Protein AF-A0A125QRU1-F1 (afdb_monomer_lite)

Sequence (402 aa):
MQTKTTLNPSSNYTKREWVLIAITILTITLWTRVIINLSPQIGFVMFLLFLFPIVLCFKIENKALLTMGYIIFATVKINYLLTVEPVRNPDSVAYINYYGMFGYDYSLFFENFFYDISHNFIFANLFNTFGFLYITFFEVIGDYTPIAMNVYNTVLTILIIYLIYDIVKNHFPYEMGNKKLFNGLFLSLCLVSPQLIYWSSIVRKETTIMFFLVLSLWLLLNKRYFLLILVSAFAFTIRQYTFVPVILYFLIFKKMYKTAVFGTIISMVIVFFKSGITGSINTFYTLGISFFSPNPFRLENWSELFYRTTESVVGLIGMIACGIVFLTFRKARGFFVISFLCILSYTCVLELVSYDAALHYGIDYVVGAAGDDLSRKKFFIVFMVYMMIAYAIAVMSAKIRK

Radius of gyration: 21.41 Å; chains: 1; bounding box: 62×51×55 Å

Organism: NCBI:txid1478

Secondary structure (DSSP, 8-state):
--------------HHHHHHHHHHHHHHHHHHHHHHTT-HHHHHHHHHHHHHHHHHHS--S-HHHHHHHHHHHHHHHHHHHHHS-TT-SHHHHHHHHHHHHHTT-HHHHHHHHHHHHHHHTTT---HHHHHHHHHHHHHHHT--SHHHHHHHHHHHHHHHHHHHHHHHHHH--S--S-HHHHHHHHHHHHHH-HHHHHHTTSSSSHHHHHHHHHHHHHHHHTT-HHHHHHHHHHHHHH-GGGHHHHHHHHHHHTT-HHHHHHHHHHHHHHHHHHHHHHHHHHHHHHHHHHHH-S-TTSTHHHHHSHHHHHHHHHHHHHHHHHHHHHHH-GGGHHHHHHHHHHHHHHHHHHHHHHHHHHHHHT----TTTTGGGHHHHGGGGHHHHHHHHHHHHHHHHHHHT-

Structure (mmCIF, N/CA/C/O backbone):
data_AF-A0A125QRU1-F1
#
_entry.id   AF-A0A125QRU1-F1
#
loop_
_atom_site.group_PDB
_atom_site.id
_atom_site.type_symbol
_atom_site.label_atom_id
_atom_site.label_alt_id
_atom_site.label_comp_id
_atom_site.label_asym_id
_atom_site.label_entity_id
_atom_site.label_seq_id
_atom_site.pdbx_PDB_ins_code
_atom_site.Cartn_x
_atom_site.Cartn_y
_atom_site.Cartn_z
_atom_site.occupancy
_atom_site.B_iso_or_equiv
_atom_site.auth_seq_id
_atom_site.auth_comp_id
_atom_site.auth_asym_id
_atom_site.auth_atom_id
_atom_site.pdbx_PDB_model_num
ATOM 1 N N . MET A 1 1 ? -39.990 -3.551 16.609 1.00 39.44 1 MET A N 1
ATOM 2 C CA . MET A 1 1 ? -40.029 -3.042 15.220 1.00 39.44 1 MET A CA 1
ATOM 3 C C . MET A 1 1 ? -38.614 -3.053 14.657 1.00 39.44 1 MET A C 1
ATOM 5 O O . MET A 1 1 ? -37.804 -2.218 15.031 1.00 39.44 1 MET A O 1
ATOM 9 N N . GLN A 1 2 ? -38.280 -4.064 13.852 1.00 32.47 2 GLN A N 1
ATOM 10 C CA . GLN A 1 2 ? -36.991 -4.161 13.163 1.00 32.47 2 GLN A CA 1
ATOM 11 C C . GLN A 1 2 ? -37.026 -3.248 11.936 1.00 32.47 2 GLN A C 1
ATOM 13 O O . GLN A 1 2 ? -37.691 -3.553 10.947 1.00 32.47 2 GLN A O 1
ATOM 18 N N . THR A 1 3 ? -36.316 -2.127 11.985 1.00 33.34 3 THR A N 1
ATOM 19 C CA . THR A 1 3 ? -36.024 -1.327 10.797 1.00 33.34 3 THR A CA 1
ATOM 20 C C . THR A 1 3 ? -35.056 -2.114 9.918 1.00 33.34 3 THR A C 1
ATOM 22 O O . THR A 1 3 ? -33.842 -2.087 10.106 1.00 33.34 3 THR A O 1
ATOM 25 N N . LYS A 1 4 ? -35.610 -2.849 8.944 1.00 35.09 4 LYS A N 1
ATOM 26 C CA . LYS A 1 4 ? -34.886 -3.289 7.748 1.00 35.09 4 LYS A CA 1
ATOM 27 C C . LYS A 1 4 ? -34.363 -2.033 7.053 1.00 35.09 4 LYS A C 1
ATOM 29 O O . LYS A 1 4 ? -35.067 -1.410 6.266 1.00 35.09 4 LYS A O 1
ATOM 34 N N . THR A 1 5 ? -33.127 -1.650 7.346 1.00 35.16 5 THR A N 1
ATOM 35 C CA . THR A 1 5 ? -32.352 -0.753 6.494 1.00 35.16 5 THR A CA 1
ATOM 36 C C . THR A 1 5 ? -32.066 -1.506 5.203 1.00 35.16 5 THR A C 1
ATOM 38 O O . THR A 1 5 ? -31.090 -2.243 5.073 1.00 35.16 5 THR A O 1
ATOM 41 N N . THR A 1 6 ? -32.974 -1.359 4.242 1.00 34.78 6 THR A N 1
ATOM 42 C CA . THR A 1 6 ? -32.711 -1.633 2.836 1.00 34.78 6 THR A CA 1
ATOM 43 C C . THR A 1 6 ? -31.463 -0.847 2.454 1.00 34.78 6 THR A C 1
ATOM 45 O O . THR A 1 6 ? -31.503 0.375 2.310 1.00 34.78 6 THR A O 1
ATOM 48 N N . LEU A 1 7 ? -30.334 -1.551 2.360 1.00 33.81 7 LEU A N 1
ATOM 49 C CA . LEU A 1 7 ? -29.125 -1.075 1.705 1.00 33.81 7 LEU A CA 1
ATOM 50 C C . LEU A 1 7 ? -29.509 -0.774 0.260 1.00 33.81 7 LEU A C 1
ATOM 52 O O . LEU A 1 7 ? -29.511 -1.665 -0.584 1.00 33.81 7 LEU A O 1
ATOM 56 N N . ASN A 1 8 ? -29.902 0.469 0.012 1.00 32.69 8 ASN A N 1
ATOM 57 C CA . ASN A 1 8 ? -30.116 0.988 -1.322 1.00 32.69 8 ASN A CA 1
ATOM 58 C C . ASN A 1 8 ? -28.762 0.860 -2.038 1.00 32.69 8 ASN A C 1
ATOM 60 O O . ASN A 1 8 ? -27.790 1.461 -1.564 1.00 32.69 8 ASN A O 1
ATOM 64 N N . PRO A 1 9 ? -28.620 0.046 -3.098 1.00 40.41 9 PRO A N 1
ATOM 65 C CA . PRO A 1 9 ? -27.366 -0.037 -3.819 1.00 40.41 9 PRO A CA 1
ATOM 66 C C . PRO A 1 9 ? -27.231 1.259 -4.617 1.00 40.41 9 PRO A C 1
ATOM 68 O O . PRO A 1 9 ? -27.620 1.343 -5.776 1.00 40.41 9 PRO A O 1
ATOM 71 N N . SER A 1 10 ? -26.679 2.299 -3.998 1.00 39.41 10 SER A N 1
ATOM 72 C CA . SER A 1 10 ? -26.259 3.519 -4.684 1.00 39.41 10 SER A CA 1
ATOM 73 C C . SER A 1 10 ? -24.987 3.250 -5.502 1.00 39.41 10 SER A C 1
ATOM 75 O O . SER A 1 10 ? -23.980 3.931 -5.337 1.00 39.41 10 SER A O 1
ATOM 77 N N . SER A 1 11 ? -25.003 2.221 -6.356 1.00 42.41 11 SER A N 1
ATOM 78 C CA . SER A 1 11 ? -23.883 1.828 -7.217 1.00 42.41 11 SER A CA 1
ATOM 79 C C . SER A 1 11 ? -24.086 2.252 -8.673 1.00 42.41 11 SER A C 1
ATOM 81 O O . SER A 1 11 ? -23.484 1.680 -9.581 1.00 42.41 11 SER A O 1
ATOM 83 N N . ASN A 1 12 ? -24.836 3.337 -8.899 1.00 40.47 12 ASN A N 1
ATOM 84 C CA . ASN A 1 12 ? -24.736 4.136 -10.124 1.00 40.47 12 ASN A CA 1
ATOM 85 C C . ASN A 1 12 ? -23.421 4.941 -10.135 1.00 40.47 12 ASN A C 1
ATOM 87 O O . ASN A 1 12 ? -23.407 6.154 -10.333 1.00 40.47 12 ASN A O 1
ATOM 91 N N . TYR A 1 13 ? -22.293 4.256 -9.946 1.00 47.28 13 TYR A N 1
ATOM 92 C CA . TYR A 1 13 ? -21.045 4.700 -10.548 1.00 47.28 13 TYR A CA 1
ATOM 93 C C . TYR A 1 13 ? -21.282 4.646 -12.045 1.00 47.28 13 TYR A C 1
ATOM 95 O O . TYR A 1 13 ? -21.463 3.567 -12.614 1.00 47.28 13 TYR A O 1
ATOM 103 N N . THR A 1 14 ? -21.420 5.815 -12.667 1.00 58.72 14 THR A N 1
ATOM 104 C CA . THR A 1 14 ? -21.828 5.876 -14.064 1.00 58.72 14 THR A CA 1
ATOM 105 C C . THR A 1 14 ? -20.775 5.141 -14.889 1.00 58.72 14 THR A C 1
ATOM 107 O O . THR A 1 14 ? -19.586 5.425 -14.775 1.00 58.72 14 THR A O 1
ATOM 110 N N . LYS A 1 15 ? -21.187 4.182 -15.731 1.00 58.81 15 LYS A N 1
ATOM 111 C CA . LYS A 1 15 ? -20.303 3.547 -16.733 1.00 58.81 15 LYS A CA 1
ATOM 112 C C . LYS A 1 15 ? -19.441 4.596 -17.459 1.00 58.81 15 LYS A C 1
ATOM 114 O O . LYS A 1 15 ? -18.289 4.343 -17.779 1.00 58.81 15 LYS A O 1
ATOM 119 N N . ARG A 1 16 ? -19.997 5.801 -17.620 1.00 52.16 16 ARG A N 1
ATOM 120 C CA . ARG A 1 16 ? -19.366 7.014 -18.139 1.00 52.16 16 ARG A CA 1
ATOM 121 C C . ARG A 1 16 ? -18.076 7.425 -17.417 1.00 52.16 16 ARG A C 1
ATOM 123 O O . ARG A 1 16 ? -17.141 7.810 -18.099 1.00 52.16 16 ARG A O 1
ATOM 130 N N . GLU A 1 17 ? -17.989 7.334 -16.091 1.00 60.25 17 GLU A N 1
ATOM 131 C CA . GLU A 1 17 ? -16.776 7.690 -15.331 1.00 60.25 17 GLU A CA 1
ATOM 132 C C . GLU A 1 17 ? -15.630 6.712 -15.591 1.00 60.25 17 GLU A C 1
ATOM 134 O O . GLU A 1 17 ? -14.511 7.136 -15.863 1.00 60.25 17 GLU A O 1
ATOM 139 N N . TRP A 1 18 ? -15.920 5.410 -15.590 1.00 64.12 18 TRP A N 1
ATOM 140 C CA . TRP A 1 18 ? -14.930 4.380 -15.911 1.00 64.12 18 TRP A CA 1
ATOM 141 C C . TRP A 1 18 ? -14.465 4.460 -17.362 1.00 64.12 18 TRP A C 1
ATOM 143 O O . TRP A 1 18 ? -13.274 4.345 -17.629 1.00 64.12 18 TRP A O 1
ATOM 153 N N . VAL A 1 19 ? -15.392 4.717 -18.286 1.00 61.94 19 VAL A N 1
ATOM 154 C CA . VAL A 1 19 ? -15.082 4.935 -19.702 1.00 61.94 19 VAL A CA 1
ATOM 155 C C . VAL A 1 19 ? -14.224 6.187 -19.882 1.00 61.94 19 VAL A C 1
ATOM 157 O O . VAL A 1 19 ? -13.252 6.140 -20.621 1.00 61.94 19 VAL A O 1
ATOM 160 N N . LEU A 1 20 ? -14.512 7.283 -19.175 1.00 59.50 20 LEU A N 1
ATOM 161 C CA . LEU A 1 20 ? -13.713 8.506 -19.264 1.00 59.50 20 LEU A CA 1
ATOM 162 C C . LEU A 1 20 ? -12.301 8.299 -18.701 1.00 59.50 20 LEU A C 1
ATOM 164 O O . LEU A 1 20 ? -11.331 8.707 -19.331 1.00 59.50 20 LEU A O 1
ATOM 168 N N . ILE A 1 21 ? -12.170 7.622 -17.556 1.00 65.12 21 ILE A N 1
ATOM 169 C CA . ILE A 1 21 ? -10.867 7.269 -16.977 1.00 65.12 21 ILE A CA 1
ATOM 170 C C . ILE A 1 21 ? -10.086 6.373 -17.947 1.00 65.12 21 ILE A C 1
ATOM 172 O O . ILE A 1 21 ? -8.930 6.665 -18.233 1.00 65.12 21 ILE A O 1
ATOM 176 N N . ALA A 1 22 ? -10.720 5.341 -18.509 1.00 67.69 22 ALA A N 1
ATOM 177 C CA . ALA A 1 22 ? -10.084 4.429 -19.456 1.00 67.69 22 ALA A CA 1
ATOM 178 C C . ALA A 1 22 ? -9.653 5.135 -20.750 1.00 67.69 22 ALA A C 1
ATOM 180 O O . ALA A 1 22 ? -8.505 4.997 -21.159 1.00 67.69 22 ALA A O 1
ATOM 181 N N . ILE A 1 23 ? -10.533 5.939 -21.356 1.00 62.41 23 ILE A N 1
ATOM 182 C CA . ILE A 1 23 ? -10.226 6.715 -22.566 1.00 62.41 23 ILE A CA 1
ATOM 183 C C . ILE A 1 23 ? -9.091 7.694 -22.291 1.00 62.41 23 ILE A C 1
ATOM 185 O O . ILE A 1 23 ? -8.190 7.819 -23.113 1.00 62.41 23 ILE A O 1
ATOM 189 N N . THR A 1 24 ? -9.099 8.375 -21.146 1.00 63.06 24 THR A N 1
ATOM 190 C CA . THR A 1 24 ? -8.072 9.382 -20.862 1.00 63.06 24 THR A CA 1
ATOM 191 C C . THR A 1 24 ? -6.734 8.724 -20.540 1.00 63.06 24 THR A C 1
ATOM 193 O O . THR A 1 24 ? -5.718 9.191 -21.035 1.00 63.06 24 THR A O 1
ATOM 196 N N . ILE A 1 25 ? -6.716 7.598 -19.817 1.00 65.81 25 ILE A N 1
ATOM 197 C CA . ILE A 1 25 ? -5.502 6.784 -19.640 1.00 65.81 25 ILE A CA 1
ATOM 198 C C . ILE A 1 25 ? -4.964 6.355 -21.004 1.00 65.81 25 ILE A C 1
ATOM 200 O O . ILE A 1 25 ? -3.807 6.615 -21.300 1.00 65.81 25 ILE A O 1
ATOM 204 N N . LEU A 1 26 ? -5.811 5.779 -21.858 1.00 67.19 26 LEU A N 1
ATOM 205 C CA . LEU A 1 26 ? -5.413 5.288 -23.175 1.00 67.19 26 LEU A CA 1
ATOM 206 C C . LEU A 1 26 ? -4.892 6.422 -24.070 1.00 67.19 26 LEU A C 1
ATOM 208 O O . LEU A 1 26 ? -3.855 6.284 -24.709 1.00 67.19 26 LEU A O 1
ATOM 212 N N . THR A 1 27 ? -5.554 7.578 -24.045 1.00 63.62 27 THR A N 1
ATOM 213 C CA . THR A 1 27 ? -5.144 8.771 -24.798 1.00 63.62 27 THR A CA 1
ATOM 214 C C . THR A 1 27 ? -3.804 9.297 -24.293 1.00 63.62 27 THR A C 1
ATOM 216 O O . THR A 1 27 ? -2.902 9.539 -25.086 1.00 63.62 27 THR A O 1
ATOM 219 N N . ILE A 1 28 ? -3.628 9.420 -22.978 1.00 65.25 28 ILE A N 1
ATOM 220 C CA . ILE A 1 28 ? -2.369 9.867 -22.379 1.00 65.25 28 ILE A CA 1
ATOM 221 C C . ILE A 1 28 ? -1.241 8.886 -22.693 1.00 65.25 28 ILE A C 1
ATOM 223 O O . ILE A 1 28 ? -0.148 9.317 -23.048 1.00 65.25 28 ILE A O 1
ATOM 227 N N . THR A 1 29 ? -1.494 7.581 -22.616 1.00 64.56 29 THR A N 1
ATOM 228 C CA . THR A 1 29 ? -0.525 6.537 -22.962 1.00 64.56 29 THR A CA 1
ATOM 229 C C . THR A 1 29 ? -0.082 6.645 -24.425 1.00 64.56 29 THR A C 1
ATOM 231 O O . THR A 1 29 ? 1.115 6.598 -24.705 1.00 64.56 29 THR A O 1
ATOM 234 N N . LEU A 1 30 ? -1.016 6.896 -25.348 1.00 65.38 30 LEU A N 1
ATOM 235 C CA . LEU A 1 30 ? -0.714 7.110 -26.768 1.00 65.38 30 LEU A CA 1
ATOM 236 C C . LEU A 1 30 ? 0.064 8.410 -27.021 1.00 65.38 30 LEU A C 1
ATOM 238 O O . LEU A 1 30 ? 1.007 8.417 -27.807 1.00 65.38 30 LEU A O 1
ATOM 242 N N . TRP A 1 31 ? -0.268 9.501 -26.329 1.00 63.88 31 TRP A N 1
ATOM 243 C CA . TRP A 1 31 ? 0.502 10.749 -26.408 1.00 63.88 31 TRP A CA 1
ATOM 244 C C . TRP A 1 31 ? 1.903 10.606 -25.813 1.00 63.88 31 TRP A C 1
ATOM 246 O O . TRP A 1 31 ? 2.862 11.183 -26.320 1.00 63.88 31 TRP A O 1
ATOM 256 N N . THR A 1 32 ? 2.042 9.787 -24.774 1.00 62.56 32 THR A N 1
ATOM 257 C CA . THR A 1 32 ? 3.327 9.514 -24.128 1.00 62.56 32 THR A CA 1
ATOM 258 C C . THR A 1 32 ? 4.271 8.781 -25.077 1.00 62.56 32 THR A C 1
ATOM 260 O O . THR A 1 32 ? 5.435 9.154 -25.148 1.00 62.56 32 THR A O 1
ATOM 263 N N . ARG A 1 33 ? 3.772 7.842 -25.896 1.00 68.00 33 ARG A N 1
ATOM 264 C CA . ARG A 1 33 ? 4.550 7.213 -26.981 1.00 68.00 33 ARG A CA 1
ATOM 265 C C . ARG A 1 33 ? 5.169 8.244 -27.929 1.00 68.00 33 ARG A C 1
ATOM 267 O O . ARG A 1 33 ? 6.348 8.153 -28.255 1.00 68.00 33 ARG A O 1
ATOM 274 N N . VAL A 1 34 ? 4.390 9.241 -28.353 1.00 63.75 34 VAL A N 1
ATOM 275 C CA . VAL A 1 34 ? 4.862 10.280 -29.287 1.00 63.75 34 VAL A CA 1
ATOM 276 C C . VAL A 1 34 ? 5.976 11.127 -28.664 1.00 63.75 34 VAL A C 1
ATOM 278 O O . VAL A 1 34 ? 6.947 11.453 -29.340 1.00 63.75 34 VAL A O 1
ATOM 281 N N . ILE A 1 35 ? 5.864 11.459 -27.375 1.00 63.84 35 ILE A N 1
ATOM 282 C CA . ILE A 1 35 ? 6.800 12.372 -26.702 1.00 63.84 35 ILE A CA 1
ATOM 283 C C . ILE A 1 35 ? 8.039 11.634 -26.163 1.00 63.84 35 ILE A C 1
ATOM 285 O O . ILE A 1 35 ? 9.135 12.192 -26.194 1.00 63.84 35 ILE A O 1
ATOM 289 N N . ILE A 1 36 ? 7.907 10.374 -25.728 1.00 66.25 36 ILE A N 1
ATOM 290 C CA . ILE A 1 36 ? 9.043 9.535 -25.306 1.00 66.25 36 ILE A CA 1
ATOM 291 C C . ILE A 1 36 ? 10.074 9.408 -26.433 1.00 66.25 36 ILE A C 1
ATOM 293 O O . ILE A 1 36 ? 11.270 9.494 -26.160 1.00 66.25 36 ILE A O 1
ATOM 297 N N . ASN A 1 37 ? 9.622 9.298 -27.686 1.00 70.62 37 ASN A N 1
ATOM 298 C CA . ASN A 1 37 ? 10.504 9.232 -28.854 1.00 70.62 37 ASN A CA 1
ATOM 299 C C . ASN A 1 37 ? 11.370 10.492 -29.054 1.00 70.62 37 ASN A C 1
ATOM 301 O O . ASN A 1 37 ? 12.375 10.423 -29.754 1.00 70.62 37 ASN A O 1
ATOM 305 N N . LEU A 1 38 ? 11.002 11.636 -28.461 1.00 71.69 38 LEU A N 1
ATOM 306 C CA . LEU A 1 38 ? 11.784 12.879 -28.520 1.00 71.69 38 LEU A CA 1
ATOM 307 C C . LEU A 1 38 ? 12.779 12.977 -27.356 1.00 71.69 38 LEU A C 1
ATOM 309 O O . LEU A 1 38 ? 13.951 13.286 -27.550 1.00 71.69 38 LEU A O 1
ATOM 313 N N . SER A 1 39 ? 12.304 12.737 -26.133 1.00 81.75 39 SER A N 1
ATOM 314 C CA . SER A 1 39 ? 13.121 12.647 -24.921 1.00 81.75 39 SER A CA 1
ATOM 315 C C . SER A 1 39 ? 12.314 11.919 -23.843 1.00 81.75 39 SER A C 1
ATOM 317 O O . SER A 1 39 ? 11.253 12.416 -23.446 1.00 81.75 39 SER A O 1
ATOM 319 N N . PRO A 1 40 ? 12.799 10.786 -23.309 1.00 77.25 40 PRO A N 1
ATOM 320 C CA . PRO A 1 40 ? 12.043 10.006 -22.333 1.00 77.25 40 PRO A CA 1
ATOM 321 C C . PRO A 1 40 ? 11.705 10.777 -21.047 1.00 77.25 40 PRO A C 1
ATOM 323 O O . PRO A 1 40 ? 10.609 10.638 -20.503 1.00 77.25 40 PRO A O 1
ATOM 326 N N . GLN A 1 41 ? 12.612 11.640 -20.576 1.00 82.69 41 GLN A N 1
ATOM 327 C CA . GLN A 1 41 ? 12.404 12.459 -19.378 1.00 82.69 41 GLN A CA 1
ATOM 328 C C . GLN A 1 41 ? 11.347 13.543 -19.614 1.00 82.69 41 GLN A C 1
ATOM 330 O O . GLN A 1 41 ? 10.447 13.711 -18.790 1.00 82.69 41 GLN A O 1
ATOM 335 N N . ILE A 1 42 ? 11.412 14.246 -20.752 1.00 83.19 42 ILE A N 1
ATOM 336 C CA . ILE A 1 42 ? 10.405 15.253 -21.123 1.00 83.19 42 ILE A CA 1
ATOM 337 C C . ILE A 1 42 ? 9.046 14.576 -21.335 1.00 83.19 42 ILE A C 1
ATOM 339 O O . ILE A 1 42 ? 8.033 15.067 -20.838 1.00 83.19 42 ILE A O 1
ATOM 343 N N . GLY A 1 43 ? 9.026 13.410 -21.990 1.00 81.81 43 GLY A N 1
ATOM 344 C CA . GLY A 1 43 ? 7.832 12.584 -22.163 1.00 81.81 43 GLY A CA 1
ATOM 345 C C . GLY A 1 43 ? 7.172 12.216 -20.843 1.00 81.81 43 GLY A C 1
ATOM 346 O O . GLY A 1 43 ? 5.961 12.373 -20.701 1.00 81.81 43 GLY A O 1
ATOM 347 N N . PHE A 1 44 ? 7.960 11.822 -19.843 1.00 84.75 44 PHE A N 1
ATOM 348 C CA . PHE A 1 44 ? 7.436 11.507 -18.519 1.00 84.75 44 PHE A CA 1
ATOM 349 C C . PHE A 1 44 ? 6.881 12.734 -17.776 1.00 84.75 44 PHE A C 1
ATOM 351 O O . PHE A 1 44 ? 5.825 12.655 -17.148 1.00 84.75 44 PHE A O 1
ATOM 358 N N . VAL A 1 45 ? 7.548 13.890 -17.862 1.00 87.81 45 VAL A N 1
ATOM 359 C CA . VAL A 1 45 ? 7.041 15.138 -17.263 1.00 87.81 45 VAL A CA 1
ATOM 360 C C . VAL A 1 45 ? 5.718 15.548 -17.911 1.00 87.81 45 VAL A C 1
ATOM 362 O O . VAL A 1 45 ? 4.752 15.844 -17.208 1.00 87.81 45 VAL A O 1
ATOM 365 N N . MET A 1 46 ? 5.637 15.502 -19.242 1.00 84.38 46 MET A N 1
ATOM 366 C CA . MET A 1 46 ? 4.403 15.787 -19.979 1.00 84.38 46 MET A CA 1
ATOM 367 C C . MET A 1 46 ? 3.294 14.795 -19.624 1.00 84.38 46 MET A C 1
ATOM 369 O O . MET A 1 46 ? 2.158 15.207 -19.400 1.00 84.38 46 MET A O 1
ATOM 373 N N . PHE A 1 47 ? 3.620 13.507 -19.491 1.00 85.94 47 PHE A N 1
ATOM 374 C CA . PHE A 1 47 ? 2.694 12.483 -19.008 1.00 85.94 47 PHE A CA 1
ATOM 375 C C . PHE A 1 47 ? 2.088 12.859 -17.646 1.00 85.94 47 PHE A C 1
ATOM 377 O O . PHE A 1 47 ? 0.867 12.827 -17.489 1.00 85.94 47 PHE A O 1
ATOM 384 N N . 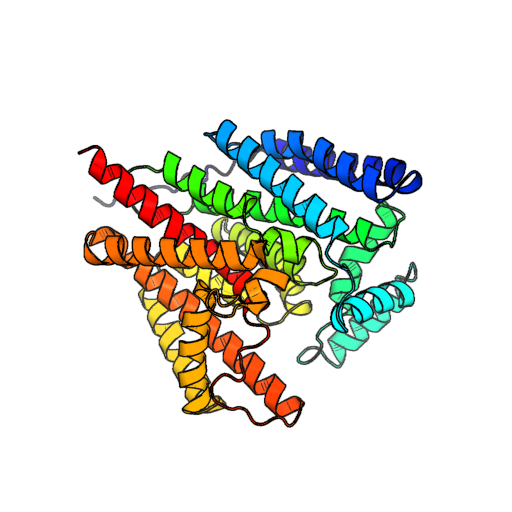LEU A 1 48 ? 2.906 13.293 -16.680 1.00 88.88 48 LEU A N 1
ATOM 385 C CA . LEU A 1 48 ? 2.411 13.768 -15.384 1.00 88.88 48 LEU A CA 1
ATOM 386 C C . LEU A 1 48 ? 1.551 15.035 -15.519 1.00 88.88 48 LEU A C 1
ATOM 388 O O . LEU A 1 48 ? 0.550 15.176 -14.821 1.00 88.88 48 LEU A O 1
ATOM 392 N N . LEU A 1 49 ? 1.873 15.961 -16.416 1.00 87.25 49 LEU A N 1
ATOM 393 C CA . LEU A 1 49 ? 1.018 17.132 -16.637 1.00 87.25 49 LEU A CA 1
ATOM 394 C C . LEU A 1 49 ? -0.349 16.735 -17.212 1.00 87.25 49 LEU A C 1
ATOM 396 O O . LEU A 1 49 ? -1.378 17.218 -16.740 1.00 87.25 49 LEU A O 1
ATOM 400 N N . PHE A 1 50 ? -0.387 15.802 -18.165 1.00 84.62 50 PHE A N 1
ATOM 401 C CA . PHE A 1 50 ? -1.638 15.319 -18.752 1.00 84.62 50 PHE A CA 1
ATOM 402 C C . PHE A 1 50 ? -2.458 14.433 -17.810 1.00 84.62 50 PHE A C 1
ATOM 404 O O . PHE A 1 50 ? -3.685 14.391 -17.911 1.00 84.62 50 PHE A O 1
ATOM 411 N N . LEU A 1 51 ? -1.810 13.754 -16.864 1.00 85.12 51 LEU A N 1
ATOM 412 C CA . LEU A 1 51 ? -2.480 12.951 -15.843 1.00 85.12 51 LEU A CA 1
ATOM 413 C C . LEU A 1 51 ? -3.209 13.827 -14.806 1.00 85.12 51 LEU A C 1
ATOM 415 O O . LEU A 1 51 ? -4.189 13.383 -14.201 1.00 85.12 51 LEU A O 1
ATOM 419 N N . PHE A 1 52 ? -2.805 15.090 -14.639 1.00 86.88 52 PHE A N 1
ATOM 420 C CA . PHE A 1 52 ? -3.403 16.001 -13.663 1.00 86.88 52 PHE A CA 1
ATOM 421 C C . PHE A 1 52 ? -4.910 16.259 -13.884 1.00 86.88 52 PHE A C 1
ATOM 423 O O . PHE A 1 52 ? -5.674 16.082 -12.929 1.00 86.88 52 PHE A O 1
ATOM 430 N N . PRO A 1 53 ? -5.394 16.593 -15.102 1.00 82.00 53 PRO A N 1
ATOM 431 C CA . PRO A 1 53 ? -6.826 16.673 -15.394 1.00 82.00 53 PRO A CA 1
ATOM 432 C C . PRO A 1 53 ? -7.631 15.435 -14.979 1.00 82.00 53 PRO A C 1
ATOM 434 O O . PRO A 1 53 ? -8.721 15.585 -14.426 1.00 82.00 53 PRO A O 1
ATOM 437 N N . ILE A 1 54 ? -7.095 14.220 -15.170 1.00 77.38 54 ILE A N 1
ATOM 438 C CA . ILE A 1 54 ? -7.765 12.978 -14.740 1.00 77.38 54 ILE A CA 1
ATOM 439 C C . ILE A 1 54 ? -7.947 12.976 -13.228 1.00 77.38 54 ILE A C 1
ATOM 441 O O . ILE A 1 54 ? -9.038 12.700 -12.727 1.00 77.38 54 ILE A O 1
ATOM 445 N N . VAL A 1 55 ? -6.882 13.300 -12.494 1.00 81.81 55 VAL A N 1
ATOM 446 C CA . VAL A 1 55 ? -6.931 13.358 -11.033 1.00 81.81 55 VAL A CA 1
ATOM 447 C C . VAL A 1 55 ? -7.949 14.405 -10.584 1.00 81.81 55 VAL A C 1
ATOM 449 O O . VAL A 1 55 ? -8.741 14.139 -9.682 1.00 81.81 55 VAL A O 1
ATOM 452 N N . LEU A 1 56 ? -8.036 15.554 -11.261 1.00 82.75 56 LEU A N 1
ATOM 453 C CA . LEU A 1 56 ? -9.060 16.565 -10.983 1.00 82.75 56 LEU A CA 1
ATOM 454 C C . LEU A 1 56 ? -10.492 16.088 -11.264 1.00 82.75 56 LEU A C 1
ATOM 456 O O . LEU A 1 56 ? -11.417 16.595 -10.623 1.00 82.75 56 LEU A O 1
ATOM 460 N N . CYS A 1 57 ? -10.712 15.104 -12.137 1.00 79.25 57 CYS A N 1
ATOM 461 C CA . CYS A 1 57 ? -12.033 14.503 -12.349 1.00 79.25 57 CYS A CA 1
ATOM 462 C C . CYS A 1 57 ? -12.502 13.634 -11.171 1.00 79.25 57 CYS A C 1
ATOM 464 O O . CYS A 1 57 ? -13.694 13.334 -11.067 1.00 79.25 57 CYS A O 1
ATOM 466 N N . PHE A 1 58 ? -11.621 13.264 -10.236 1.00 77.69 58 PHE A N 1
ATOM 467 C CA . PHE A 1 58 ? -12.017 12.504 -9.052 1.00 77.69 58 PHE A CA 1
ATOM 468 C C . PHE A 1 58 ? -13.016 13.303 -8.199 1.00 77.69 58 PHE A C 1
ATOM 470 O O . PHE A 1 58 ? -12.798 14.475 -7.869 1.00 77.69 58 PHE A O 1
ATOM 477 N N . LYS A 1 59 ? -14.140 12.674 -7.823 1.00 74.50 59 LYS A N 1
ATOM 478 C CA . LYS A 1 59 ? -15.243 13.283 -7.049 1.00 74.50 59 LYS A CA 1
ATOM 479 C C . LYS A 1 59 ? -14.883 13.484 -5.572 1.00 74.50 59 LYS A C 1
ATOM 481 O O . LYS A 1 59 ? -15.428 12.832 -4.673 1.00 74.50 59 LYS A O 1
ATOM 486 N N . ILE A 1 60 ? -13.961 14.408 -5.343 1.00 73.69 60 ILE A N 1
ATOM 487 C CA . ILE A 1 60 ? -13.422 14.779 -4.038 1.00 73.69 60 ILE A CA 1
ATOM 488 C C . ILE A 1 60 ? -13.912 16.174 -3.669 1.00 73.69 60 ILE A C 1
ATOM 490 O O . ILE A 1 60 ? -13.900 17.091 -4.489 1.00 73.69 60 ILE A O 1
ATOM 494 N N . GLU A 1 61 ? -14.327 16.325 -2.413 1.00 75.81 61 GLU A N 1
ATOM 495 C CA . GLU A 1 61 ? -14.914 17.564 -1.893 1.00 75.81 61 GLU A CA 1
ATOM 496 C C . GLU A 1 61 ? -13.888 18.687 -1.682 1.00 75.81 61 GLU A C 1
ATOM 498 O O . GLU A 1 61 ? -14.259 19.856 -1.676 1.00 75.81 61 GLU A O 1
ATOM 503 N N . ASN A 1 62 ? -12.609 18.353 -1.476 1.00 81.81 62 ASN A N 1
ATOM 504 C CA . ASN A 1 62 ? -11.532 19.324 -1.281 1.00 81.81 62 ASN A CA 1
ATOM 505 C C . ASN A 1 62 ? -10.544 19.284 -2.457 1.00 81.81 62 ASN A C 1
ATOM 507 O O . ASN A 1 62 ? -9.566 18.537 -2.438 1.00 81.81 62 ASN A O 1
ATOM 511 N N . LYS A 1 63 ? -10.821 20.090 -3.488 1.00 83.88 63 LYS A N 1
ATOM 512 C CA . LYS A 1 63 ? -9.993 20.171 -4.700 1.00 83.88 63 LYS A CA 1
ATOM 513 C C . LYS A 1 63 ? -8.619 20.793 -4.450 1.00 83.88 63 LYS A C 1
ATOM 515 O O . LYS A 1 63 ? -7.659 20.347 -5.057 1.00 83.88 63 LYS A O 1
ATOM 520 N N . ALA A 1 64 ? -8.497 21.751 -3.530 1.00 86.38 64 ALA A N 1
ATOM 521 C CA . ALA A 1 64 ? -7.207 22.371 -3.212 1.00 86.38 64 ALA A CA 1
ATOM 522 C C . ALA A 1 64 ? -6.215 21.347 -2.639 1.00 86.38 64 ALA A C 1
ATOM 524 O O . ALA A 1 64 ? -5.070 21.260 -3.072 1.00 86.38 64 ALA A O 1
ATOM 525 N N . LEU A 1 65 ? -6.694 20.521 -1.710 1.00 84.50 65 LEU A N 1
ATOM 526 C CA . LEU A 1 65 ? -5.906 19.469 -1.077 1.00 84.50 65 LEU A CA 1
ATOM 527 C C . LEU A 1 65 ? -5.498 18.365 -2.074 1.00 84.50 65 LEU A C 1
ATOM 529 O O . LEU A 1 65 ? -4.373 17.873 -2.031 1.00 84.50 65 LEU A O 1
ATOM 533 N N . LEU A 1 66 ? -6.398 18.020 -3.001 1.00 85.94 66 LEU A N 1
ATOM 534 C CA . LEU A 1 66 ? -6.120 17.120 -4.123 1.00 85.94 66 LEU A CA 1
ATOM 535 C C . LEU A 1 66 ? -5.029 17.681 -5.043 1.00 85.94 66 LEU A C 1
ATOM 537 O O . LEU A 1 66 ? -4.084 16.968 -5.365 1.00 85.94 66 LEU A O 1
ATOM 541 N N . THR A 1 67 ? -5.142 18.954 -5.429 1.00 89.94 67 THR A N 1
ATOM 542 C CA . THR A 1 67 ? -4.153 19.638 -6.268 1.00 89.94 67 THR A CA 1
ATOM 543 C C . THR A 1 67 ? -2.787 19.677 -5.595 1.00 89.94 67 THR A C 1
ATOM 545 O O . THR A 1 67 ? -1.801 19.279 -6.204 1.00 89.94 67 THR A O 1
ATOM 548 N N . MET A 1 68 ? -2.721 20.081 -4.324 1.00 91.12 68 MET A N 1
ATOM 549 C CA . MET A 1 68 ? -1.470 20.102 -3.564 1.00 91.12 68 MET A CA 1
ATOM 550 C C . MET A 1 68 ? -0.857 18.701 -3.447 1.00 91.12 68 MET A C 1
ATOM 552 O O . MET A 1 68 ? 0.333 18.529 -3.699 1.00 91.12 68 MET A O 1
ATOM 556 N N . GLY A 1 69 ? -1.671 17.690 -3.124 1.00 91.94 69 GLY A N 1
ATOM 557 C CA . GLY A 1 69 ? -1.222 16.300 -3.060 1.00 91.94 69 GLY A CA 1
ATOM 558 C C . GLY A 1 69 ? -0.671 15.806 -4.396 1.00 91.94 69 GLY A C 1
ATOM 559 O O . GLY A 1 69 ? 0.370 15.159 -4.418 1.00 91.94 69 GLY A O 1
ATOM 560 N N . TYR A 1 70 ? -1.315 16.164 -5.509 1.00 92.81 70 TYR A N 1
ATOM 561 C CA . TYR A 1 70 ? -0.836 15.821 -6.844 1.00 92.81 70 TYR A CA 1
ATOM 562 C C . TYR A 1 70 ? 0.474 16.525 -7.214 1.00 92.81 70 TYR A C 1
ATOM 564 O O . TYR A 1 70 ? 1.369 15.897 -7.768 1.00 92.81 70 TYR A O 1
ATOM 572 N N . ILE A 1 71 ? 0.617 17.814 -6.895 1.00 94.69 71 ILE A N 1
ATOM 573 C CA . ILE A 1 71 ? 1.859 18.558 -7.149 1.00 94.69 71 ILE A CA 1
ATOM 574 C C . ILE A 1 71 ? 3.024 17.913 -6.395 1.00 94.69 71 ILE A C 1
ATOM 576 O O . ILE A 1 71 ? 4.099 17.730 -6.968 1.00 94.69 71 ILE A O 1
ATOM 580 N N . ILE A 1 72 ? 2.806 17.513 -5.138 1.00 94.38 72 ILE A N 1
ATOM 581 C CA . ILE A 1 72 ? 3.819 16.803 -4.350 1.00 94.38 72 ILE A CA 1
ATOM 582 C C . ILE A 1 72 ? 4.104 15.430 -4.965 1.00 94.38 72 ILE A C 1
ATOM 584 O O . ILE A 1 72 ? 5.271 15.104 -5.173 1.00 94.38 72 ILE A O 1
ATOM 588 N N . PHE A 1 73 ? 3.064 14.666 -5.325 1.00 95.19 73 PHE A N 1
ATOM 589 C CA . PHE A 1 73 ? 3.201 13.385 -6.022 1.00 95.19 73 PHE A CA 1
ATOM 590 C C . PHE A 1 73 ? 4.091 13.523 -7.261 1.00 95.19 73 PHE A C 1
ATOM 592 O O . PHE A 1 73 ? 5.100 12.834 -7.370 1.00 95.19 73 PHE A O 1
ATOM 599 N N . ALA A 1 74 ? 3.760 14.453 -8.160 1.00 94.44 74 ALA A N 1
ATOM 600 C CA . ALA A 1 74 ? 4.488 14.685 -9.401 1.00 94.44 74 ALA A CA 1
ATOM 601 C C . ALA A 1 74 ? 5.932 15.137 -9.143 1.00 94.44 74 ALA A C 1
ATOM 603 O O . ALA A 1 74 ? 6.854 14.609 -9.757 1.00 94.44 74 ALA A O 1
ATOM 604 N N . THR A 1 75 ? 6.147 16.050 -8.193 1.00 94.69 75 THR A N 1
ATOM 605 C CA . THR A 1 75 ? 7.490 16.536 -7.832 1.00 94.69 75 THR A CA 1
ATOM 606 C C . THR A 1 75 ? 8.379 15.409 -7.308 1.00 94.69 75 THR A C 1
ATOM 608 O O . THR A 1 75 ? 9.496 15.228 -7.790 1.00 94.69 75 THR A O 1
ATOM 611 N N . VAL A 1 76 ? 7.885 14.612 -6.354 1.00 93.69 76 VAL A N 1
ATOM 612 C CA . VAL A 1 76 ? 8.638 13.470 -5.806 1.00 93.69 76 VAL A CA 1
ATOM 613 C C . VAL A 1 76 ? 8.852 12.407 -6.884 1.00 93.69 76 VAL A C 1
ATOM 615 O O . VAL A 1 76 ? 9.920 11.805 -6.955 1.00 93.69 76 VAL A O 1
ATOM 618 N N . LYS A 1 77 ? 7.876 12.206 -7.776 1.00 92.69 77 LYS A N 1
ATOM 619 C CA . LYS A 1 77 ? 7.989 11.264 -8.890 1.00 92.69 77 LYS A CA 1
ATOM 620 C C . LYS A 1 77 ? 9.084 11.660 -9.879 1.00 92.69 77 LYS A C 1
ATOM 622 O O . LYS A 1 77 ? 9.872 10.804 -10.273 1.00 92.69 77 LYS A O 1
ATOM 627 N N . ILE A 1 78 ? 9.158 12.942 -10.240 1.00 92.44 78 ILE A N 1
ATOM 628 C CA . ILE A 1 78 ? 10.234 13.497 -11.072 1.00 92.44 78 ILE A CA 1
ATOM 629 C C . ILE A 1 78 ? 11.575 13.339 -10.358 1.00 92.44 78 ILE A C 1
ATOM 631 O O . ILE A 1 78 ? 12.536 12.884 -10.967 1.00 92.44 78 ILE A O 1
ATOM 635 N N . ASN A 1 79 ? 11.644 13.638 -9.058 1.00 92.12 79 ASN A N 1
ATOM 636 C CA . ASN A 1 79 ? 12.876 13.442 -8.302 1.00 92.12 79 ASN A CA 1
ATOM 637 C C . ASN A 1 79 ? 13.340 11.975 -8.331 1.00 92.12 79 ASN A C 1
ATOM 639 O O . ASN A 1 79 ? 14.507 11.722 -8.618 1.00 92.12 79 ASN A O 1
ATOM 643 N N . TYR A 1 80 ? 12.446 11.005 -8.118 1.00 90.88 80 TYR A N 1
ATOM 644 C CA . TYR A 1 80 ? 12.804 9.588 -8.220 1.00 90.88 80 TYR A CA 1
ATOM 645 C C . TYR A 1 80 ? 13.172 9.158 -9.633 1.00 90.88 80 TYR A C 1
ATOM 647 O O . TYR A 1 80 ? 14.070 8.340 -9.773 1.00 90.88 80 TYR A O 1
ATOM 655 N N . LEU A 1 81 ? 12.553 9.716 -10.674 1.00 87.75 81 LEU A N 1
ATOM 656 C CA . LEU A 1 81 ? 13.005 9.468 -12.044 1.00 87.75 81 LEU A CA 1
ATOM 657 C C . LEU A 1 81 ? 14.472 9.891 -12.242 1.00 87.75 81 LEU A C 1
ATOM 659 O O . LEU A 1 81 ? 15.202 9.226 -12.969 1.00 87.75 81 LEU A O 1
ATOM 663 N N . LEU A 1 82 ? 14.893 10.988 -11.608 1.00 88.06 82 LEU A N 1
ATOM 664 C CA . LEU A 1 82 ? 16.245 11.537 -11.741 1.00 88.06 82 LEU A CA 1
ATOM 665 C C . LEU A 1 82 ? 17.278 10.872 -10.821 1.00 88.06 82 LEU A C 1
ATOM 667 O O . LEU A 1 82 ? 18.466 10.920 -11.118 1.00 88.06 82 LEU A O 1
ATOM 671 N N . THR A 1 83 ? 16.848 10.300 -9.695 1.00 86.44 83 THR A N 1
ATOM 672 C CA . THR A 1 83 ? 17.753 9.859 -8.615 1.00 86.44 83 THR A CA 1
ATOM 673 C C . THR A 1 83 ? 17.714 8.361 -8.334 1.00 86.44 83 THR A C 1
ATOM 675 O O . THR A 1 83 ? 18.642 7.835 -7.722 1.00 86.44 83 THR A O 1
ATOM 678 N N . VAL A 1 84 ? 16.660 7.657 -8.752 1.00 84.06 84 VAL A N 1
ATOM 679 C CA . VAL A 1 84 ? 16.482 6.229 -8.483 1.00 84.06 84 VAL A CA 1
ATOM 680 C C . VAL A 1 84 ? 16.668 5.451 -9.770 1.00 84.06 84 VAL A C 1
ATOM 682 O O . VAL A 1 84 ? 15.928 5.633 -10.733 1.00 84.06 84 VAL A O 1
ATOM 685 N N . GLU A 1 85 ? 17.612 4.515 -9.751 1.00 83.25 85 GLU A N 1
ATOM 686 C CA . GLU A 1 85 ? 17.739 3.535 -10.818 1.00 83.25 85 GLU A CA 1
ATOM 687 C C . GLU A 1 85 ? 16.523 2.586 -10.796 1.00 83.25 85 GLU A C 1
ATOM 689 O O . GLU A 1 85 ? 16.311 1.865 -9.811 1.00 83.25 85 GLU A O 1
ATOM 694 N N . PRO A 1 86 ? 15.695 2.566 -11.857 1.00 77.31 86 PRO A N 1
ATOM 695 C CA . PRO A 1 86 ? 14.462 1.780 -11.876 1.00 77.31 86 PRO A CA 1
ATOM 696 C C . PRO A 1 86 ? 14.728 0.264 -11.910 1.00 77.31 86 PRO A C 1
ATOM 698 O O . PRO A 1 86 ? 13.844 -0.520 -11.555 1.00 77.31 86 PRO A O 1
ATOM 701 N N . VAL A 1 87 ? 15.948 -0.145 -12.282 1.00 80.06 87 VAL A N 1
ATOM 702 C CA . VAL A 1 87 ? 16.406 -1.536 -12.427 1.00 80.06 87 VAL A CA 1
ATOM 703 C C . VAL A 1 87 ? 17.587 -1.807 -11.492 1.00 80.06 87 VAL A C 1
ATOM 705 O O . VAL A 1 87 ? 18.701 -2.068 -11.918 1.00 80.06 87 VAL A O 1
ATOM 708 N N . ARG A 1 88 ? 17.357 -1.716 -10.182 1.00 73.06 88 ARG A N 1
ATOM 709 C CA . ARG A 1 88 ? 18.454 -1.775 -9.197 1.00 73.06 88 ARG A CA 1
ATOM 710 C C . ARG A 1 88 ? 18.772 -3.174 -8.651 1.00 73.06 88 ARG A C 1
ATOM 712 O O . ARG A 1 88 ? 19.790 -3.365 -8.002 1.00 73.06 88 ARG A O 1
ATOM 719 N N . ASN A 1 89 ? 17.870 -4.142 -8.799 1.00 72.25 89 ASN A N 1
ATOM 720 C CA . ASN A 1 89 ? 17.940 -5.409 -8.059 1.00 72.25 89 ASN A CA 1
ATOM 721 C C . ASN A 1 89 ? 17.752 -6.637 -8.966 1.00 72.25 89 ASN A C 1
ATOM 723 O O . ASN A 1 89 ? 17.163 -6.492 -10.039 1.00 72.25 89 ASN A O 1
ATOM 727 N N . PRO A 1 90 ? 18.189 -7.834 -8.521 1.00 72.69 90 PRO A N 1
ATOM 728 C CA . PRO A 1 90 ? 18.104 -9.060 -9.313 1.00 72.69 90 PRO A CA 1
ATOM 729 C C . PRO A 1 90 ? 16.689 -9.376 -9.805 1.00 72.69 90 PRO A C 1
ATOM 731 O O . PRO A 1 90 ? 16.535 -9.755 -10.961 1.00 72.69 90 PRO A O 1
ATOM 734 N N . ASP A 1 91 ? 15.654 -9.136 -8.986 1.00 71.31 91 ASP A N 1
ATOM 735 C CA . ASP A 1 91 ? 14.258 -9.324 -9.405 1.00 71.31 91 ASP A CA 1
ATOM 736 C C . ASP A 1 91 ? 13.908 -8.400 -10.583 1.00 71.31 91 ASP A C 1
ATOM 738 O O . ASP A 1 91 ? 13.337 -8.844 -11.572 1.00 71.31 91 ASP A O 1
ATOM 742 N N . SER A 1 92 ? 14.253 -7.110 -10.498 1.00 75.50 92 SER A N 1
ATOM 743 C CA . SER A 1 92 ? 14.000 -6.115 -11.548 1.00 75.50 92 SER A CA 1
ATOM 744 C C . SER A 1 92 ? 14.709 -6.463 -12.856 1.00 75.50 92 SER A C 1
ATOM 746 O O . SER A 1 92 ? 14.103 -6.344 -13.919 1.00 75.50 92 SER A O 1
ATOM 748 N N . VAL A 1 93 ? 15.962 -6.924 -12.774 1.00 78.50 93 VAL A N 1
ATOM 749 C CA . VAL A 1 93 ? 16.728 -7.401 -13.935 1.00 78.50 93 VAL A CA 1
ATOM 750 C C . VAL A 1 93 ? 16.074 -8.646 -14.526 1.00 78.50 93 VAL A C 1
ATOM 752 O O . VAL A 1 93 ? 15.856 -8.701 -15.732 1.00 78.50 93 VAL A O 1
ATOM 755 N N . ALA A 1 94 ? 15.694 -9.613 -13.687 1.00 75.00 94 ALA A N 1
ATOM 756 C CA . ALA A 1 94 ? 15.006 -10.818 -14.128 1.00 75.00 94 ALA A CA 1
ATOM 757 C C . ALA A 1 94 ? 13.693 -10.477 -14.838 1.00 75.00 94 ALA A C 1
ATOM 759 O O . ALA A 1 94 ? 13.460 -10.986 -15.927 1.00 75.00 94 ALA A O 1
ATOM 760 N N . TYR A 1 95 ? 12.870 -9.573 -14.292 1.00 74.56 95 TYR A N 1
ATOM 761 C CA . TYR A 1 95 ? 11.640 -9.139 -14.956 1.00 74.56 95 TYR A CA 1
ATOM 762 C C . TYR A 1 95 ? 11.930 -8.554 -16.343 1.00 74.56 95 TYR A C 1
ATOM 764 O O . TYR A 1 95 ? 11.311 -8.995 -17.303 1.00 74.56 95 TYR A O 1
ATOM 772 N N . ILE A 1 96 ? 12.900 -7.638 -16.475 1.00 74.88 96 ILE A N 1
ATOM 773 C CA . ILE A 1 96 ? 13.319 -7.079 -17.778 1.00 74.88 96 ILE A CA 1
ATOM 774 C C . ILE A 1 96 ? 13.799 -8.153 -18.748 1.00 74.88 96 ILE A C 1
ATOM 776 O O . ILE A 1 96 ? 13.389 -8.155 -19.906 1.00 74.88 96 ILE A O 1
ATOM 780 N N . ASN A 1 97 ? 14.608 -9.096 -18.279 1.00 74.06 97 ASN A N 1
ATOM 781 C CA . ASN A 1 97 ? 15.116 -10.170 -19.120 1.00 74.06 97 ASN A CA 1
ATOM 782 C C . ASN A 1 97 ? 14.003 -11.124 -19.565 1.00 74.06 97 ASN A C 1
ATOM 784 O O . ASN A 1 97 ? 13.986 -11.513 -20.726 1.00 74.06 97 ASN A O 1
ATOM 788 N N . TYR A 1 98 ? 13.040 -11.442 -18.695 1.00 68.94 98 TYR A N 1
ATOM 789 C CA . TYR A 1 98 ? 11.856 -12.220 -19.068 1.00 68.94 98 TYR A CA 1
ATOM 790 C C . TYR A 1 98 ? 11.036 -11.514 -20.156 1.00 68.94 98 TYR A C 1
ATOM 792 O O . TYR A 1 98 ? 10.577 -12.169 -21.088 1.00 68.94 98 TYR A O 1
ATOM 800 N N . TYR A 1 99 ? 10.910 -10.183 -20.103 1.00 66.50 99 TYR A N 1
ATOM 801 C CA . TYR A 1 99 ? 10.301 -9.419 -21.200 1.00 66.50 99 TYR A CA 1
ATOM 802 C C . TYR A 1 99 ? 11.092 -9.547 -22.503 1.00 66.50 99 TYR A C 1
ATOM 804 O O . TYR A 1 99 ? 10.498 -9.787 -23.549 1.00 66.50 99 TYR A O 1
ATOM 812 N N . GLY A 1 100 ? 12.420 -9.420 -22.445 1.00 65.25 100 GLY A N 1
ATOM 813 C CA . GLY A 1 100 ? 13.286 -9.577 -23.616 1.00 65.25 100 GLY A CA 1
ATOM 814 C C . GLY A 1 100 ? 13.274 -10.992 -24.207 1.00 65.25 100 GLY A C 1
ATOM 815 O O . GLY A 1 100 ? 13.392 -11.136 -25.419 1.00 65.25 100 GLY A O 1
ATOM 816 N N . MET A 1 101 ? 13.104 -12.022 -23.369 1.00 65.19 101 MET A N 1
ATOM 817 C CA . MET A 1 101 ? 13.040 -13.428 -23.784 1.00 65.19 101 MET A CA 1
ATOM 818 C C . MET A 1 101 ? 11.742 -13.773 -24.513 1.00 65.19 101 MET A C 1
ATOM 820 O O . MET A 1 101 ? 11.792 -14.464 -25.526 1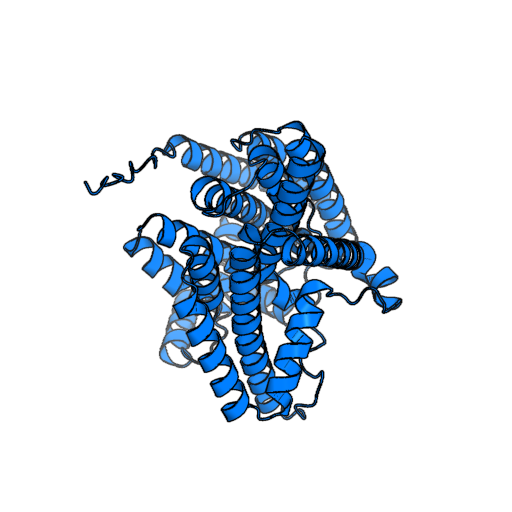.00 65.19 101 MET A O 1
ATOM 824 N N . PHE A 1 102 ? 10.592 -13.315 -24.011 1.00 65.69 102 PHE A N 1
ATOM 825 C CA . PHE A 1 102 ? 9.304 -13.628 -24.637 1.00 65.69 102 PHE A CA 1
ATOM 826 C C . PHE A 1 102 ? 8.925 -12.652 -25.747 1.00 65.69 102 PHE A C 1
ATOM 828 O O . PHE A 1 102 ? 8.280 -13.064 -26.705 1.00 65.69 102 PHE A O 1
ATOM 835 N N . GLY A 1 103 ? 9.352 -11.387 -25.667 1.00 63.25 103 GLY A N 1
ATOM 836 C CA . GLY A 1 103 ? 9.106 -10.387 -26.707 1.00 63.25 103 GLY A CA 1
ATOM 837 C C . GLY A 1 103 ? 7.662 -10.407 -27.230 1.00 63.25 103 GLY A C 1
ATOM 838 O O . GLY A 1 103 ? 6.717 -10.433 -26.445 1.00 63.25 103 GLY A O 1
ATOM 839 N N . TYR A 1 104 ? 7.528 -10.433 -28.561 1.00 64.38 104 TYR A N 1
ATOM 840 C CA . TYR A 1 104 ? 6.261 -10.573 -29.297 1.00 64.38 104 TYR A CA 1
ATOM 841 C C . TYR A 1 104 ? 5.837 -12.042 -29.526 1.00 64.38 104 TYR A C 1
ATOM 843 O O . TYR A 1 104 ? 4.849 -12.302 -30.217 1.00 64.38 104 TYR A O 1
ATOM 851 N N . ASP A 1 105 ? 6.587 -13.024 -29.013 1.00 72.94 105 ASP A N 1
ATOM 852 C CA . ASP A 1 105 ? 6.267 -14.444 -29.182 1.00 72.94 105 ASP A CA 1
ATOM 853 C C . ASP A 1 105 ? 5.313 -14.921 -28.082 1.00 72.94 105 ASP A C 1
ATOM 855 O O . ASP A 1 105 ? 5.671 -15.574 -27.094 1.00 72.94 105 ASP A O 1
ATOM 859 N N . TYR A 1 106 ? 4.040 -14.589 -28.287 1.00 73.19 106 TYR A N 1
ATOM 860 C CA . TYR A 1 106 ? 2.945 -15.032 -27.434 1.00 73.19 106 TYR A CA 1
ATOM 861 C C . TYR A 1 106 ? 2.829 -16.556 -27.338 1.00 73.19 106 TYR A C 1
ATOM 863 O O . TYR A 1 106 ? 2.345 -17.058 -26.324 1.00 73.19 106 TYR A O 1
ATOM 871 N N . SER A 1 107 ? 3.267 -17.301 -28.356 1.00 78.19 107 SER A N 1
ATOM 872 C CA . SER A 1 107 ? 3.168 -18.764 -28.361 1.00 78.19 107 SER A CA 1
ATOM 873 C C . SER A 1 107 ? 4.135 -19.359 -27.344 1.00 78.19 107 SER A C 1
ATOM 875 O O . SER A 1 107 ? 3.711 -20.109 -26.462 1.00 78.19 107 SER A O 1
ATOM 877 N N . LEU A 1 108 ? 5.402 -18.933 -27.397 1.00 77.25 108 LEU A N 1
ATOM 878 C CA . LEU A 1 108 ? 6.430 -19.328 -26.434 1.00 77.25 108 LEU A CA 1
ATOM 879 C C . LEU A 1 108 ? 6.062 -18.893 -25.009 1.00 77.25 108 LEU A C 1
ATOM 881 O O . LEU A 1 108 ? 6.288 -19.631 -24.047 1.00 77.25 108 LEU A O 1
ATOM 885 N N . PHE A 1 109 ? 5.457 -17.710 -24.868 1.00 74.81 109 PHE A N 1
ATOM 886 C CA . PHE A 1 109 ? 4.945 -17.236 -23.588 1.00 74.81 109 PHE A CA 1
ATOM 887 C C . PHE A 1 109 ? 3.889 -18.183 -23.001 1.00 74.81 109 PHE A C 1
ATOM 889 O O . PHE A 1 109 ? 4.010 -18.607 -21.850 1.00 74.81 109 PHE A O 1
ATOM 896 N N . PHE A 1 110 ? 2.849 -18.520 -23.775 1.00 77.50 110 PHE A N 1
ATOM 897 C CA . PHE A 1 110 ? 1.773 -19.387 -23.294 1.00 77.50 110 PHE A CA 1
ATOM 898 C C . PHE A 1 110 ? 2.275 -20.797 -22.989 1.00 77.50 110 PHE A C 1
ATOM 900 O O . PHE A 1 110 ? 1.869 -21.367 -21.979 1.00 77.50 110 PHE A O 1
ATOM 907 N N . GLU A 1 111 ? 3.185 -21.337 -23.799 1.00 81.06 111 GLU A N 1
ATOM 908 C CA . GLU A 1 111 ? 3.804 -22.640 -23.547 1.00 81.06 111 GLU A CA 1
ATOM 909 C C . GLU A 1 111 ? 4.520 -22.671 -22.188 1.00 81.06 111 GLU A C 1
ATOM 911 O O . GLU A 1 111 ? 4.227 -23.528 -21.352 1.00 81.06 111 GLU A O 1
ATOM 916 N N . ASN A 1 112 ? 5.371 -21.677 -21.911 1.00 75.38 112 ASN A N 1
ATOM 917 C CA . ASN A 1 112 ? 6.078 -21.571 -20.631 1.00 75.38 112 ASN A CA 1
ATOM 918 C C . ASN A 1 112 ? 5.131 -21.293 -19.455 1.00 75.38 112 ASN A C 1
ATOM 920 O O . ASN A 1 112 ? 5.299 -21.843 -18.368 1.00 75.38 112 ASN A O 1
ATOM 924 N N . PHE A 1 113 ? 4.092 -20.483 -19.667 1.00 75.31 113 PHE A N 1
ATOM 925 C CA . PHE A 1 113 ? 3.068 -20.225 -18.659 1.00 75.31 113 PHE A CA 1
ATOM 926 C C . PHE A 1 113 ? 2.308 -21.502 -18.266 1.00 75.31 113 PHE A C 1
ATOM 928 O O . PHE A 1 113 ? 2.139 -21.780 -17.077 1.00 75.31 113 PHE A O 1
ATOM 935 N N . PHE A 1 114 ? 1.869 -22.302 -19.243 1.00 78.56 114 PHE A N 1
ATOM 936 C CA . PHE A 1 114 ? 1.189 -23.571 -18.974 1.00 78.56 114 PHE A CA 1
ATOM 937 C C . PHE A 1 114 ? 2.135 -24.620 -18.388 1.00 78.56 114 PHE A C 1
ATOM 939 O O . PHE A 1 114 ? 1.718 -25.387 -17.513 1.00 78.56 114 PHE A O 1
ATOM 946 N N . TYR A 1 115 ? 3.402 -24.632 -18.804 1.00 79.62 115 TYR A N 1
ATOM 947 C CA . TYR A 1 115 ? 4.427 -25.480 -18.204 1.00 79.62 115 TYR A CA 1
ATOM 948 C C . TYR A 1 115 ? 4.610 -25.169 -16.713 1.00 79.62 115 TYR A C 1
ATOM 950 O O . TYR A 1 115 ? 4.505 -26.068 -15.876 1.00 79.62 115 TYR A O 1
ATOM 958 N N . ASP A 1 116 ? 4.773 -23.897 -16.348 1.00 74.50 116 ASP A N 1
ATOM 959 C CA . ASP A 1 116 ? 4.963 -23.520 -14.949 1.00 74.50 116 ASP A CA 1
ATOM 960 C C . ASP A 1 116 ? 3.716 -23.757 -14.092 1.00 74.50 116 ASP A C 1
ATOM 962 O O . ASP A 1 116 ? 3.829 -24.164 -12.934 1.00 74.50 116 ASP A O 1
ATOM 966 N N . ILE A 1 117 ? 2.517 -23.529 -14.639 1.00 73.19 117 ILE A N 1
ATOM 967 C CA . ILE A 1 117 ? 1.271 -23.854 -13.934 1.00 73.19 117 ILE A CA 1
ATOM 968 C C . ILE A 1 117 ? 1.154 -25.359 -13.705 1.00 73.19 117 ILE A C 1
ATOM 970 O O . ILE A 1 117 ? 0.709 -25.769 -12.639 1.00 73.19 117 ILE A O 1
ATOM 974 N N . SER A 1 118 ? 1.532 -26.189 -14.674 1.00 76.38 118 SER A N 1
ATOM 975 C CA . SER A 1 118 ? 1.395 -27.644 -14.547 1.00 76.38 118 SER A CA 1
ATOM 976 C C . SER A 1 118 ? 2.451 -28.272 -13.633 1.00 76.38 118 SER A C 1
ATOM 978 O O . SER A 1 118 ? 2.128 -29.217 -12.918 1.00 76.38 118 SER A O 1
ATOM 980 N N . HIS A 1 119 ? 3.676 -27.737 -13.600 1.00 70.44 119 HIS A N 1
ATOM 981 C CA . HIS A 1 119 ? 4.801 -28.362 -12.891 1.00 70.44 119 HIS A CA 1
ATOM 982 C C . HIS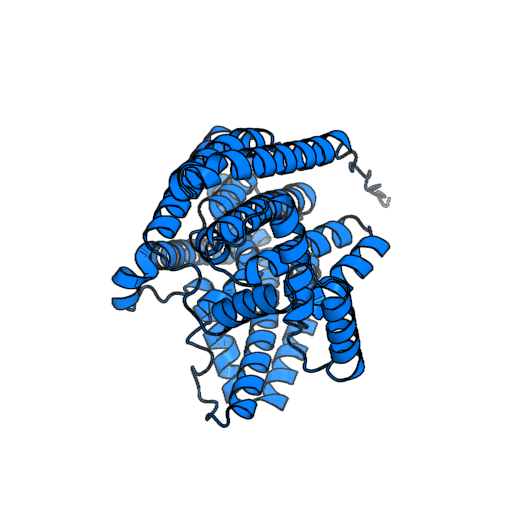 A 1 119 ? 5.195 -27.649 -11.593 1.00 70.44 119 HIS A C 1
ATOM 984 O O . HIS A 1 119 ? 5.667 -28.293 -10.661 1.00 70.44 119 HIS A O 1
ATOM 990 N N . ASN A 1 120 ? 4.973 -26.335 -11.497 1.00 63.88 120 ASN A N 1
ATOM 991 C CA . ASN A 1 120 ? 5.488 -25.504 -10.409 1.00 63.88 120 ASN A CA 1
ATOM 992 C C . ASN A 1 120 ? 4.405 -24.669 -9.703 1.00 63.88 120 ASN A C 1
ATOM 994 O O . ASN A 1 120 ? 4.751 -23.757 -8.963 1.00 63.88 120 ASN A O 1
ATOM 998 N N . PHE A 1 121 ? 3.107 -24.967 -9.850 1.00 59.44 121 PHE A N 1
ATOM 999 C CA . PHE A 1 121 ? 1.997 -24.139 -9.331 1.00 59.44 121 PHE A CA 1
ATOM 1000 C C . PHE A 1 121 ? 2.168 -23.621 -7.886 1.00 59.44 121 PHE A C 1
ATOM 1002 O O . PHE A 1 121 ? 1.821 -22.481 -7.574 1.00 59.44 121 PHE A O 1
ATOM 1009 N N . ILE A 1 122 ? 2.704 -24.464 -6.996 1.00 51.38 122 ILE A N 1
ATOM 1010 C CA . ILE A 1 122 ? 2.843 -24.184 -5.558 1.00 51.38 122 ILE A CA 1
ATOM 1011 C C . ILE A 1 122 ? 4.155 -23.450 -5.223 1.00 51.38 122 ILE A C 1
ATOM 1013 O O . ILE A 1 122 ? 4.229 -22.802 -4.185 1.00 51.38 122 ILE A O 1
ATOM 1017 N N . PHE A 1 123 ? 5.165 -23.464 -6.095 1.00 46.66 123 PHE A N 1
ATOM 1018 C CA . PHE A 1 123 ? 6.483 -22.858 -5.826 1.00 46.66 123 PHE A CA 1
ATOM 1019 C C . PHE A 1 123 ? 6.900 -21.793 -6.843 1.00 46.66 123 PHE A C 1
ATOM 1021 O O . PHE A 1 123 ? 7.851 -21.045 -6.616 1.00 46.66 123 PHE A O 1
ATOM 1028 N N . ALA A 1 124 ? 6.175 -21.671 -7.950 1.00 49.00 124 ALA A N 1
ATOM 1029 C CA . ALA A 1 124 ? 6.446 -20.679 -8.960 1.00 49.00 124 ALA A CA 1
ATOM 1030 C C . ALA A 1 124 ? 6.058 -19.301 -8.419 1.00 49.00 124 ALA A C 1
ATOM 1032 O O . ALA A 1 124 ? 4.894 -18.898 -8.393 1.00 49.00 124 ALA A O 1
ATOM 1033 N N . ASN A 1 125 ? 7.067 -18.511 -8.060 1.00 53.41 125 ASN A N 1
ATOM 1034 C CA . ASN A 1 125 ? 7.004 -17.092 -8.369 1.00 53.41 125 ASN A CA 1
ATOM 1035 C C . ASN A 1 125 ? 6.893 -17.003 -9.896 1.00 53.41 125 ASN A C 1
ATOM 1037 O O . ASN A 1 125 ? 7.916 -16.948 -10.565 1.00 53.41 125 ASN A O 1
ATOM 1041 N N . LEU A 1 126 ? 5.674 -17.069 -10.444 1.00 58.16 126 LEU A N 1
ATOM 1042 C CA . LEU A 1 126 ? 5.436 -17.069 -11.888 1.00 58.16 126 LEU A CA 1
ATOM 1043 C C . LEU A 1 126 ? 5.831 -15.701 -12.456 1.00 58.16 126 LEU A C 1
ATOM 1045 O O . LEU A 1 126 ? 4.986 -14.821 -12.642 1.00 58.16 126 LEU A O 1
ATOM 1049 N N . PHE A 1 127 ? 7.127 -15.519 -12.721 1.00 58.69 127 PHE A N 1
ATOM 1050 C CA . PHE A 1 127 ? 7.688 -14.381 -13.447 1.00 58.69 127 PHE A CA 1
ATOM 1051 C C . PHE A 1 127 ? 6.931 -14.177 -14.768 1.00 58.69 127 PHE A C 1
ATOM 1053 O O . PHE A 1 127 ? 6.631 -13.043 -15.139 1.00 58.69 127 PHE A O 1
ATOM 1060 N N . ASN A 1 128 ? 6.484 -15.281 -15.373 1.00 60.03 128 ASN A N 1
ATOM 1061 C CA . ASN A 1 128 ? 5.685 -15.330 -16.591 1.00 60.03 128 ASN A CA 1
ATOM 1062 C C . ASN A 1 128 ? 4.330 -14.607 -16.450 1.00 60.03 128 ASN A C 1
ATOM 1064 O O . ASN A 1 128 ? 4.006 -13.748 -17.264 1.00 60.03 128 ASN A O 1
ATOM 1068 N N . THR A 1 129 ? 3.554 -14.822 -15.379 1.00 64.50 129 THR A N 1
ATOM 1069 C CA . THR A 1 129 ? 2.255 -14.122 -15.227 1.00 64.50 129 THR A CA 1
ATOM 1070 C C . THR A 1 129 ? 2.425 -12.606 -15.099 1.00 64.50 129 THR A C 1
ATOM 1072 O O . THR A 1 129 ? 1.625 -11.829 -15.620 1.00 64.50 129 THR A O 1
ATOM 1075 N N . PHE A 1 130 ? 3.474 -12.173 -14.395 1.00 66.12 130 PHE A N 1
ATOM 1076 C CA . PHE A 1 130 ? 3.805 -10.755 -14.291 1.00 66.12 130 PHE A CA 1
ATOM 1077 C C . PHE A 1 130 ? 4.207 -10.181 -15.657 1.00 66.12 130 PHE A C 1
ATOM 1079 O O . PHE A 1 130 ? 3.750 -9.094 -16.014 1.00 66.12 130 PHE A O 1
ATOM 1086 N N . GLY A 1 131 ? 4.958 -10.968 -16.434 1.00 64.06 131 GLY A N 1
ATOM 1087 C CA . GLY A 1 131 ? 5.320 -10.705 -17.822 1.00 64.06 131 GLY A CA 1
ATOM 1088 C C . GLY A 1 131 ? 4.126 -10.329 -18.710 1.00 64.06 131 GLY A C 1
ATOM 1089 O O . GLY A 1 131 ? 4.105 -9.293 -19.366 1.00 64.06 131 GLY A O 1
ATOM 1090 N N . PHE A 1 132 ? 3.057 -11.117 -18.678 1.00 69.19 132 PHE A N 1
ATOM 1091 C CA . PHE A 1 132 ? 1.913 -10.922 -19.577 1.00 69.19 132 PHE A CA 1
ATOM 1092 C C . PHE A 1 132 ? 1.307 -9.501 -19.568 1.00 69.19 132 PHE A C 1
ATOM 1094 O O . PHE A 1 132 ? 0.991 -8.927 -20.616 1.00 69.19 132 PHE A O 1
ATOM 1101 N N . LEU A 1 133 ? 1.145 -8.912 -18.378 1.00 72.56 133 LEU A N 1
ATOM 1102 C CA . LEU A 1 133 ? 0.490 -7.608 -18.217 1.00 72.56 133 LEU A CA 1
ATOM 1103 C C . LEU A 1 133 ? 1.310 -6.467 -18.808 1.00 72.56 133 LEU A C 1
ATOM 1105 O O . LEU A 1 133 ? 0.758 -5.562 -19.431 1.00 72.56 133 LEU A O 1
ATOM 1109 N N . TYR A 1 134 ? 2.621 -6.502 -18.583 1.00 70.94 134 TYR A N 1
ATOM 1110 C CA . TYR A 1 134 ? 3.512 -5.461 -19.073 1.00 70.94 134 TYR A CA 1
ATOM 1111 C C . TYR A 1 134 ? 3.802 -5.653 -20.557 1.00 70.94 134 TYR A C 1
ATOM 1113 O O . TYR A 1 134 ? 3.855 -4.644 -21.241 1.00 70.94 134 TYR A O 1
ATOM 1121 N N . ILE A 1 135 ? 3.893 -6.890 -21.075 1.00 71.56 135 ILE A N 1
ATOM 1122 C CA . ILE A 1 135 ? 4.030 -7.144 -22.526 1.00 71.56 135 ILE A CA 1
ATOM 1123 C C . ILE A 1 135 ? 2.892 -6.456 -23.275 1.00 71.56 135 ILE A C 1
ATOM 1125 O O . ILE A 1 135 ? 3.139 -5.617 -24.133 1.00 71.56 135 ILE A O 1
ATOM 1129 N N . THR A 1 136 ? 1.644 -6.706 -22.867 1.00 72.81 136 THR A N 1
ATOM 1130 C CA . THR A 1 136 ? 0.470 -6.088 -23.507 1.00 72.81 136 THR A CA 1
ATOM 1131 C C . THR A 1 136 ? 0.545 -4.556 -23.482 1.00 72.81 136 THR A C 1
ATOM 1133 O O . THR A 1 136 ? 0.203 -3.887 -24.454 1.00 72.81 136 THR A O 1
ATOM 1136 N N . PHE A 1 137 ? 1.004 -3.971 -22.373 1.00 75.31 137 PHE A N 1
ATOM 1137 C CA . PHE A 1 137 ? 1.158 -2.523 -22.262 1.00 75.31 137 PHE A CA 1
ATOM 1138 C C . PHE A 1 137 ? 2.308 -1.979 -23.124 1.00 75.31 137 PHE A C 1
ATOM 1140 O O . PHE A 1 137 ? 2.162 -0.937 -23.765 1.00 75.31 137 PHE A O 1
ATOM 1147 N N . PHE A 1 138 ? 3.437 -2.681 -23.161 1.00 74.44 138 PHE A N 1
ATOM 1148 C CA . PHE A 1 138 ? 4.599 -2.303 -23.951 1.00 74.44 138 PHE A CA 1
ATOM 1149 C C . PHE A 1 138 ? 4.355 -2.392 -25.439 1.00 74.44 138 PHE A C 1
ATOM 1151 O O . PHE A 1 138 ? 4.814 -1.513 -26.153 1.00 74.44 138 PHE A O 1
ATOM 1158 N N . GLU A 1 139 ? 3.593 -3.373 -25.909 1.00 74.44 139 GLU A N 1
ATOM 1159 C CA . GLU A 1 139 ? 3.215 -3.439 -27.318 1.00 74.44 139 GLU A CA 1
ATOM 1160 C C . GLU A 1 139 ? 2.357 -2.240 -27.731 1.00 74.44 139 GLU A C 1
ATOM 1162 O O . GLU A 1 139 ? 2.573 -1.640 -28.785 1.00 74.44 139 GLU A O 1
ATOM 1167 N N . VAL A 1 140 ? 1.421 -1.825 -26.868 1.00 72.75 140 VAL A N 1
ATOM 1168 C CA . VAL A 1 140 ? 0.583 -0.642 -27.115 1.00 72.75 140 VAL A CA 1
ATOM 1169 C C . VAL A 1 140 ? 1.432 0.634 -27.161 1.00 72.75 140 VAL A C 1
ATOM 1171 O O . VAL A 1 140 ? 1.254 1.473 -28.055 1.00 72.75 140 VAL A O 1
ATOM 1174 N N . ILE A 1 141 ? 2.376 0.789 -26.227 1.00 70.31 141 ILE A N 1
ATOM 1175 C CA . ILE A 1 141 ? 3.292 1.939 -26.216 1.00 70.31 141 ILE A CA 1
ATOM 1176 C C . ILE A 1 141 ? 4.353 1.838 -27.319 1.00 70.31 141 ILE A C 1
ATOM 1178 O O . ILE A 1 141 ? 4.794 2.863 -27.826 1.00 70.31 141 ILE A O 1
ATOM 1182 N N . GLY A 1 142 ? 4.754 0.644 -27.732 1.00 70.94 142 GLY A N 1
ATOM 1183 C CA . GLY A 1 142 ? 5.922 0.427 -28.580 1.00 70.94 142 GLY A CA 1
ATOM 1184 C C . GLY A 1 142 ? 7.244 0.853 -27.930 1.00 70.94 142 GLY A C 1
ATOM 1185 O O . GLY A 1 142 ? 8.170 1.202 -28.656 1.00 70.94 142 GLY A O 1
ATOM 1186 N N . ASP A 1 143 ? 7.327 0.870 -26.595 1.00 72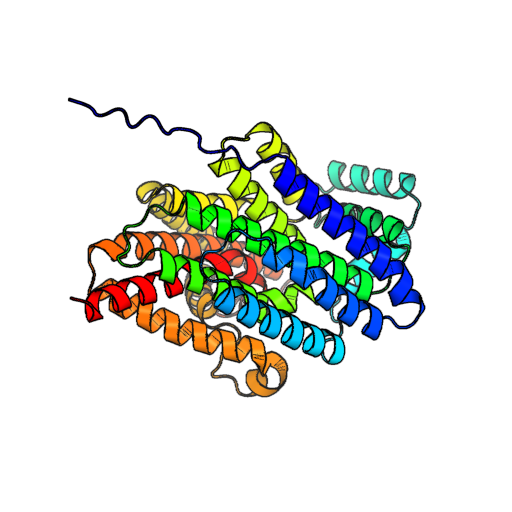.81 143 ASP A N 1
ATOM 1187 C CA . ASP A 1 143 ? 8.550 1.184 -25.847 1.00 72.81 143 ASP A CA 1
ATOM 1188 C C . ASP A 1 143 ? 8.733 0.206 -24.681 1.00 72.81 143 ASP A C 1
ATOM 1190 O O . ASP A 1 143 ? 7.804 -0.056 -23.915 1.00 72.81 143 ASP A O 1
ATOM 1194 N N . TYR A 1 144 ? 9.958 -0.295 -24.550 1.00 73.44 144 TYR A N 1
ATOM 1195 C CA . TYR A 1 144 ? 10.386 -1.302 -23.580 1.00 73.44 144 TYR A CA 1
ATOM 1196 C C . TYR A 1 144 ? 11.335 -0.723 -22.527 1.00 73.44 144 TYR A C 1
ATOM 1198 O O . TYR A 1 144 ? 11.920 -1.457 -21.729 1.00 73.44 144 TYR A O 1
ATOM 1206 N N . THR A 1 145 ? 11.520 0.599 -22.515 1.00 77.06 145 THR A N 1
ATOM 1207 C CA . THR A 1 145 ? 12.386 1.249 -21.537 1.00 77.06 145 THR A CA 1
ATOM 1208 C C . THR A 1 145 ? 11.802 1.170 -20.118 1.00 77.06 145 THR A C 1
ATOM 1210 O O . THR A 1 145 ? 10.581 1.104 -19.920 1.00 77.06 145 THR A O 1
ATOM 1213 N N . PRO A 1 146 ? 12.649 1.284 -19.076 1.00 79.62 146 PRO A N 1
ATOM 1214 C CA . PRO A 1 146 ? 12.177 1.418 -17.697 1.00 79.62 146 PRO A CA 1
ATOM 1215 C C . PRO A 1 146 ? 11.214 2.599 -17.477 1.00 79.62 146 PRO A C 1
ATOM 1217 O O . PRO A 1 146 ? 10.444 2.608 -16.516 1.00 79.62 146 PRO A O 1
ATOM 1220 N N . ILE A 1 147 ? 11.224 3.596 -18.368 1.00 82.19 147 ILE A N 1
ATOM 1221 C CA . ILE A 1 147 ? 10.334 4.758 -18.302 1.00 82.19 147 ILE A CA 1
ATOM 1222 C C . ILE A 1 147 ? 8.906 4.370 -18.681 1.00 82.19 147 ILE A C 1
ATOM 1224 O O . ILE A 1 147 ? 7.982 4.761 -17.967 1.00 82.19 147 ILE A O 1
ATOM 1228 N N . ALA A 1 148 ? 8.707 3.531 -19.702 1.00 79.56 148 ALA A N 1
ATOM 1229 C CA . ALA A 1 148 ? 7.390 2.984 -20.024 1.00 79.56 148 ALA A CA 1
ATOM 1230 C C . ALA A 1 148 ? 6.795 2.203 -18.832 1.00 79.56 148 ALA A C 1
ATOM 1232 O O . ALA A 1 148 ? 5.627 2.385 -18.482 1.00 79.56 148 ALA A O 1
ATOM 1233 N N . MET A 1 149 ? 7.609 1.424 -18.109 1.00 79.94 149 MET A N 1
ATOM 1234 C CA . MET A 1 149 ? 7.164 0.759 -16.871 1.00 79.94 149 MET A CA 1
ATOM 1235 C C . MET A 1 149 ? 6.775 1.749 -15.777 1.00 79.94 149 MET A C 1
ATOM 1237 O O . MET A 1 149 ? 5.792 1.543 -15.063 1.00 79.94 149 MET A O 1
ATOM 1241 N N . ASN A 1 150 ? 7.542 2.827 -15.633 1.00 85.12 150 ASN A N 1
ATOM 1242 C CA . ASN A 1 150 ? 7.251 3.867 -14.659 1.00 85.12 150 ASN A CA 1
ATOM 1243 C C . ASN A 1 150 ? 5.915 4.560 -14.981 1.00 85.12 150 ASN A C 1
ATOM 1245 O O . ASN A 1 150 ? 5.103 4.786 -14.083 1.00 85.12 150 ASN A O 1
ATOM 1249 N N . VAL A 1 151 ? 5.627 4.811 -16.263 1.00 85.69 151 VAL A N 1
ATOM 1250 C CA . VAL A 1 151 ? 4.323 5.307 -16.738 1.00 85.69 151 VAL A CA 1
ATOM 1251 C C . VAL A 1 151 ? 3.204 4.338 -16.349 1.00 85.69 151 VAL A C 1
ATOM 1253 O O . VAL A 1 151 ? 2.256 4.751 -15.678 1.00 85.69 151 VAL A O 1
ATOM 1256 N N . TYR A 1 152 ? 3.337 3.047 -16.676 1.00 85.25 152 TYR A N 1
ATOM 1257 C CA . TYR A 1 152 ? 2.359 2.013 -16.309 1.00 85.25 152 TYR A CA 1
ATOM 1258 C C . TYR A 1 152 ? 2.071 1.993 -14.805 1.00 85.25 152 TYR A C 1
ATOM 1260 O O . TYR A 1 152 ? 0.928 2.119 -14.359 1.00 85.25 152 TYR A O 1
ATOM 1268 N N . ASN A 1 153 ? 3.129 1.899 -14.001 1.00 89.25 153 ASN A N 1
ATOM 1269 C CA . ASN A 1 153 ? 3.025 1.845 -12.551 1.00 89.25 153 ASN A CA 1
ATOM 1270 C C . ASN A 1 153 ? 2.431 3.132 -11.968 1.00 89.25 153 ASN A C 1
ATOM 1272 O O . ASN A 1 153 ? 1.722 3.084 -10.962 1.00 89.25 153 ASN A O 1
ATOM 1276 N N . THR A 1 154 ? 2.679 4.282 -12.593 1.00 90.50 154 THR A N 1
ATOM 1277 C CA . THR A 1 154 ? 2.076 5.558 -12.193 1.00 90.50 154 THR A CA 1
ATOM 1278 C C . THR A 1 154 ? 0.571 5.555 -12.433 1.00 90.50 154 THR A C 1
ATOM 1280 O O . THR A 1 154 ? -0.185 5.905 -11.525 1.00 90.50 154 THR A O 1
ATOM 1283 N N . VAL A 1 155 ? 0.121 5.089 -13.604 1.00 87.88 155 VAL A N 1
ATOM 1284 C CA . VAL A 1 155 ? -1.310 4.915 -13.902 1.00 87.88 155 VAL A CA 1
ATOM 1285 C C . VAL A 1 155 ? -1.961 3.992 -12.874 1.00 87.88 155 VAL A C 1
ATOM 1287 O O . VAL A 1 155 ? -2.964 4.364 -12.261 1.00 87.88 155 VAL A O 1
ATOM 1290 N N . LEU A 1 156 ? -1.366 2.820 -12.628 1.00 90.31 156 LEU A N 1
ATOM 1291 C CA . LEU A 1 156 ? -1.871 1.882 -11.626 1.00 90.31 156 LEU A CA 1
ATOM 1292 C C . LEU A 1 156 ? -1.929 2.505 -10.232 1.00 90.31 156 LEU A C 1
ATOM 1294 O O . LEU A 1 156 ? -2.905 2.302 -9.520 1.00 90.31 156 LEU A O 1
ATOM 1298 N N . THR A 1 157 ? -0.930 3.296 -9.845 1.00 93.56 157 THR A N 1
ATOM 1299 C CA . THR A 1 157 ? -0.894 3.962 -8.534 1.00 93.56 157 THR A CA 1
ATOM 1300 C C . THR A 1 157 ? -2.026 4.966 -8.383 1.00 93.56 157 THR A C 1
ATOM 1302 O O . THR A 1 157 ? -2.718 4.961 -7.367 1.00 93.56 157 THR A O 1
ATOM 1305 N N . ILE A 1 158 ? -2.285 5.779 -9.406 1.00 91.12 158 ILE A N 1
ATOM 1306 C CA . ILE A 1 158 ? -3.419 6.707 -9.402 1.00 91.12 158 ILE A CA 1
ATOM 1307 C C . ILE A 1 158 ? -4.756 5.951 -9.330 1.00 91.12 158 ILE A C 1
ATOM 1309 O O . ILE A 1 158 ? -5.636 6.343 -8.560 1.00 91.12 158 ILE A O 1
ATOM 1313 N N . LEU A 1 159 ? -4.896 4.833 -10.052 1.00 90.38 159 LEU A N 1
ATOM 1314 C CA . LEU A 1 159 ? -6.079 3.969 -9.969 1.00 90.38 159 LEU A CA 1
ATOM 1315 C C . LEU A 1 159 ? -6.240 3.321 -8.589 1.00 90.38 159 LEU A C 1
ATOM 1317 O O . LEU A 1 159 ? -7.353 3.277 -8.068 1.00 90.38 159 LEU A O 1
ATOM 1321 N N . ILE A 1 160 ? -5.148 2.855 -7.978 1.00 94.31 160 ILE A N 1
ATOM 1322 C CA . ILE A 1 160 ? -5.129 2.321 -6.612 1.00 94.31 160 ILE A CA 1
ATOM 1323 C C . ILE A 1 160 ? -5.649 3.381 -5.647 1.00 94.31 160 ILE A C 1
ATOM 1325 O O . ILE A 1 160 ? -6.576 3.100 -4.890 1.00 94.31 160 ILE A O 1
ATOM 1329 N N . ILE A 1 161 ? -5.081 4.591 -5.691 1.00 93.75 161 ILE A N 1
ATOM 1330 C CA . ILE A 1 161 ? -5.451 5.707 -4.812 1.00 93.75 161 ILE A CA 1
ATOM 1331 C C . ILE A 1 161 ? -6.935 6.045 -4.978 1.00 93.75 161 ILE A C 1
ATOM 1333 O O . ILE A 1 161 ? -7.649 6.184 -3.984 1.00 93.75 161 ILE A O 1
ATOM 1337 N N . TYR A 1 162 ? -7.417 6.123 -6.221 1.00 90.88 162 TYR A N 1
ATOM 1338 C CA . TYR A 1 162 ? -8.827 6.362 -6.518 1.00 90.88 162 TYR A CA 1
ATOM 1339 C C . TYR A 1 162 ? -9.736 5.270 -5.944 1.00 90.88 162 TYR A C 1
ATOM 1341 O O . TYR A 1 162 ? -10.689 5.578 -5.227 1.00 90.88 162 TYR A O 1
ATOM 1349 N N . LEU A 1 163 ? -9.431 3.999 -6.222 1.00 92.75 163 LEU A N 1
ATOM 1350 C CA . LEU A 1 163 ? -10.224 2.866 -5.756 1.00 92.75 163 LEU A CA 1
ATOM 1351 C C . LEU A 1 163 ? -10.245 2.787 -4.230 1.00 92.75 163 LEU A C 1
ATOM 1353 O O . LEU A 1 163 ? -11.316 2.626 -3.649 1.00 92.75 163 LEU A O 1
ATOM 1357 N N . ILE A 1 164 ? -9.096 2.930 -3.560 1.00 95.56 164 ILE A N 1
ATOM 1358 C CA . ILE A 1 164 ? -9.066 2.854 -2.097 1.00 95.56 164 ILE A CA 1
ATOM 1359 C C . ILE A 1 164 ? -9.792 4.044 -1.463 1.00 95.56 164 ILE A C 1
ATOM 1361 O O . ILE A 1 164 ? -10.498 3.868 -0.471 1.00 95.56 164 ILE A O 1
ATOM 1365 N N . TYR A 1 165 ? -9.698 5.237 -2.057 1.00 93.00 165 TYR A N 1
ATOM 1366 C CA . TYR A 1 165 ? -10.467 6.400 -1.626 1.00 93.00 165 TYR A CA 1
ATOM 1367 C C . TYR A 1 165 ? -11.971 6.154 -1.756 1.00 93.00 165 TYR A C 1
ATOM 1369 O O . TYR A 1 165 ? -12.718 6.433 -0.818 1.00 93.00 165 TYR A O 1
ATOM 1377 N N . ASP A 1 166 ? -12.411 5.599 -2.885 1.00 91.56 166 ASP A N 1
ATOM 1378 C CA . ASP A 1 166 ? -13.811 5.257 -3.119 1.00 91.56 166 ASP A CA 1
ATOM 1379 C C . ASP A 1 166 ? -14.319 4.229 -2.098 1.00 91.56 166 ASP A C 1
ATOM 1381 O O . ASP A 1 166 ? -15.342 4.441 -1.440 1.00 91.56 166 ASP A O 1
ATOM 1385 N N . ILE A 1 167 ? -13.546 3.161 -1.870 1.00 94.81 167 ILE A N 1
ATOM 1386 C CA . ILE A 1 167 ? -13.844 2.153 -0.848 1.00 94.81 167 ILE A CA 1
ATOM 1387 C C . ILE A 1 167 ? -14.010 2.814 0.524 1.00 94.81 167 ILE A C 1
ATOM 1389 O O . ILE A 1 167 ? -15.015 2.592 1.201 1.00 94.81 167 ILE A O 1
ATOM 1393 N N . VAL A 1 168 ? -13.054 3.650 0.936 1.00 94.81 168 VAL A N 1
ATOM 1394 C CA . VAL A 1 168 ? -13.076 4.320 2.242 1.00 94.81 168 VAL A CA 1
ATOM 1395 C C . VAL A 1 168 ? -14.268 5.270 2.356 1.00 94.81 168 VAL A C 1
ATOM 1397 O O . VAL A 1 168 ? -15.012 5.214 3.334 1.00 94.81 168 VAL A O 1
ATOM 1400 N N . LYS A 1 169 ? -14.527 6.099 1.344 1.00 91.56 169 LYS A N 1
ATOM 1401 C CA . LYS A 1 169 ? -15.628 7.072 1.351 1.00 91.56 169 LYS A CA 1
ATOM 1402 C C . LYS A 1 169 ? -16.999 6.411 1.552 1.00 91.56 169 LYS A C 1
ATOM 1404 O O . LYS A 1 169 ? -17.841 6.963 2.280 1.00 91.56 169 LYS A O 1
ATOM 1409 N N . ASN A 1 170 ? -17.209 5.253 0.922 1.00 91.31 170 ASN A N 1
ATOM 1410 C CA . ASN A 1 170 ? -18.505 4.573 0.870 1.00 91.31 170 ASN A CA 1
ATOM 1411 C C . ASN A 1 170 ? -18.691 3.492 1.930 1.00 91.31 170 ASN A C 1
ATOM 1413 O O . ASN A 1 170 ? -19.802 3.311 2.425 1.00 91.31 170 ASN A O 1
ATOM 1417 N N . HIS A 1 171 ? -17.630 2.761 2.267 1.00 94.44 171 HIS A N 1
ATOM 1418 C CA . HIS A 1 171 ? -17.727 1.576 3.115 1.00 94.44 171 HIS A CA 1
ATOM 1419 C C . HIS A 1 171 ? -17.134 1.763 4.506 1.00 94.44 171 HIS A C 1
ATOM 1421 O O . HIS A 1 171 ? -17.374 0.897 5.345 1.00 94.44 171 HIS A O 1
ATOM 1427 N N . PHE A 1 172 ? -16.393 2.843 4.792 1.00 94.56 172 PHE A N 1
ATOM 1428 C CA . PHE A 1 172 ? -15.793 3.033 6.114 1.00 94.56 172 PHE A CA 1
ATOM 1429 C C . PHE A 1 172 ? -16.880 3.175 7.196 1.00 94.56 172 PHE A C 1
ATOM 1431 O O . PHE A 1 172 ? -17.620 4.163 7.205 1.00 94.56 172 PHE A O 1
ATOM 1438 N N . PRO A 1 173 ? -17.004 2.204 8.120 1.00 91.12 173 PRO A N 1
ATOM 1439 C CA . PRO A 1 173 ? -18.218 2.064 8.919 1.00 91.12 173 PRO A CA 1
ATOM 1440 C C . PRO A 1 173 ? -18.134 2.760 10.288 1.00 91.12 173 PRO A C 1
ATOM 1442 O O . PRO A 1 173 ? -19.058 2.636 11.096 1.00 91.12 173 PRO A O 1
ATOM 1445 N N . TYR A 1 174 ? -17.016 3.405 10.623 1.00 89.50 174 TYR A N 1
ATOM 1446 C CA . TYR A 1 174 ? -16.764 3.930 11.966 1.00 89.50 174 TYR A CA 1
ATOM 1447 C C . TYR A 1 174 ? -17.249 5.367 12.128 1.00 89.50 174 TYR A C 1
ATOM 1449 O O . TYR A 1 174 ? -17.069 6.205 11.246 1.00 89.50 174 TYR A O 1
ATOM 1457 N N . GLU A 1 175 ? -17.845 5.649 13.288 1.00 84.69 175 GLU A N 1
ATOM 1458 C CA . GLU A 1 175 ? -18.291 6.995 13.643 1.00 84.69 175 GLU A CA 1
ATOM 1459 C C . GLU A 1 175 ? -17.094 7.943 13.725 1.00 84.69 175 GLU A C 1
ATOM 1461 O O . GLU A 1 175 ? -16.088 7.637 14.368 1.00 84.69 175 GLU A O 1
ATOM 1466 N N . MET A 1 176 ? -17.219 9.109 13.100 1.00 84.56 176 MET A N 1
ATOM 1467 C CA . MET A 1 176 ? -16.227 10.177 13.155 1.00 84.56 176 MET A CA 1
ATOM 1468 C C . MET A 1 176 ? -16.929 11.531 13.173 1.00 84.56 176 MET A C 1
ATOM 1470 O O . MET A 1 176 ? -17.977 11.696 12.551 1.00 84.56 176 MET A O 1
ATOM 1474 N N . GLY A 1 177 ? -16.346 12.507 13.870 1.00 74.56 177 GLY A N 1
ATOM 1475 C CA . GLY A 1 177 ? -16.943 13.839 13.979 1.00 74.56 177 GLY A CA 1
ATOM 1476 C C . GLY A 1 177 ? -16.828 14.678 12.702 1.00 74.56 177 GLY A C 1
ATOM 1477 O O . GLY A 1 177 ? -17.722 15.464 12.415 1.00 74.56 177 GLY A O 1
ATOM 1478 N N . ASN A 1 178 ? -15.763 14.503 11.907 1.00 86.94 178 ASN A N 1
ATOM 1479 C CA . ASN A 1 178 ? -15.528 15.283 10.688 1.00 86.94 178 ASN A CA 1
ATOM 1480 C C . ASN A 1 178 ? -15.172 14.382 9.491 1.00 86.94 178 ASN A C 1
ATOM 1482 O O . ASN A 1 178 ? -13.999 14.172 9.175 1.00 86.94 178 ASN A O 1
ATOM 1486 N N . LYS A 1 179 ? -16.203 13.854 8.812 1.00 88.88 179 LYS A N 1
ATOM 1487 C CA . LYS A 1 179 ? -16.045 12.943 7.661 1.00 88.88 179 LYS A CA 1
ATOM 1488 C C . LYS A 1 179 ? -15.314 13.586 6.479 1.00 88.88 179 LYS A C 1
ATOM 1490 O O . LYS A 1 179 ? -14.500 12.930 5.833 1.00 88.88 179 LYS A O 1
ATOM 1495 N N . LYS A 1 180 ? -15.559 14.874 6.224 1.00 88.12 180 LYS A N 1
ATOM 1496 C CA . LYS A 1 180 ? -14.898 15.624 5.147 1.00 88.12 180 LYS A CA 1
ATOM 1497 C C . LYS A 1 180 ? -13.391 15.731 5.381 1.00 88.12 180 LYS A C 1
ATOM 1499 O O . LYS A 1 180 ? -12.615 15.475 4.463 1.00 88.12 180 LYS A O 1
ATOM 1504 N N . LEU A 1 181 ? -12.978 16.056 6.610 1.00 89.19 181 LEU A N 1
ATOM 1505 C CA . LEU A 1 181 ? -11.562 16.114 6.972 1.00 89.19 181 LEU A CA 1
ATOM 1506 C C . LEU A 1 181 ? -10.902 14.736 6.888 1.00 89.19 181 LEU A C 1
ATOM 1508 O O . LEU A 1 181 ? -9.838 14.632 6.294 1.00 89.19 181 LEU A O 1
ATOM 1512 N N . PHE A 1 182 ? -11.540 13.686 7.414 1.00 92.69 182 PHE A N 1
ATOM 1513 C CA . PHE A 1 182 ? -11.029 12.315 7.313 1.00 92.69 182 PHE A CA 1
ATOM 1514 C C . PHE A 1 182 ? -10.763 11.903 5.861 1.00 92.69 182 PHE A C 1
ATOM 1516 O O . PHE A 1 182 ? -9.652 11.496 5.530 1.00 92.69 182 PHE A O 1
ATOM 1523 N N . ASN A 1 183 ? -11.760 12.067 4.986 1.00 91.31 183 ASN A N 1
ATOM 1524 C CA . ASN A 1 183 ? -11.646 11.711 3.572 1.00 91.31 183 ASN A CA 1
ATOM 1525 C C . ASN A 1 183 ? -10.545 12.514 2.864 1.00 91.31 183 ASN A C 1
ATOM 1527 O O . ASN A 1 183 ? -9.818 11.960 2.043 1.00 91.31 183 ASN A O 1
ATOM 1531 N N . GLY A 1 184 ? -10.426 13.811 3.174 1.00 89.50 184 GLY A N 1
ATOM 1532 C CA . GLY A 1 184 ? -9.360 14.660 2.647 1.00 89.50 184 GLY A CA 1
ATOM 1533 C C . GLY A 1 184 ? -7.980 14.192 3.107 1.00 89.50 184 GLY A C 1
ATOM 1534 O O . GLY A 1 184 ? -7.126 13.905 2.276 1.00 89.50 184 GLY A O 1
ATOM 1535 N N . LEU A 1 185 ? -7.781 14.051 4.420 1.00 91.12 185 LEU A N 1
ATOM 1536 C CA . LEU A 1 185 ? -6.508 13.621 5.005 1.00 91.12 185 LEU A CA 1
ATOM 1537 C C . LEU A 1 185 ? -6.070 12.253 4.487 1.00 91.12 185 LEU A C 1
ATOM 1539 O O . LEU A 1 185 ? -4.917 12.100 4.099 1.00 91.12 185 LEU A O 1
ATOM 1543 N N . PHE A 1 186 ? -6.981 11.278 4.446 1.00 94.25 186 PHE A N 1
ATOM 1544 C CA . PHE A 1 186 ? -6.679 9.946 3.930 1.00 94.25 186 PHE A CA 1
ATOM 1545 C C . PHE A 1 186 ? -6.158 10.013 2.492 1.00 94.25 186 PHE A C 1
ATOM 1547 O O . PHE A 1 186 ? -5.115 9.439 2.181 1.00 94.25 186 PHE A O 1
ATOM 1554 N N . LEU A 1 187 ? -6.844 10.763 1.627 1.00 92.12 187 LEU A N 1
ATOM 1555 C CA . LEU A 1 187 ? -6.429 10.917 0.241 1.00 92.12 187 LEU A CA 1
ATOM 1556 C C . LEU A 1 187 ? -5.080 11.636 0.110 1.00 92.12 187 LEU A C 1
ATOM 1558 O O . LEU A 1 187 ? -4.241 11.208 -0.678 1.00 92.12 187 LEU A O 1
ATOM 1562 N N . SER A 1 188 ? -4.853 12.702 0.879 1.00 90.50 188 SER A N 1
ATOM 1563 C CA . SER A 1 188 ? -3.565 13.401 0.878 1.00 90.50 188 SER A CA 1
ATOM 1564 C C . SER A 1 188 ? -2.419 12.522 1.325 1.00 90.50 188 SER A C 1
ATOM 1566 O O . SER A 1 188 ? -1.377 12.546 0.684 1.00 90.50 188 SER A O 1
ATOM 1568 N N . LEU A 1 189 ? -2.610 11.726 2.379 1.00 93.56 189 LEU A N 1
ATOM 1569 C CA . LEU A 1 189 ? -1.600 10.768 2.821 1.00 93.56 189 LEU A CA 1
ATOM 1570 C C . LEU A 1 189 ? -1.273 9.768 1.704 1.00 93.56 189 LEU A C 1
ATOM 1572 O O . LEU A 1 189 ? -0.106 9.468 1.489 1.00 93.56 189 LEU A O 1
ATOM 1576 N N . CYS A 1 190 ? -2.276 9.318 0.942 1.00 94.81 190 CYS A N 1
ATOM 1577 C CA . CYS A 1 190 ? -2.055 8.440 -0.207 1.00 94.81 190 CYS A CA 1
ATOM 1578 C C . CYS A 1 190 ? -1.285 9.130 -1.347 1.00 94.81 190 CYS A C 1
ATOM 1580 O O . CYS A 1 190 ? -0.359 8.542 -1.892 1.00 94.81 190 CYS A O 1
ATOM 1582 N N . LEU A 1 191 ? -1.645 10.364 -1.713 1.00 93.50 191 LEU A N 1
ATOM 1583 C CA . LEU A 1 191 ? -0.988 11.096 -2.806 1.00 93.50 191 LEU A CA 1
ATOM 1584 C C . LEU A 1 191 ? 0.440 11.522 -2.458 1.00 93.50 191 LEU A C 1
ATOM 1586 O O . LEU A 1 191 ? 1.311 11.507 -3.316 1.00 93.50 191 LEU A O 1
ATOM 1590 N N . VAL A 1 192 ? 0.680 11.902 -1.206 1.00 94.25 192 VAL A N 1
ATOM 1591 C CA . VAL A 1 192 ? 1.980 12.412 -0.757 1.00 94.25 192 VAL A CA 1
ATOM 1592 C C . VAL A 1 192 ? 2.927 11.283 -0.348 1.00 94.25 192 VAL A C 1
ATOM 1594 O O . VAL A 1 192 ? 4.113 11.541 -0.207 1.00 94.25 192 VAL A O 1
ATOM 1597 N N . SER A 1 193 ? 2.434 10.048 -0.197 1.00 94.38 193 SER A N 1
ATOM 1598 C CA . SER A 1 193 ? 3.189 8.869 0.247 1.00 94.38 193 SER A CA 1
ATOM 1599 C C . SER A 1 193 ? 4.460 8.611 -0.576 1.00 94.38 193 SER A C 1
ATOM 1601 O O . SER A 1 193 ? 4.377 8.054 -1.678 1.00 94.38 193 SER A O 1
ATOM 1603 N N . PRO A 1 194 ? 5.657 8.906 -0.038 1.00 91.75 194 PRO A N 1
ATOM 1604 C CA . PRO A 1 194 ? 6.909 8.577 -0.710 1.00 91.75 194 PRO A CA 1
ATOM 1605 C C . PRO A 1 194 ? 7.063 7.082 -0.966 1.00 91.75 194 PRO A C 1
ATOM 1607 O O . PRO A 1 194 ? 7.608 6.688 -1.988 1.00 91.75 194 PRO A O 1
ATOM 1610 N N . GLN A 1 195 ? 6.534 6.236 -0.086 1.00 90.31 195 GLN A N 1
ATOM 1611 C CA . GLN A 1 195 ? 6.502 4.793 -0.254 1.00 90.31 195 GLN A CA 1
ATOM 1612 C C . GLN A 1 195 ? 5.701 4.364 -1.494 1.00 90.31 195 GLN A C 1
ATOM 1614 O O . GLN A 1 195 ? 6.192 3.546 -2.274 1.00 90.31 195 GLN A O 1
ATOM 1619 N N . LEU A 1 196 ? 4.490 4.897 -1.703 1.00 92.94 196 LEU A N 1
ATOM 1620 C CA . LEU A 1 196 ? 3.691 4.594 -2.900 1.00 92.94 196 LEU A CA 1
ATOM 1621 C C . LEU A 1 196 ? 4.365 5.116 -4.173 1.00 92.94 196 LEU A C 1
ATOM 1623 O O . LEU A 1 196 ? 4.407 4.431 -5.199 1.00 92.94 196 LEU A O 1
ATOM 1627 N N . ILE A 1 197 ? 4.948 6.310 -4.095 1.00 94.31 197 ILE A N 1
ATOM 1628 C CA . ILE A 1 197 ? 5.649 6.940 -5.216 1.00 94.31 197 ILE A CA 1
ATOM 1629 C C . ILE A 1 197 ? 6.925 6.155 -5.566 1.00 94.31 197 ILE A C 1
ATOM 1631 O O . ILE A 1 197 ? 7.194 5.923 -6.741 1.00 94.31 197 ILE A O 1
ATOM 1635 N N . TYR A 1 198 ? 7.666 5.671 -4.567 1.00 91.44 198 TYR A N 1
ATOM 1636 C CA . TYR A 1 198 ? 8.902 4.905 -4.738 1.00 91.44 198 TYR A CA 1
ATOM 1637 C C . TYR A 1 198 ? 8.657 3.554 -5.410 1.00 91.44 198 TYR A C 1
ATOM 1639 O O . TYR A 1 198 ? 9.262 3.260 -6.439 1.00 91.44 198 TYR A O 1
ATOM 1647 N N . TRP A 1 199 ? 7.733 2.740 -4.885 1.00 89.25 199 TRP A N 1
ATOM 1648 C CA . TRP A 1 199 ? 7.462 1.418 -5.468 1.00 89.25 199 TRP A CA 1
ATOM 1649 C C . TRP A 1 199 ? 6.819 1.494 -6.845 1.00 89.25 199 TRP A C 1
ATOM 1651 O O . TRP A 1 199 ? 6.991 0.586 -7.652 1.00 89.25 199 TRP A O 1
ATOM 1661 N N . SER A 1 200 ? 6.134 2.593 -7.152 1.00 91.19 200 SER A N 1
ATOM 1662 C CA . SER A 1 200 ? 5.660 2.838 -8.508 1.00 91.19 200 SER A CA 1
ATOM 1663 C C . SER A 1 200 ? 6.751 3.339 -9.456 1.00 91.19 200 SER A C 1
ATOM 1665 O O . SER A 1 200 ? 6.505 3.401 -10.654 1.00 91.19 200 SER A O 1
ATOM 1667 N N . SER A 1 201 ? 7.930 3.735 -8.966 1.00 89.75 201 SER A N 1
ATOM 1668 C CA . SER A 1 201 ? 9.063 4.180 -9.798 1.00 89.75 201 SER A CA 1
ATOM 1669 C C . SER A 1 201 ? 10.034 3.055 -10.158 1.00 89.75 201 SER A C 1
ATOM 1671 O O . SER A 1 201 ? 10.931 3.271 -10.964 1.00 89.75 201 SER A O 1
ATOM 1673 N N . ILE A 1 202 ? 9.872 1.868 -9.572 1.00 86.81 202 ILE A N 1
ATOM 1674 C CA . ILE A 1 202 ? 10.786 0.733 -9.745 1.00 86.81 202 ILE A CA 1
ATOM 1675 C C . ILE A 1 202 ? 10.108 -0.368 -10.553 1.00 86.81 202 ILE A C 1
ATOM 1677 O O . ILE A 1 202 ? 8.896 -0.579 -10.462 1.00 86.81 202 ILE A O 1
ATOM 1681 N N . VAL A 1 203 ? 10.910 -1.106 -11.319 1.00 81.06 203 VAL A N 1
ATOM 1682 C CA . VAL A 1 203 ? 10.472 -2.269 -12.093 1.00 81.06 203 VAL A CA 1
ATOM 1683 C C . VAL A 1 203 ? 10.237 -3.454 -11.169 1.00 81.06 203 VAL A C 1
ATOM 1685 O O . VAL A 1 203 ? 11.151 -4.222 -10.865 1.00 81.06 203 VAL A O 1
ATOM 1688 N N . ARG A 1 204 ? 9.015 -3.564 -10.652 1.00 82.94 204 ARG A N 1
ATOM 1689 C CA . ARG A 1 204 ? 8.671 -4.535 -9.616 1.00 82.94 204 ARG A CA 1
ATOM 1690 C C . ARG A 1 204 ? 7.178 -4.856 -9.591 1.00 82.94 204 ARG A C 1
ATOM 1692 O O . ARG A 1 204 ? 6.346 -4.041 -9.986 1.00 82.94 204 ARG A O 1
ATOM 1699 N N . LYS A 1 205 ? 6.837 -6.047 -9.087 1.00 84.31 205 LYS A N 1
ATOM 1700 C CA . LYS A 1 205 ? 5.457 -6.563 -9.078 1.00 84.31 205 LYS A CA 1
ATOM 1701 C C . LYS A 1 205 ? 4.537 -5.962 -8.023 1.00 84.31 205 LYS A C 1
ATOM 1703 O O . LYS A 1 205 ? 3.323 -6.121 -8.104 1.00 84.31 205 LYS A O 1
ATOM 1708 N N . GLU A 1 206 ? 5.092 -5.239 -7.059 1.00 86.94 206 GLU A N 1
ATOM 1709 C CA . GLU A 1 206 ? 4.392 -4.670 -5.907 1.00 86.94 206 GLU A CA 1
ATOM 1710 C C . GLU A 1 206 ? 3.176 -3.819 -6.294 1.00 86.94 206 GLU A C 1
ATOM 1712 O O . GLU A 1 206 ? 2.076 -4.098 -5.817 1.00 86.94 206 GLU A O 1
ATOM 1717 N N . THR A 1 207 ? 3.342 -2.827 -7.175 1.00 90.69 207 THR A N 1
ATOM 1718 C CA . THR A 1 207 ? 2.254 -1.916 -7.579 1.00 90.69 207 THR A CA 1
ATOM 1719 C C . THR A 1 207 ? 1.109 -2.670 -8.248 1.00 90.69 207 THR A C 1
ATOM 1721 O O . THR A 1 207 ? -0.052 -2.480 -7.895 1.00 90.69 207 THR A O 1
ATOM 1724 N N . THR A 1 208 ? 1.428 -3.593 -9.152 1.00 89.44 208 THR A N 1
ATOM 1725 C CA . THR A 1 208 ? 0.443 -4.433 -9.844 1.00 89.44 208 THR A CA 1
ATOM 1726 C C . THR A 1 208 ? -0.324 -5.337 -8.879 1.00 89.44 208 THR A C 1
ATOM 1728 O O . THR A 1 208 ? -1.551 -5.412 -8.931 1.00 89.44 208 THR A O 1
ATOM 1731 N N . ILE A 1 209 ? 0.369 -5.969 -7.931 1.00 90.31 209 ILE A N 1
ATOM 1732 C CA . ILE A 1 209 ? -0.273 -6.787 -6.894 1.00 90.31 209 ILE A CA 1
ATOM 1733 C C . ILE A 1 209 ? -1.190 -5.928 -6.021 1.00 90.31 209 ILE A C 1
ATOM 1735 O O . ILE A 1 209 ? -2.307 -6.336 -5.705 1.00 90.31 209 ILE A O 1
ATOM 1739 N N . MET A 1 210 ? -0.750 -4.726 -5.647 1.00 92.69 210 MET A N 1
ATOM 1740 C CA . MET A 1 210 ? -1.560 -3.816 -4.842 1.00 92.69 210 MET A CA 1
ATOM 1741 C C . MET A 1 210 ? -2.808 -3.344 -5.586 1.00 92.69 210 MET A C 1
ATOM 1743 O O . MET A 1 210 ? -3.876 -3.253 -4.981 1.00 92.69 210 MET A O 1
ATOM 1747 N N . PHE A 1 211 ? -2.707 -3.113 -6.897 1.00 93.75 211 PHE A N 1
ATOM 1748 C CA . PHE A 1 211 ? -3.867 -2.847 -7.741 1.00 93.75 211 PHE A CA 1
ATOM 1749 C C . PHE A 1 211 ? -4.875 -3.993 -7.674 1.00 93.75 211 PHE A C 1
ATOM 1751 O O . PHE A 1 211 ? -6.038 -3.753 -7.349 1.00 93.75 211 PHE A O 1
ATOM 1758 N N . PHE A 1 212 ? -4.442 -5.237 -7.887 1.00 93.31 212 PHE A N 1
ATOM 1759 C CA . PHE A 1 212 ? -5.349 -6.383 -7.823 1.00 93.31 212 PHE A CA 1
ATOM 1760 C C . PHE A 1 212 ? -5.933 -6.623 -6.432 1.00 93.31 212 PHE A C 1
ATOM 1762 O O . PHE A 1 212 ? -7.100 -6.992 -6.321 1.00 93.31 212 PHE A O 1
ATOM 1769 N N . LEU A 1 213 ? -5.173 -6.372 -5.369 1.00 94.69 213 LEU A N 1
ATOM 1770 C CA . LEU A 1 213 ? -5.651 -6.432 -3.989 1.00 94.69 213 LEU A CA 1
ATOM 1771 C C . LEU A 1 213 ? -6.766 -5.409 -3.748 1.00 94.69 213 LEU A C 1
ATOM 1773 O O . LEU A 1 213 ? -7.846 -5.771 -3.277 1.00 94.69 213 LEU A O 1
ATOM 1777 N N . VAL A 1 214 ? -6.537 -4.138 -4.094 1.00 95.88 214 VAL A N 1
ATOM 1778 C CA . VAL A 1 214 ? -7.528 -3.069 -3.898 1.00 95.88 214 VAL A CA 1
ATOM 1779 C C . VAL A 1 214 ? -8.750 -3.285 -4.795 1.00 95.88 214 VAL A C 1
ATOM 1781 O O . VAL A 1 214 ? -9.880 -3.114 -4.337 1.00 95.88 214 VAL A O 1
ATOM 1784 N N . LEU A 1 215 ? -8.553 -3.740 -6.036 1.00 95.50 215 LEU A N 1
ATOM 1785 C CA . LEU A 1 215 ? -9.638 -4.115 -6.940 1.00 95.50 215 LEU A CA 1
ATOM 1786 C C . LEU A 1 215 ? -10.451 -5.294 -6.387 1.00 95.50 215 LEU A C 1
ATOM 1788 O O . LEU A 1 215 ? -11.678 -5.237 -6.380 1.00 95.50 215 LEU A O 1
ATOM 1792 N N . SER A 1 216 ? -9.794 -6.331 -5.865 1.00 96.19 216 SER A N 1
ATOM 1793 C CA . SER A 1 216 ? -10.460 -7.475 -5.228 1.00 96.19 216 SER A CA 1
ATOM 1794 C C . SER A 1 216 ? -11.283 -7.031 -4.024 1.00 96.19 216 SER A C 1
ATOM 1796 O O . SER A 1 216 ? -12.444 -7.411 -3.891 1.00 96.19 216 SER A O 1
ATOM 1798 N N . LEU A 1 217 ? -10.733 -6.159 -3.178 1.00 96.88 217 LEU A N 1
ATOM 1799 C CA . LEU A 1 217 ? -11.469 -5.585 -2.056 1.00 96.88 217 LEU A CA 1
ATOM 1800 C C . LEU A 1 217 ? -12.697 -4.792 -2.528 1.00 96.88 217 LEU A C 1
ATOM 1802 O O . LEU A 1 217 ? -13.787 -4.971 -1.981 1.00 96.88 217 LEU A O 1
ATOM 1806 N N . TRP A 1 218 ? -12.547 -3.955 -3.560 1.00 95.88 218 TRP A N 1
ATOM 1807 C CA . TRP A 1 218 ? -13.656 -3.206 -4.152 1.00 95.88 218 TRP A CA 1
ATOM 1808 C C . TRP A 1 218 ? -14.748 -4.141 -4.691 1.00 95.88 218 TRP A C 1
ATOM 1810 O O . TRP A 1 218 ? -15.929 -3.948 -4.399 1.00 95.88 218 TRP A O 1
ATOM 1820 N N . LEU A 1 219 ? -14.371 -5.187 -5.432 1.00 95.25 219 LEU A N 1
ATOM 1821 C CA . LEU A 1 219 ? -15.295 -6.184 -5.980 1.00 95.25 219 LEU A CA 1
ATOM 1822 C C . LEU A 1 219 ? -16.013 -6.962 -4.872 1.00 95.25 219 LEU A C 1
ATOM 1824 O O . LEU A 1 219 ? -17.230 -7.149 -4.945 1.00 95.25 219 LEU A O 1
ATOM 1828 N N . LEU A 1 220 ? -15.285 -7.366 -3.829 1.00 95.75 220 LEU A N 1
ATOM 1829 C CA . LEU A 1 220 ? -15.817 -8.084 -2.673 1.00 95.75 220 LEU A CA 1
ATOM 1830 C C . LEU A 1 220 ? -16.844 -7.239 -1.908 1.00 95.75 220 LEU A C 1
ATOM 1832 O O . LEU A 1 220 ? -17.941 -7.714 -1.608 1.00 95.75 220 LEU A O 1
ATOM 1836 N N . LEU A 1 221 ? -16.530 -5.971 -1.628 1.00 94.81 221 LEU A N 1
ATOM 1837 C CA . LEU A 1 221 ? -17.442 -5.059 -0.929 1.00 94.81 221 LEU A CA 1
ATOM 1838 C C . LEU A 1 221 ? -18.695 -4.731 -1.756 1.00 94.81 221 LEU A C 1
ATOM 1840 O O . LEU A 1 221 ? -19.775 -4.579 -1.179 1.00 94.81 221 LEU A O 1
ATOM 1844 N N . ASN A 1 222 ? -18.568 -4.719 -3.086 1.00 91.88 222 ASN A N 1
ATOM 1845 C CA . ASN A 1 222 ? -19.665 -4.529 -4.038 1.00 91.88 222 ASN A CA 1
ATOM 1846 C C . ASN A 1 222 ? -20.350 -5.836 -4.485 1.00 91.88 222 ASN A C 1
ATOM 1848 O O . ASN A 1 222 ? -21.178 -5.804 -5.396 1.00 91.88 222 ASN A O 1
ATOM 1852 N N . LYS A 1 223 ? -20.039 -6.979 -3.853 1.00 93.88 223 LYS A N 1
ATOM 1853 C CA . LYS A 1 223 ? -20.645 -8.298 -4.126 1.00 93.88 223 LYS A CA 1
ATOM 1854 C C . LYS A 1 223 ? -20.513 -8.780 -5.582 1.00 93.88 223 LYS A C 1
ATOM 1856 O O . LYS A 1 223 ? -21.348 -9.535 -6.074 1.00 93.88 223 LYS A O 1
ATOM 1861 N N . ARG A 1 224 ? -19.461 -8.368 -6.292 1.00 92.62 224 ARG A N 1
ATOM 1862 C CA . ARG A 1 224 ? -19.171 -8.797 -7.671 1.00 92.62 224 ARG A CA 1
ATOM 1863 C C . ARG A 1 224 ? -18.321 -10.070 -7.670 1.00 92.62 224 ARG A C 1
ATOM 1865 O O . ARG A 1 224 ? -17.168 -10.053 -8.090 1.00 92.62 224 ARG A O 1
ATOM 1872 N N . TYR A 1 225 ? -18.889 -11.167 -7.167 1.00 93.12 225 TYR A N 1
ATOM 1873 C CA . TYR A 1 225 ? -18.145 -12.393 -6.842 1.00 93.12 225 TYR A CA 1
ATOM 1874 C C . TYR A 1 225 ? -17.490 -13.078 -8.045 1.00 93.12 225 TYR A C 1
ATOM 1876 O O . TYR A 1 225 ? -16.362 -13.540 -7.928 1.00 93.12 225 TYR A O 1
ATOM 1884 N N . PHE A 1 226 ? -18.146 -13.099 -9.207 1.00 93.38 226 PHE A N 1
ATOM 1885 C CA . PHE A 1 226 ? -17.558 -13.694 -10.412 1.00 93.38 226 PHE A CA 1
ATOM 1886 C C . PHE A 1 226 ? -16.259 -12.982 -10.821 1.00 93.38 226 PHE A C 1
ATOM 1888 O O . PHE A 1 226 ? -15.213 -13.609 -10.954 1.00 93.38 226 PHE A O 1
ATOM 1895 N N . LEU A 1 227 ? -16.302 -11.650 -10.922 1.00 91.88 227 LEU A N 1
ATOM 1896 C CA . LEU A 1 227 ? -15.117 -10.842 -11.220 1.00 91.88 227 LEU A CA 1
ATOM 1897 C C . LEU A 1 227 ? -14.066 -10.945 -10.111 1.00 91.88 227 LEU A C 1
ATOM 1899 O O . LEU A 1 227 ? -12.878 -10.974 -10.407 1.00 91.88 227 LEU A O 1
ATOM 1903 N N . LEU A 1 228 ? -14.490 -11.020 -8.844 1.00 92.44 228 LEU A N 1
ATOM 1904 C CA . LEU A 1 228 ? -13.582 -11.231 -7.719 1.00 92.44 228 LEU A CA 1
ATOM 1905 C C . LEU A 1 228 ? -12.787 -12.528 -7.884 1.00 92.44 228 LEU A C 1
ATOM 1907 O O . LEU A 1 228 ? -11.582 -12.506 -7.657 1.00 92.44 228 LEU A O 1
ATOM 1911 N N . ILE A 1 229 ? -13.437 -13.629 -8.270 1.00 93.19 229 ILE A N 1
ATOM 1912 C CA . ILE A 1 229 ? -12.774 -14.923 -8.482 1.00 93.19 229 ILE A CA 1
ATOM 1913 C C . ILE A 1 229 ? -11.735 -14.801 -9.596 1.00 93.19 229 ILE A C 1
ATOM 1915 O O . ILE A 1 229 ? -10.588 -15.178 -9.379 1.00 93.19 229 ILE A O 1
ATOM 1919 N N . LEU A 1 230 ? -12.099 -14.209 -10.740 1.00 90.56 230 LEU A N 1
ATOM 1920 C CA . LEU A 1 230 ? -11.170 -14.014 -11.860 1.00 90.56 230 LEU A CA 1
ATOM 1921 C C . LEU A 1 230 ? -9.951 -13.175 -11.455 1.00 90.56 230 LEU A C 1
ATOM 1923 O O . LEU A 1 230 ? -8.811 -13.580 -11.672 1.00 90.56 230 LEU A O 1
ATOM 1927 N N . VAL A 1 231 ? -10.188 -12.028 -10.812 1.00 91.38 231 VAL A N 1
ATOM 1928 C CA . VAL A 1 231 ? -9.116 -11.127 -10.371 1.00 91.38 231 VAL A CA 1
ATOM 1929 C C . VAL A 1 231 ? -8.251 -11.776 -9.289 1.00 91.38 231 VAL A C 1
ATOM 1931 O O . VAL A 1 231 ? -7.031 -11.646 -9.326 1.00 91.38 231 VAL A O 1
ATOM 1934 N N . SER A 1 232 ? -8.852 -12.497 -8.340 1.00 89.12 232 SER A N 1
ATOM 1935 C CA . SER A 1 232 ? -8.116 -13.142 -7.246 1.00 89.12 232 SER A CA 1
ATOM 1936 C C . SER A 1 232 ? -7.285 -14.321 -7.738 1.00 89.12 232 SER A C 1
ATOM 1938 O O . SER A 1 232 ? -6.152 -14.471 -7.292 1.00 89.12 232 SER A O 1
ATOM 1940 N N . ALA A 1 233 ? -7.807 -15.125 -8.670 1.00 86.38 233 ALA A N 1
ATOM 1941 C CA . ALA A 1 233 ? -7.061 -16.220 -9.288 1.00 86.38 233 ALA A CA 1
ATOM 1942 C C . ALA A 1 233 ? -5.814 -15.688 -10.005 1.00 86.38 233 ALA A C 1
ATOM 1944 O O . ALA A 1 233 ? -4.715 -16.199 -9.806 1.00 86.38 233 ALA A O 1
ATOM 1945 N N . PHE A 1 234 ? -5.969 -14.593 -10.750 1.00 84.19 234 PHE A N 1
ATOM 1946 C CA . PHE A 1 234 ? -4.859 -13.935 -11.427 1.00 84.19 234 PHE A CA 1
ATOM 1947 C C . PHE A 1 234 ? -3.873 -13.256 -10.456 1.00 84.19 234 PHE A C 1
ATOM 1949 O O . PHE A 1 234 ? -2.665 -13.285 -10.653 1.00 84.19 234 PHE A O 1
ATOM 1956 N N . ALA A 1 235 ? -4.351 -12.674 -9.356 1.00 86.88 235 ALA A N 1
ATOM 1957 C CA . ALA A 1 235 ? -3.472 -12.113 -8.329 1.00 86.88 235 ALA A CA 1
ATOM 1958 C C . ALA A 1 235 ? -2.663 -13.201 -7.598 1.00 86.88 235 ALA A C 1
ATOM 1960 O O . ALA A 1 235 ? -1.503 -12.984 -7.238 1.00 86.88 235 ALA A O 1
ATOM 1961 N N . PHE A 1 236 ? -3.276 -14.368 -7.384 1.00 83.44 236 PHE A N 1
ATOM 1962 C CA . PHE A 1 236 ? -2.666 -15.513 -6.714 1.00 83.44 236 PHE A CA 1
ATOM 1963 C C . PHE A 1 236 ? -1.488 -16.078 -7.511 1.00 83.44 236 PHE A C 1
ATOM 1965 O O . PHE A 1 236 ? -0.456 -16.383 -6.914 1.00 83.44 236 PHE A O 1
ATOM 1972 N N . THR A 1 237 ? -1.594 -16.131 -8.844 1.00 77.81 237 THR A N 1
ATOM 1973 C CA . THR A 1 237 ? -0.489 -16.579 -9.706 1.00 77.81 237 THR A CA 1
ATOM 1974 C C . THR A 1 237 ? 0.708 -15.621 -9.669 1.00 77.81 237 THR A C 1
ATOM 1976 O O . THR A 1 237 ? 1.847 -16.056 -9.790 1.00 77.81 237 THR A O 1
ATOM 1979 N N . ILE A 1 238 ? 0.495 -14.322 -9.428 1.00 78.75 238 ILE A N 1
ATOM 1980 C CA . ILE A 1 238 ? 1.591 -13.347 -9.280 1.00 78.75 238 ILE A CA 1
ATOM 1981 C C . ILE A 1 238 ? 2.250 -13.449 -7.890 1.00 78.75 238 ILE A C 1
ATOM 1983 O O . ILE A 1 238 ? 3.478 -13.313 -7.752 1.00 78.75 238 ILE A O 1
ATOM 1987 N N . ARG A 1 239 ? 1.437 -13.627 -6.837 1.00 80.88 239 ARG A N 1
ATOM 1988 C CA . ARG A 1 239 ? 1.888 -13.778 -5.443 1.00 80.88 239 ARG A CA 1
ATOM 1989 C C . ARG A 1 239 ? 0.818 -14.470 -4.597 1.00 80.88 239 ARG A C 1
ATOM 1991 O O . ARG A 1 239 ? -0.264 -13.928 -4.369 1.00 80.88 239 ARG A O 1
ATOM 1998 N N . GLN A 1 240 ? 1.172 -15.624 -4.044 1.00 80.00 240 GLN A N 1
ATOM 1999 C CA . GLN A 1 240 ? 0.241 -16.564 -3.405 1.00 80.00 240 GLN A CA 1
ATOM 2000 C C . GLN A 1 240 ? -0.490 -16.001 -2.175 1.00 80.00 240 GLN A C 1
ATOM 2002 O O . GLN A 1 240 ? -1.657 -16.294 -1.942 1.00 80.00 240 GLN A O 1
ATOM 2007 N N . TYR A 1 241 ? 0.144 -15.123 -1.396 1.00 82.94 241 TYR A N 1
ATOM 2008 C CA . TYR A 1 241 ? -0.478 -14.537 -0.200 1.00 82.94 241 TYR A CA 1
ATOM 2009 C C . TYR A 1 241 ? -1.197 -13.202 -0.449 1.00 82.94 241 TYR A C 1
ATOM 2011 O O . TYR A 1 241 ? -1.610 -12.540 0.504 1.00 82.94 241 TYR A O 1
ATOM 2019 N N . THR A 1 242 ? -1.398 -12.797 -1.708 1.00 83.31 242 THR A N 1
ATOM 2020 C CA . THR A 1 242 ? -2.075 -11.527 -2.053 1.00 83.31 242 THR A CA 1
ATOM 2021 C C . THR A 1 242 ? -3.507 -11.451 -1.523 1.00 83.31 242 THR A C 1
ATOM 2023 O O . THR A 1 242 ? -4.006 -10.365 -1.229 1.00 83.31 242 THR A O 1
ATOM 2026 N N . PHE A 1 243 ? -4.172 -12.595 -1.348 1.00 87.00 243 PHE A N 1
ATOM 2027 C CA . PHE A 1 243 ? -5.538 -12.634 -0.830 1.00 87.00 243 PHE A CA 1
ATOM 2028 C C . PHE A 1 243 ? -5.624 -12.311 0.671 1.00 87.00 243 PHE A C 1
ATOM 2030 O O . PHE A 1 243 ? -6.657 -11.824 1.133 1.00 87.00 243 PHE A O 1
ATOM 2037 N N . VAL A 1 244 ? -4.544 -12.513 1.439 1.00 92.19 244 VAL A N 1
ATOM 2038 C CA . VAL A 1 244 ? -4.552 -12.272 2.890 1.00 92.19 244 VAL A CA 1
ATOM 2039 C C . VAL A 1 244 ? -4.887 -10.808 3.203 1.00 92.19 244 VAL A C 1
ATOM 2041 O O . VAL A 1 244 ? -5.880 -10.580 3.896 1.00 92.19 244 VAL A O 1
ATOM 2044 N N . PRO A 1 245 ? -4.179 -9.795 2.662 1.00 92.75 245 PRO A N 1
ATOM 2045 C CA . PRO A 1 245 ? -4.566 -8.402 2.869 1.00 92.75 245 PRO A CA 1
ATOM 2046 C C . PRO A 1 245 ? -6.017 -8.082 2.480 1.00 92.75 245 PRO A C 1
ATOM 2048 O O . PRO A 1 245 ? -6.661 -7.311 3.187 1.00 92.75 245 PRO A O 1
ATOM 2051 N N . VAL A 1 246 ? -6.564 -8.681 1.411 1.00 95.56 246 VAL A N 1
ATOM 2052 C CA . VAL A 1 246 ? -7.964 -8.461 0.989 1.00 95.56 246 VAL A CA 1
ATOM 2053 C C . VAL A 1 246 ? -8.929 -8.850 2.109 1.00 95.56 246 VAL A C 1
ATOM 2055 O O . VAL A 1 246 ? -9.808 -8.060 2.464 1.00 95.56 246 VAL A O 1
ATOM 2058 N N . ILE A 1 247 ? -8.735 -10.032 2.705 1.00 96.00 247 ILE A N 1
ATOM 2059 C CA . ILE A 1 247 ? -9.525 -10.488 3.856 1.00 96.00 247 ILE A CA 1
ATOM 2060 C C . ILE A 1 247 ? -9.353 -9.518 5.026 1.00 96.00 247 ILE A C 1
ATOM 2062 O O . ILE A 1 247 ? -10.340 -9.102 5.626 1.00 96.00 247 ILE A O 1
ATOM 2066 N N . LEU A 1 248 ? -8.120 -9.128 5.345 1.00 96.94 248 LEU A N 1
ATOM 2067 C CA . LEU A 1 248 ? -7.837 -8.262 6.489 1.00 96.94 248 LEU A CA 1
ATOM 2068 C C . LEU A 1 248 ? -8.523 -6.893 6.364 1.00 96.94 248 LEU A C 1
ATOM 2070 O O . LEU A 1 248 ? -9.199 -6.453 7.295 1.00 96.94 248 LEU A O 1
ATOM 2074 N N . TYR A 1 249 ? -8.450 -6.250 5.194 1.00 97.31 249 TYR A N 1
ATOM 2075 C CA . TYR A 1 249 ? -9.222 -5.034 4.928 1.00 97.31 249 TYR A CA 1
ATOM 2076 C C . TYR A 1 249 ? -10.729 -5.288 5.045 1.00 97.31 249 TYR A C 1
ATOM 2078 O O . TYR A 1 249 ? -11.444 -4.495 5.660 1.00 97.31 249 TYR A O 1
ATOM 2086 N N . PHE A 1 250 ? -11.228 -6.395 4.491 1.00 97.44 250 PHE A N 1
ATOM 2087 C CA . PHE A 1 250 ? -12.643 -6.746 4.572 1.00 97.44 250 PHE A CA 1
ATOM 2088 C C . PHE A 1 250 ? -13.132 -6.885 6.023 1.00 97.44 250 PHE A C 1
ATOM 2090 O O . PHE A 1 250 ? -14.200 -6.362 6.351 1.00 97.44 250 PHE A O 1
ATOM 2097 N N . LEU A 1 251 ? -12.342 -7.502 6.911 1.00 97.75 251 LEU A N 1
ATOM 2098 C CA . LEU A 1 251 ? -12.664 -7.615 8.337 1.00 97.75 251 LEU A CA 1
ATOM 2099 C C . LEU A 1 251 ? -12.829 -6.237 8.994 1.00 97.75 251 LEU A C 1
ATOM 2101 O O . LEU A 1 251 ? -13.790 -6.040 9.746 1.00 97.75 251 LEU A O 1
ATOM 2105 N N . ILE A 1 252 ? -11.956 -5.275 8.667 1.00 97.12 252 ILE A N 1
ATOM 2106 C CA . ILE A 1 252 ? -12.051 -3.881 9.134 1.00 97.12 252 ILE A CA 1
ATOM 2107 C C . ILE A 1 252 ? -13.352 -3.239 8.628 1.00 97.12 252 ILE A C 1
ATOM 2109 O O . ILE A 1 252 ? -14.158 -2.751 9.422 1.00 97.12 252 ILE A O 1
ATOM 2113 N N . PHE A 1 253 ? -13.619 -3.289 7.319 1.00 96.81 253 PHE A N 1
ATOM 2114 C CA . PHE A 1 253 ? -14.812 -2.668 6.724 1.00 96.81 253 PHE A CA 1
ATOM 2115 C C . PHE A 1 253 ? -16.134 -3.314 7.164 1.00 96.81 253 PHE A C 1
ATOM 2117 O O . PHE A 1 253 ? -17.174 -2.655 7.165 1.00 96.81 253 PHE A O 1
ATOM 2124 N N . LYS A 1 254 ? -16.122 -4.588 7.569 1.00 96.56 254 LYS A N 1
ATOM 2125 C CA . LYS A 1 254 ? -17.295 -5.291 8.112 1.00 96.56 254 LYS A CA 1
ATOM 2126 C C . LYS A 1 254 ? -17.356 -5.325 9.637 1.00 96.56 254 LYS A C 1
ATOM 2128 O O . LYS A 1 254 ? -18.302 -5.896 10.174 1.00 96.56 254 LYS A O 1
ATOM 2133 N N . LYS A 1 255 ? -16.405 -4.699 10.343 1.00 95.62 255 LYS A N 1
ATOM 2134 C CA . LYS A 1 255 ? -16.315 -4.707 11.817 1.00 95.62 255 LYS A CA 1
ATOM 2135 C C . LYS A 1 255 ? -16.338 -6.129 12.408 1.00 95.62 255 LYS A C 1
ATOM 2137 O O . LYS A 1 255 ? -16.939 -6.368 13.456 1.00 95.62 255 LYS A O 1
ATOM 2142 N N . MET A 1 256 ? -15.696 -7.089 11.745 1.00 96.44 256 MET A N 1
ATOM 2143 C CA . MET A 1 256 ? -15.709 -8.505 12.135 1.00 96.44 256 MET A CA 1
ATOM 2144 C C . MET A 1 256 ? -14.663 -8.809 13.219 1.00 96.44 256 MET A C 1
ATOM 2146 O O . MET A 1 256 ? -13.717 -9.564 13.010 1.00 96.44 256 MET A O 1
ATOM 2150 N N . TYR A 1 257 ? -14.844 -8.222 14.404 1.00 95.12 257 TYR A N 1
ATOM 2151 C CA . TYR A 1 257 ? -13.896 -8.305 15.523 1.00 95.12 257 TYR A CA 1
ATOM 2152 C C . TYR A 1 257 ? -13.551 -9.725 15.953 1.00 95.12 257 TYR A C 1
ATOM 2154 O O . TYR A 1 257 ? -12.381 -10.057 16.096 1.00 95.12 257 TYR A O 1
ATOM 2162 N N . LYS A 1 258 ? -14.571 -10.563 16.164 1.00 96.31 258 LYS A N 1
ATOM 2163 C CA . LYS A 1 258 ? -14.380 -11.937 16.646 1.00 96.31 258 LYS A CA 1
ATOM 2164 C C . LYS A 1 258 ? -13.545 -12.752 15.659 1.00 96.31 258 LYS A C 1
ATOM 2166 O O . LYS A 1 258 ? -12.631 -13.457 16.065 1.00 96.31 258 LYS A O 1
ATOM 2171 N N . THR A 1 259 ? -13.829 -12.594 14.368 1.00 97.25 259 THR A N 1
ATOM 2172 C CA . THR A 1 259 ? -13.084 -13.246 13.289 1.00 97.25 259 THR A CA 1
ATOM 2173 C C . THR A 1 259 ? -11.648 -12.739 13.212 1.00 97.25 259 THR A C 1
ATOM 2175 O O . THR A 1 259 ? -10.747 -13.552 13.052 1.00 97.25 259 THR A O 1
ATOM 2178 N N . ALA A 1 260 ? -11.414 -11.432 13.385 1.00 97.19 260 ALA A N 1
ATOM 2179 C CA . ALA A 1 260 ? -10.061 -10.882 13.440 1.00 97.19 260 ALA A CA 1
ATOM 2180 C C . ALA A 1 260 ? -9.265 -11.453 14.624 1.00 97.19 260 ALA A C 1
ATOM 2182 O O . ALA A 1 260 ? -8.168 -11.951 14.417 1.00 97.19 260 ALA A O 1
ATOM 2183 N N . VAL A 1 261 ? -9.839 -11.470 15.835 1.00 97.75 261 VAL A N 1
ATOM 2184 C CA . VAL A 1 261 ? -9.199 -12.060 17.028 1.00 97.75 261 VAL A CA 1
ATOM 2185 C C . VAL A 1 261 ? -8.855 -13.531 16.797 1.00 97.75 261 VAL A C 1
ATOM 2187 O O . VAL A 1 261 ? -7.716 -13.934 17.009 1.00 97.75 261 VAL A O 1
ATOM 2190 N N . PHE A 1 262 ? -9.820 -14.324 16.328 1.00 97.69 262 PHE A N 1
ATOM 2191 C CA . PHE A 1 262 ? -9.611 -15.745 16.054 1.00 97.69 262 PHE A CA 1
ATOM 2192 C C . PHE A 1 262 ? -8.528 -15.972 14.991 1.00 97.69 262 PHE A C 1
ATOM 2194 O O . PHE A 1 262 ? -7.628 -16.782 15.195 1.00 97.69 262 PHE A O 1
ATOM 2201 N N . GLY A 1 263 ? -8.566 -15.208 13.895 1.00 96.38 263 GLY A N 1
ATOM 2202 C CA . GLY A 1 263 ? -7.561 -15.266 12.837 1.00 96.38 263 GLY A CA 1
ATOM 2203 C C . GLY A 1 263 ? -6.160 -14.905 13.331 1.00 96.38 263 GLY A C 1
ATOM 2204 O O . GLY A 1 263 ? -5.202 -15.591 12.983 1.00 96.38 263 GLY A O 1
ATOM 2205 N N . THR A 1 264 ? -6.032 -13.890 14.189 1.00 97.44 264 THR A N 1
ATOM 2206 C CA . THR A 1 264 ? -4.750 -13.516 14.803 1.00 97.44 264 THR A CA 1
ATOM 2207 C C . THR A 1 264 ? -4.220 -14.612 15.722 1.00 97.44 264 THR A C 1
ATOM 2209 O O . THR A 1 264 ? -3.047 -14.958 15.621 1.00 97.44 264 THR A O 1
ATOM 2212 N N . ILE A 1 265 ? -5.068 -15.191 16.582 1.00 97.81 265 ILE A N 1
ATOM 2213 C CA . ILE A 1 265 ? -4.665 -16.287 17.477 1.00 97.81 265 ILE A CA 1
ATOM 2214 C C . ILE A 1 265 ? -4.174 -17.480 16.656 1.00 97.81 265 ILE A C 1
ATOM 2216 O O . ILE A 1 265 ? -3.078 -17.972 16.906 1.00 97.81 265 ILE A O 1
ATOM 2220 N N . ILE A 1 266 ? -4.932 -17.900 15.638 1.00 97.19 266 ILE A N 1
ATOM 2221 C CA . ILE A 1 266 ? -4.515 -18.985 14.740 1.00 97.19 266 ILE A CA 1
ATOM 2222 C C . ILE A 1 266 ? -3.186 -18.652 14.063 1.00 97.19 266 ILE A C 1
ATOM 2224 O O . ILE A 1 266 ? -2.290 -19.488 14.047 1.00 97.19 266 ILE A O 1
ATOM 2228 N N . SER A 1 267 ? -3.040 -17.439 13.527 1.00 96.25 267 SER A N 1
ATOM 2229 C CA . SER A 1 267 ? -1.821 -17.034 12.817 1.00 96.25 267 SER A CA 1
ATOM 2230 C C . SER A 1 267 ? -0.596 -17.080 13.735 1.00 96.25 267 SER A C 1
ATOM 2232 O O . SER A 1 267 ? 0.425 -17.643 13.353 1.00 96.25 267 SER A O 1
ATOM 2234 N N . MET A 1 268 ? -0.716 -16.578 14.968 1.00 97.19 268 MET A N 1
ATOM 2235 C CA . MET A 1 268 ? 0.346 -16.648 15.977 1.00 97.19 268 MET A CA 1
ATOM 2236 C C . MET A 1 268 ? 0.682 -18.087 16.371 1.00 97.19 268 MET A C 1
ATOM 2238 O O . MET A 1 268 ? 1.853 -18.430 16.502 1.00 97.19 268 MET A O 1
ATOM 2242 N N . VAL A 1 269 ? -0.331 -18.942 16.529 1.00 97.56 269 VAL A N 1
ATOM 2243 C CA . VAL A 1 269 ? -0.135 -20.367 16.825 1.00 97.56 269 VAL A CA 1
ATOM 2244 C C . VAL A 1 269 ? 0.616 -21.055 15.681 1.00 97.56 269 VAL A C 1
ATOM 2246 O O . VAL A 1 269 ? 1.571 -21.784 15.935 1.00 97.56 269 VAL A O 1
ATOM 2249 N N . ILE A 1 270 ? 0.253 -20.785 14.423 1.00 96.50 270 ILE A N 1
ATOM 2250 C CA . ILE A 1 270 ? 0.957 -21.324 13.249 1.00 96.50 270 ILE A CA 1
ATOM 2251 C C . ILE A 1 270 ? 2.414 -20.850 13.222 1.00 96.50 270 ILE A C 1
ATOM 2253 O O . ILE A 1 270 ? 3.306 -21.671 13.015 1.00 96.50 270 ILE A O 1
ATOM 2257 N N . VAL A 1 271 ? 2.668 -19.558 13.456 1.00 95.56 271 VAL A N 1
ATOM 2258 C CA . VAL A 1 271 ? 4.031 -19.008 13.547 1.00 95.56 271 VAL A CA 1
ATOM 2259 C C . VAL A 1 271 ? 4.828 -19.732 14.627 1.00 95.56 271 VAL A C 1
ATOM 2261 O O . VAL A 1 271 ? 5.925 -20.211 14.347 1.00 95.56 271 VAL A O 1
ATOM 2264 N N . PHE A 1 272 ? 4.268 -19.876 15.828 1.00 96.44 272 PHE A N 1
ATOM 2265 C CA . PHE A 1 272 ? 4.924 -20.567 16.933 1.00 96.44 272 PHE A CA 1
ATOM 2266 C C . PHE A 1 272 ? 5.255 -22.024 16.586 1.00 96.44 272 PHE A C 1
ATOM 2268 O O . PHE A 1 272 ? 6.373 -22.469 16.823 1.00 96.44 272 PHE A O 1
ATOM 2275 N N . PHE A 1 273 ? 4.330 -22.758 15.963 1.00 96.69 273 PHE A N 1
ATOM 2276 C CA . PHE A 1 273 ? 4.579 -24.144 15.558 1.00 96.69 273 PHE A CA 1
ATOM 2277 C C . PHE A 1 273 ? 5.604 -24.279 14.428 1.00 96.69 273 PHE A C 1
ATOM 2279 O O . PHE A 1 273 ? 6.345 -25.257 14.403 1.00 96.69 273 PHE A O 1
ATOM 2286 N N . LYS A 1 274 ? 5.641 -23.337 13.479 1.00 93.25 274 LYS A N 1
ATOM 2287 C CA . LYS A 1 274 ? 6.524 -23.418 12.305 1.00 93.25 274 LYS A CA 1
ATOM 2288 C C . LYS A 1 274 ? 7.921 -22.860 12.546 1.00 93.25 274 LYS A C 1
ATOM 2290 O O . LYS A 1 274 ? 8.880 -23.427 12.052 1.00 93.25 274 LYS A O 1
ATOM 2295 N N . SER A 1 275 ? 8.023 -21.763 13.287 1.00 89.88 275 SER A N 1
ATOM 2296 C CA . SER A 1 275 ? 9.253 -20.970 13.452 1.00 89.88 275 SER A CA 1
ATOM 2297 C C . SER A 1 275 ? 9.663 -20.777 14.919 1.00 89.88 275 SER A C 1
ATOM 2299 O O . SER A 1 275 ? 10.627 -20.071 15.222 1.00 89.88 275 SER A O 1
ATOM 2301 N N . GLY A 1 276 ? 8.936 -21.404 15.849 1.00 92.06 276 GLY A N 1
ATOM 2302 C CA . GLY A 1 276 ? 9.233 -21.388 17.276 1.00 92.06 276 GLY A CA 1
ATOM 2303 C C . GLY A 1 276 ? 9.010 -20.036 17.960 1.00 92.06 276 GLY A C 1
ATOM 2304 O O . GLY A 1 276 ? 8.304 -19.137 17.485 1.00 92.06 276 GLY A O 1
ATOM 2305 N N . ILE A 1 277 ? 9.657 -19.893 19.118 1.00 93.56 277 ILE A N 1
ATOM 2306 C CA . ILE A 1 277 ? 9.663 -18.659 19.915 1.00 93.56 277 ILE A CA 1
ATOM 2307 C C . ILE A 1 277 ? 10.297 -17.509 19.121 1.00 93.56 277 ILE A C 1
ATOM 2309 O O . ILE A 1 277 ? 9.770 -16.397 19.139 1.00 93.56 277 ILE A O 1
ATOM 2313 N N . THR A 1 278 ? 11.373 -17.778 18.373 1.00 91.12 278 THR A N 1
ATOM 2314 C CA . THR A 1 278 ? 12.082 -16.776 17.563 1.00 91.12 278 THR A CA 1
ATOM 2315 C C . THR A 1 278 ? 11.159 -16.100 16.555 1.00 91.12 278 THR A C 1
ATOM 2317 O O . THR A 1 278 ? 11.088 -14.873 16.527 1.00 91.12 278 THR A O 1
ATOM 2320 N N . GLY A 1 279 ? 10.386 -16.867 15.780 1.00 91.00 279 GLY A N 1
ATOM 2321 C CA . GLY A 1 279 ? 9.446 -16.276 14.824 1.00 91.00 279 GLY A CA 1
ATOM 2322 C C . GLY A 1 279 ? 8.292 -15.525 15.487 1.00 91.00 279 GLY A C 1
ATOM 2323 O O . GLY A 1 279 ? 7.814 -14.518 14.963 1.00 91.00 279 GLY A O 1
ATOM 2324 N N . SER A 1 280 ? 7.894 -15.936 16.695 1.00 93.38 280 SER A N 1
ATOM 2325 C CA . SER A 1 280 ? 6.893 -15.202 17.478 1.00 93.38 280 SER A CA 1
ATOM 2326 C C . SER A 1 280 ? 7.429 -13.831 17.915 1.00 93.38 280 SER A C 1
ATOM 2328 O O . SER A 1 280 ? 6.736 -12.828 17.760 1.00 93.38 280 SER A O 1
ATOM 2330 N N . ILE A 1 281 ? 8.679 -13.759 18.390 1.00 92.50 281 ILE A N 1
ATOM 2331 C CA . ILE A 1 281 ? 9.359 -12.495 18.726 1.00 92.50 281 ILE A CA 1
ATOM 2332 C C . ILE A 1 281 ? 9.518 -11.622 17.474 1.00 92.50 281 ILE A C 1
ATOM 2334 O O . ILE A 1 281 ? 9.167 -10.439 17.502 1.00 92.50 281 ILE A O 1
ATOM 2338 N N . ASN A 1 282 ? 9.970 -12.208 16.361 1.00 90.25 282 ASN A N 1
ATOM 2339 C CA . ASN A 1 282 ? 10.117 -11.497 15.091 1.00 90.25 282 ASN A CA 1
ATOM 2340 C C . ASN A 1 282 ? 8.786 -10.934 14.591 1.00 90.25 282 ASN A C 1
ATOM 2342 O O . ASN A 1 282 ? 8.752 -9.804 14.122 1.00 90.25 282 ASN A O 1
ATOM 2346 N N . THR A 1 283 ? 7.670 -11.635 14.798 1.00 92.06 283 THR A N 1
ATOM 2347 C CA . THR A 1 283 ? 6.338 -11.137 14.421 1.00 92.06 283 THR A CA 1
ATOM 2348 C C . THR A 1 283 ? 6.006 -9.809 15.106 1.00 92.06 283 THR A C 1
ATOM 2350 O O . THR A 1 283 ? 5.497 -8.887 14.458 1.00 92.06 283 THR A O 1
ATOM 2353 N N . PHE A 1 284 ? 6.302 -9.680 16.404 1.00 91.44 284 PHE A N 1
ATOM 2354 C CA . PHE A 1 284 ? 6.088 -8.434 17.149 1.00 91.44 284 PHE A CA 1
ATOM 2355 C C . PHE A 1 284 ? 7.102 -7.351 16.773 1.00 91.44 284 PHE A C 1
ATOM 2357 O O . PHE A 1 284 ? 6.737 -6.179 16.661 1.00 91.44 284 PHE A O 1
ATOM 2364 N N . TYR A 1 285 ? 8.354 -7.735 16.528 1.00 88.56 285 TYR A N 1
ATOM 2365 C CA . TYR A 1 285 ? 9.386 -6.824 16.039 1.00 88.56 285 TYR A CA 1
ATOM 2366 C C . TYR A 1 285 ? 9.000 -6.220 14.675 1.00 88.56 285 TYR A C 1
ATOM 2368 O O . TYR A 1 285 ? 8.972 -4.999 14.507 1.00 88.56 285 TYR A O 1
ATOM 2376 N N . THR A 1 286 ? 8.571 -7.065 13.738 1.00 88.12 286 THR A N 1
ATOM 2377 C CA . THR A 1 286 ? 8.065 -6.706 12.409 1.00 88.12 286 THR A CA 1
ATOM 2378 C C . THR A 1 286 ? 6.786 -5.876 12.479 1.00 88.12 286 THR A C 1
ATOM 2380 O O . THR A 1 286 ? 6.631 -4.926 11.705 1.00 88.12 286 THR A O 1
ATOM 2383 N N . LEU A 1 287 ? 5.889 -6.153 13.433 1.00 90.00 287 LEU A N 1
ATOM 2384 C CA . LEU A 1 287 ? 4.734 -5.292 13.704 1.00 90.00 287 LEU A CA 1
ATOM 2385 C C . LEU A 1 287 ? 5.172 -3.874 14.083 1.00 90.00 287 LEU A C 1
ATOM 2387 O O . LEU A 1 287 ? 4.652 -2.915 13.518 1.00 90.00 287 LEU A O 1
ATOM 2391 N N . GLY A 1 288 ? 6.132 -3.733 15.001 1.00 86.19 288 GLY A N 1
ATOM 2392 C CA . GLY A 1 288 ? 6.674 -2.429 15.383 1.00 86.19 288 GLY A CA 1
ATOM 2393 C C . GLY A 1 288 ? 7.258 -1.694 14.179 1.00 86.19 288 GLY A C 1
ATOM 2394 O O . GLY A 1 288 ? 6.814 -0.595 13.837 1.00 86.19 288 GLY A O 1
ATOM 2395 N N . ILE A 1 289 ? 8.192 -2.342 13.480 1.00 84.19 289 ILE A N 1
ATOM 2396 C CA . ILE A 1 289 ? 8.888 -1.764 12.324 1.00 84.19 289 ILE A CA 1
ATOM 2397 C C . ILE A 1 289 ? 7.924 -1.388 11.197 1.00 84.19 289 ILE A C 1
ATOM 2399 O O . ILE A 1 289 ? 8.149 -0.394 10.508 1.00 84.19 289 ILE A O 1
ATOM 2403 N N . SER A 1 290 ? 6.813 -2.106 11.027 1.00 85.06 290 SER A N 1
ATOM 2404 C CA . SER A 1 290 ? 5.807 -1.789 10.005 1.00 85.06 290 SER A CA 1
ATOM 2405 C C . SER A 1 290 ? 5.273 -0.354 10.099 1.00 85.06 290 SER A C 1
ATOM 2407 O O . SER A 1 290 ? 4.869 0.210 9.081 1.00 85.06 290 SER A O 1
ATOM 2409 N N . PHE A 1 291 ? 5.307 0.277 11.276 1.00 84.69 291 PHE A N 1
ATOM 2410 C CA . PHE A 1 291 ? 4.869 1.664 11.447 1.00 84.69 291 PHE A CA 1
ATOM 2411 C C . PHE A 1 291 ? 5.964 2.700 11.157 1.00 84.69 291 PHE A C 1
ATOM 2413 O O . PHE A 1 291 ? 5.645 3.776 10.652 1.00 84.69 291 PHE A O 1
ATOM 2420 N N . PHE A 1 292 ? 7.236 2.376 11.408 1.00 82.25 292 PHE A N 1
ATOM 2421 C CA . PHE A 1 292 ? 8.359 3.320 11.316 1.00 82.25 292 PHE A CA 1
ATOM 2422 C C . PHE A 1 292 ? 9.502 2.855 10.394 1.00 82.25 292 PHE A C 1
ATOM 2424 O O . PHE A 1 292 ? 10.631 3.289 10.564 1.00 82.25 292 PHE A O 1
ATOM 2431 N N . SER A 1 293 ? 9.238 1.982 9.415 1.00 82.69 293 SER A N 1
ATOM 2432 C CA . SER A 1 293 ? 10.211 1.577 8.384 1.00 82.69 293 SER A CA 1
ATOM 2433 C C . SER A 1 293 ? 10.179 2.496 7.153 1.00 82.69 293 SER A C 1
ATOM 2435 O O . SER A 1 293 ? 9.076 2.693 6.616 1.00 82.69 293 SER A O 1
ATOM 2437 N N . PRO A 1 294 ? 11.342 2.991 6.659 1.00 84.69 294 PRO A N 1
ATOM 2438 C CA . PRO A 1 294 ? 12.712 2.802 7.181 1.00 84.69 294 PRO A CA 1
ATOM 2439 C C . PRO A 1 294 ? 12.941 3.454 8.550 1.00 84.69 294 PRO A C 1
ATOM 2441 O O . PRO A 1 294 ? 12.365 4.509 8.807 1.00 84.69 294 PRO A O 1
ATOM 2444 N N . ASN A 1 295 ? 13.784 2.840 9.395 1.00 85.94 295 ASN A N 1
ATOM 2445 C CA . ASN A 1 295 ? 14.036 3.294 10.768 1.00 85.94 295 ASN A CA 1
ATOM 2446 C C . ASN A 1 295 ? 14.609 4.729 10.786 1.00 85.94 295 ASN A C 1
ATOM 2448 O O . ASN A 1 295 ? 15.752 4.911 10.356 1.00 85.94 295 ASN A O 1
ATOM 2452 N N . PRO A 1 296 ? 13.883 5.731 11.317 1.00 86.19 296 PRO A N 1
ATOM 2453 C CA . PRO A 1 296 ? 14.344 7.117 11.325 1.00 86.19 296 PRO A CA 1
ATOM 2454 C C . PRO A 1 296 ? 15.505 7.378 12.290 1.00 86.19 296 PRO A C 1
ATOM 2456 O O . PRO A 1 296 ? 16.130 8.429 12.205 1.00 86.19 296 PRO A O 1
ATOM 2459 N N . PHE A 1 297 ? 15.827 6.442 13.184 1.00 88.00 297 PHE A N 1
ATOM 2460 C CA . PHE A 1 297 ? 16.961 6.568 14.104 1.00 88.00 297 PHE A CA 1
ATOM 2461 C C . PHE A 1 297 ? 18.297 6.123 13.490 1.00 88.00 297 PHE A C 1
ATOM 2463 O O . PHE A 1 297 ? 19.347 6.359 14.079 1.00 88.00 297 PHE A O 1
ATOM 2470 N N . ARG A 1 298 ? 18.280 5.496 12.305 1.00 86.88 298 ARG A N 1
ATOM 2471 C CA . ARG A 1 298 ? 19.493 5.118 11.569 1.00 86.88 298 ARG A CA 1
ATOM 2472 C C . ARG A 1 298 ? 19.883 6.256 10.627 1.00 86.88 298 ARG A C 1
ATOM 2474 O O . ARG A 1 298 ? 19.152 6.538 9.680 1.00 86.88 298 ARG A O 1
ATOM 2481 N N . LEU A 1 299 ? 21.021 6.902 10.885 1.00 88.19 299 LEU A N 1
ATOM 2482 C CA . LEU A 1 299 ? 21.455 8.104 10.157 1.00 88.19 299 LEU A CA 1
ATOM 2483 C C . LEU A 1 299 ? 21.615 7.867 8.647 1.00 88.19 299 LEU A C 1
ATOM 2485 O O . LEU A 1 299 ? 21.203 8.716 7.862 1.00 88.19 299 LEU A O 1
ATOM 2489 N N . GLU A 1 300 ? 22.092 6.689 8.234 1.00 88.44 300 GLU A N 1
ATOM 2490 C CA . GLU A 1 300 ? 22.228 6.315 6.813 1.00 88.44 300 GLU A CA 1
ATOM 2491 C C . GLU A 1 300 ? 20.898 6.387 6.032 1.00 88.44 300 GLU A C 1
ATOM 2493 O O . GLU A 1 300 ? 20.870 6.709 4.844 1.00 88.44 300 GLU A O 1
ATOM 2498 N N . ASN A 1 301 ? 19.757 6.166 6.698 1.00 86.94 301 ASN A N 1
ATOM 2499 C CA . ASN A 1 301 ? 18.450 6.248 6.044 1.00 86.94 301 ASN A CA 1
ATOM 2500 C C . ASN A 1 301 ? 18.072 7.689 5.662 1.00 86.94 301 ASN A C 1
ATOM 2502 O O . ASN A 1 301 ? 17.219 7.886 4.796 1.00 86.94 301 ASN A O 1
ATOM 2506 N N . TRP A 1 302 ? 18.660 8.706 6.294 1.00 88.38 302 TRP A N 1
ATOM 2507 C CA . TRP A 1 302 ? 18.399 10.104 5.948 1.00 88.38 302 TRP A CA 1
ATOM 2508 C C . TRP A 1 302 ? 19.153 10.539 4.696 1.00 88.38 302 TRP A C 1
ATOM 2510 O O . TRP A 1 302 ? 18.623 11.349 3.942 1.00 88.38 302 TRP A O 1
ATOM 2520 N N . SER A 1 303 ? 20.334 9.975 4.439 1.00 86.06 303 SER A N 1
ATOM 2521 C CA . SER A 1 303 ? 21.073 10.217 3.198 1.00 86.06 303 SER A CA 1
ATOM 2522 C C . SER A 1 303 ? 20.511 9.408 2.031 1.00 86.06 303 SER A C 1
ATOM 2524 O O . SER A 1 303 ? 20.310 9.955 0.952 1.00 86.06 303 SER A O 1
ATOM 2526 N N . GLU A 1 304 ? 20.215 8.122 2.236 1.00 83.00 304 GLU A N 1
ATOM 2527 C CA . GLU A 1 304 ? 19.843 7.224 1.131 1.00 83.00 304 GLU A CA 1
ATOM 2528 C C . GLU A 1 304 ? 18.335 7.155 0.866 1.00 83.00 304 GLU A C 1
ATOM 2530 O O . GLU A 1 304 ? 17.898 6.925 -0.261 1.00 83.00 304 GLU A O 1
ATOM 2535 N N . LEU A 1 305 ? 17.517 7.327 1.908 1.00 85.69 305 LEU A N 1
ATOM 2536 C CA . LEU A 1 305 ? 16.073 7.080 1.873 1.00 85.69 305 LEU A CA 1
ATOM 2537 C C . LEU A 1 305 ? 15.267 8.282 2.387 1.00 85.69 305 LEU A C 1
ATOM 2539 O O . LEU A 1 305 ? 14.146 8.103 2.861 1.00 85.69 305 LEU A O 1
ATOM 2543 N N . PHE A 1 306 ? 15.805 9.501 2.258 1.00 89.06 306 PHE A N 1
ATOM 2544 C CA . PHE A 1 306 ? 15.293 10.743 2.860 1.00 89.06 306 PHE A CA 1
ATOM 2545 C C . PHE A 1 306 ? 13.757 10.867 2.888 1.00 89.06 306 PHE A C 1
ATOM 2547 O O . PHE A 1 306 ? 13.153 10.994 3.957 1.00 89.06 306 PHE A O 1
ATOM 2554 N N . TYR A 1 307 ? 13.095 10.784 1.727 1.00 90.75 307 TYR A N 1
ATOM 2555 C CA . TYR A 1 307 ? 11.636 10.931 1.649 1.00 90.75 307 TYR A CA 1
ATOM 2556 C C . TYR A 1 307 ? 10.883 9.808 2.375 1.00 90.75 307 TYR A C 1
ATOM 2558 O O . TYR A 1 307 ? 9.903 10.064 3.071 1.00 90.75 307 TYR A O 1
ATOM 2566 N N . ARG A 1 308 ? 11.348 8.559 2.263 1.00 89.12 308 ARG A N 1
ATOM 2567 C CA . ARG A 1 308 ? 10.718 7.405 2.927 1.00 89.12 308 ARG A CA 1
ATOM 2568 C C . ARG A 1 308 ? 10.942 7.457 4.438 1.00 89.12 308 ARG A C 1
ATOM 2570 O O . ARG A 1 308 ? 10.033 7.147 5.199 1.00 89.12 308 ARG A O 1
ATOM 2577 N N . THR A 1 309 ? 12.111 7.917 4.870 1.00 90.69 309 THR A N 1
ATOM 2578 C CA . THR A 1 309 ? 12.433 8.173 6.279 1.00 90.69 309 THR A CA 1
ATOM 2579 C C . THR A 1 309 ? 11.556 9.287 6.851 1.00 90.69 309 THR A C 1
ATOM 2581 O O . THR A 1 309 ? 11.015 9.146 7.946 1.00 90.69 309 THR A O 1
ATOM 2584 N N . THR A 1 310 ? 11.307 10.347 6.078 1.00 91.38 310 THR A N 1
ATOM 2585 C CA . THR A 1 310 ? 10.362 11.414 6.448 1.00 91.38 310 THR A CA 1
ATOM 2586 C C . THR A 1 310 ? 8.944 10.858 6.624 1.00 91.38 310 THR A C 1
ATOM 2588 O O . THR A 1 310 ? 8.269 11.174 7.603 1.00 91.38 310 THR A O 1
ATOM 2591 N N . GLU A 1 311 ? 8.496 9.970 5.732 1.00 90.88 311 GLU A N 1
ATOM 2592 C CA . GLU A 1 311 ? 7.208 9.285 5.878 1.00 90.88 311 GLU A CA 1
ATOM 2593 C C . GLU A 1 311 ? 7.136 8.430 7.151 1.00 90.88 311 GLU A C 1
ATOM 2595 O O . GLU A 1 311 ? 6.111 8.435 7.831 1.00 90.88 311 GLU A O 1
ATOM 2600 N N . SER A 1 312 ? 8.214 7.726 7.514 1.00 89.69 312 SER A N 1
ATOM 2601 C CA . SER A 1 312 ? 8.290 6.986 8.781 1.00 89.69 312 SER A CA 1
ATOM 2602 C C . SER A 1 312 ? 8.114 7.891 9.994 1.00 89.69 312 SER A C 1
ATOM 2604 O O . SER A 1 312 ? 7.420 7.508 10.933 1.00 89.69 312 SER A O 1
ATOM 2606 N N . VAL A 1 313 ? 8.700 9.094 9.978 1.00 91.62 313 VAL A N 1
ATOM 2607 C CA . VAL A 1 313 ? 8.530 10.082 11.056 1.00 91.62 313 VAL A CA 1
ATOM 2608 C C . VAL A 1 313 ? 7.078 10.553 11.135 1.00 91.62 313 VAL A C 1
ATOM 2610 O O . VAL A 1 313 ? 6.497 10.570 12.220 1.00 91.62 313 VAL A O 1
ATOM 2613 N N . VAL A 1 314 ? 6.451 10.863 9.995 1.00 90.62 314 VAL A N 1
ATOM 2614 C CA . VAL A 1 314 ? 5.016 11.202 9.942 1.00 90.62 314 VAL A CA 1
ATOM 2615 C C . VAL A 1 314 ? 4.162 10.040 10.457 1.00 90.62 314 VAL A C 1
ATOM 2617 O O . VAL A 1 314 ? 3.222 10.256 11.221 1.00 90.62 314 VAL A O 1
ATOM 2620 N N . GLY A 1 315 ? 4.517 8.806 10.094 1.00 89.75 315 GLY A N 1
ATOM 2621 C CA . GLY A 1 315 ? 3.909 7.586 10.612 1.00 89.75 315 GLY A CA 1
ATOM 2622 C C . GLY A 1 315 ? 4.015 7.493 12.132 1.00 89.75 315 GLY A C 1
ATOM 2623 O O . GLY A 1 315 ? 3.000 7.300 12.794 1.00 89.75 315 GLY A O 1
ATOM 2624 N N . LEU A 1 316 ? 5.206 7.711 12.697 1.00 90.88 316 LEU A N 1
ATOM 2625 C CA . LEU A 1 316 ? 5.459 7.689 14.140 1.00 90.88 316 LEU A CA 1
ATOM 2626 C C . LEU A 1 316 ? 4.612 8.734 14.884 1.00 90.88 316 LEU A C 1
ATOM 2628 O O . LEU A 1 316 ? 3.914 8.395 15.840 1.00 90.88 316 LEU A O 1
ATOM 2632 N N . ILE A 1 317 ? 4.606 9.984 14.411 1.00 92.38 317 ILE A N 1
ATOM 2633 C CA . ILE A 1 317 ? 3.776 11.064 14.971 1.00 92.38 317 ILE A CA 1
ATOM 2634 C C . ILE A 1 317 ? 2.287 10.698 14.870 1.00 92.38 317 ILE A C 1
ATOM 2636 O O . ILE A 1 317 ? 1.523 10.859 15.824 1.00 92.38 317 ILE A O 1
ATOM 2640 N N . GLY A 1 318 ? 1.871 10.145 13.731 1.00 92.88 318 GLY A N 1
ATOM 2641 C CA . GLY A 1 318 ? 0.516 9.658 13.515 1.00 92.88 318 GLY A CA 1
ATOM 2642 C C . GLY A 1 318 ? 0.125 8.525 14.469 1.00 92.88 318 GLY A C 1
ATOM 2643 O O . GLY A 1 318 ? -1.008 8.493 14.949 1.00 92.88 318 GLY A O 1
ATOM 2644 N N . MET A 1 319 ? 1.054 7.632 14.813 1.00 93.38 319 MET A N 1
ATOM 2645 C CA . MET A 1 319 ? 0.823 6.569 15.794 1.00 93.38 319 MET A CA 1
ATOM 2646 C C . MET A 1 319 ? 0.681 7.111 17.217 1.00 93.38 319 MET A C 1
ATOM 2648 O O . MET A 1 319 ? -0.178 6.627 17.955 1.00 93.38 319 MET A O 1
ATOM 2652 N N . ILE A 1 320 ? 1.430 8.156 17.584 1.00 94.31 320 ILE A N 1
ATOM 2653 C CA . ILE A 1 320 ? 1.227 8.871 18.856 1.00 94.31 320 ILE A CA 1
ATOM 2654 C C . ILE A 1 320 ? -0.194 9.447 18.905 1.00 94.31 320 ILE A C 1
ATOM 2656 O O . ILE A 1 320 ? -0.917 9.229 19.880 1.00 94.31 320 ILE A O 1
ATOM 2660 N N . ALA A 1 321 ? -0.646 10.099 17.828 1.00 94.31 321 ALA A N 1
ATOM 2661 C CA . ALA A 1 321 ? -2.020 10.588 17.719 1.00 94.31 321 ALA A CA 1
ATOM 2662 C C . ALA A 1 321 ? -3.056 9.455 17.845 1.00 94.31 321 ALA A C 1
ATOM 2664 O O . ALA A 1 321 ? -4.046 9.599 18.566 1.00 94.31 321 ALA A O 1
ATOM 2665 N N . CYS A 1 322 ? -2.820 8.303 17.207 1.00 95.50 322 CYS A N 1
ATOM 2666 C CA . CYS A 1 322 ? -3.673 7.121 17.358 1.00 95.50 322 CYS A CA 1
ATOM 2667 C C . CYS A 1 322 ? -3.731 6.644 18.817 1.00 95.50 322 CYS A C 1
ATOM 2669 O O . CYS A 1 322 ? -4.819 6.357 19.313 1.00 95.50 322 CYS A O 1
ATOM 2671 N N . GLY A 1 323 ? -2.594 6.610 19.520 1.00 95.31 323 GLY A N 1
ATOM 2672 C CA . GLY A 1 323 ? -2.510 6.246 20.937 1.00 95.31 323 GLY A CA 1
ATOM 2673 C C . GLY A 1 323 ? -3.298 7.195 21.841 1.00 95.31 323 GLY A C 1
ATOM 2674 O O . GLY A 1 323 ? -4.108 6.747 22.655 1.00 95.31 323 GLY A O 1
ATOM 2675 N N . ILE A 1 324 ? -3.152 8.508 21.642 1.00 95.19 324 ILE A N 1
ATOM 2676 C CA . ILE A 1 324 ? -3.926 9.522 22.376 1.00 95.19 324 ILE A CA 1
ATOM 2677 C C . ILE A 1 324 ? -5.425 9.305 22.154 1.00 95.19 324 ILE A C 1
ATOM 2679 O O . ILE A 1 324 ? -6.198 9.264 23.118 1.00 95.19 324 ILE A O 1
ATOM 2683 N N . VAL A 1 325 ? -5.854 9.124 20.900 1.00 94.56 325 VAL A N 1
ATOM 2684 C CA . VAL A 1 325 ? -7.273 8.920 20.581 1.00 94.56 325 VAL A CA 1
ATOM 2685 C C . VAL A 1 325 ? -7.790 7.600 21.149 1.00 94.56 325 VAL A C 1
ATOM 2687 O O . VAL A 1 325 ? -8.904 7.549 21.667 1.00 94.56 325 VAL A O 1
ATOM 2690 N N . PHE A 1 326 ? -6.987 6.541 21.117 1.00 95.25 326 PHE A N 1
ATOM 2691 C CA . PHE A 1 326 ? -7.331 5.247 21.696 1.00 95.25 326 PHE A CA 1
ATOM 2692 C C . PHE A 1 326 ? -7.605 5.338 23.206 1.00 95.25 326 PHE A C 1
ATOM 2694 O O . PHE A 1 326 ? -8.614 4.815 23.701 1.00 95.25 326 PHE A O 1
ATOM 2701 N N . LEU A 1 327 ? -6.740 6.040 23.942 1.00 94.69 327 LEU A N 1
ATOM 2702 C CA . LEU A 1 327 ? -6.881 6.218 25.386 1.00 94.69 327 LEU A CA 1
ATOM 2703 C C . LEU A 1 327 ? -8.099 7.087 25.723 1.00 94.69 327 LEU A C 1
ATOM 2705 O O . LEU A 1 327 ? -8.909 6.709 26.576 1.00 94.69 327 LEU A O 1
ATOM 2709 N N . THR A 1 328 ? -8.274 8.198 25.005 1.00 92.44 328 THR A N 1
ATOM 2710 C CA . THR A 1 328 ? -9.262 9.239 25.334 1.00 92.44 328 THR A CA 1
ATOM 2711 C C . THR A 1 328 ? -10.661 9.009 24.746 1.00 92.44 328 THR A C 1
ATOM 2713 O O . THR A 1 328 ? -11.645 9.419 25.360 1.00 92.44 328 THR A O 1
ATOM 2716 N N . PHE A 1 329 ? -10.805 8.308 23.612 1.00 89.19 329 PHE A N 1
ATOM 2717 C CA . PHE A 1 329 ? -12.093 8.110 22.930 1.00 89.19 329 PHE A CA 1
ATOM 2718 C C . PHE A 1 329 ? -12.498 6.633 22.866 1.00 89.19 329 PHE A C 1
ATOM 2720 O O . PHE A 1 329 ? -12.124 5.888 21.961 1.00 89.19 329 PHE A O 1
ATOM 2727 N N . ARG A 1 330 ? -13.380 6.210 23.782 1.00 89.56 330 ARG A N 1
ATOM 2728 C CA . ARG A 1 330 ? -13.859 4.813 23.863 1.00 89.56 330 ARG A CA 1
ATOM 2729 C C . ARG A 1 330 ? -14.462 4.290 22.553 1.00 89.56 330 ARG A C 1
ATOM 2731 O O . ARG A 1 330 ? -14.203 3.148 22.188 1.00 89.56 330 ARG A O 1
ATOM 2738 N N . LYS A 1 331 ? -15.213 5.125 21.823 1.00 89.31 331 LYS A N 1
ATOM 2739 C CA . LYS A 1 331 ? -15.838 4.754 20.538 1.00 89.31 331 LYS A CA 1
ATOM 2740 C C . LYS A 1 331 ? -14.821 4.443 19.429 1.00 89.31 331 LYS A C 1
ATOM 2742 O O . LYS A 1 331 ? -15.115 3.640 18.550 1.00 89.31 331 LYS A O 1
ATOM 2747 N N . ALA A 1 332 ? -13.629 5.039 19.492 1.00 91.06 332 ALA A N 1
ATOM 2748 C CA . ALA A 1 332 ? -12.560 4.849 18.513 1.00 91.06 332 ALA A CA 1
ATOM 2749 C C . ALA A 1 332 ? -11.779 3.541 18.722 1.00 91.06 332 ALA A C 1
ATOM 2751 O O . ALA A 1 332 ? -11.185 3.016 17.782 1.00 91.06 332 ALA A O 1
ATOM 2752 N N . ARG A 1 333 ? -11.794 2.987 19.944 1.00 93.69 333 ARG A N 1
ATOM 2753 C CA . ARG A 1 333 ? -10.973 1.826 20.327 1.00 93.69 333 ARG A CA 1
ATOM 2754 C C . ARG A 1 333 ? -11.198 0.620 19.438 1.00 93.69 333 ARG A C 1
ATOM 2756 O O . ARG A 1 333 ? -10.232 -0.018 19.047 1.00 93.69 333 ARG A O 1
ATOM 2763 N N . GLY A 1 334 ? -12.454 0.344 19.089 1.00 93.81 334 GLY A N 1
ATOM 2764 C CA . GLY A 1 334 ? -12.786 -0.765 18.206 1.00 93.81 334 GLY A CA 1
ATOM 2765 C C . GLY A 1 334 ? -11.999 -0.692 16.895 1.00 93.81 334 GLY A C 1
ATOM 2766 O O . GLY A 1 334 ? -11.258 -1.612 16.572 1.00 93.81 334 GLY A O 1
ATOM 2767 N N . PHE A 1 335 ? -12.062 0.434 16.185 1.00 96.19 335 PHE A N 1
ATOM 2768 C CA . PHE A 1 335 ? -11.335 0.598 14.926 1.00 96.19 335 PHE A CA 1
ATOM 2769 C C . PHE A 1 335 ? -9.827 0.341 15.062 1.00 96.19 335 PHE A C 1
ATOM 2771 O O . PHE A 1 335 ? -9.252 -0.384 14.249 1.00 96.19 335 PHE A O 1
ATOM 2778 N N . PHE A 1 336 ? -9.193 0.877 16.105 1.00 96.62 336 PHE A N 1
ATOM 2779 C CA . PHE A 1 336 ? -7.765 0.656 16.322 1.00 96.62 336 PHE A CA 1
ATOM 2780 C C . PHE A 1 336 ? -7.452 -0.802 16.664 1.00 96.62 336 PHE A C 1
ATOM 2782 O O . PHE A 1 336 ? -6.550 -1.364 16.054 1.00 96.62 336 PHE A O 1
ATOM 2789 N N . VAL A 1 337 ? -8.216 -1.446 17.557 1.00 96.62 337 VAL A N 1
ATOM 2790 C CA . VAL A 1 337 ? -7.997 -2.857 17.929 1.00 96.62 337 VAL A CA 1
ATOM 2791 C C . VAL A 1 337 ? -8.068 -3.760 16.705 1.00 96.62 337 VAL A C 1
ATOM 2793 O O . VAL A 1 337 ? -7.149 -4.536 16.474 1.00 96.62 337 VAL A O 1
ATOM 2796 N N . ILE A 1 338 ? -9.125 -3.654 15.892 1.00 97.56 338 ILE A N 1
ATOM 2797 C CA . ILE A 1 338 ? -9.244 -4.520 14.710 1.00 97.56 338 ILE A CA 1
ATOM 2798 C C . ILE A 1 338 ? -8.163 -4.226 13.672 1.00 97.56 338 ILE A C 1
ATOM 2800 O O . ILE A 1 338 ? -7.662 -5.163 13.059 1.00 97.56 338 ILE A O 1
ATOM 2804 N N . SER A 1 339 ? -7.757 -2.963 13.512 1.00 96.94 339 SER A N 1
ATOM 2805 C CA . SER A 1 339 ? -6.666 -2.600 12.602 1.00 96.94 339 SER A CA 1
ATOM 2806 C C . SER A 1 339 ? -5.335 -3.195 13.068 1.00 96.94 339 SER A C 1
ATOM 2808 O O . SER A 1 339 ? -4.643 -3.817 12.271 1.00 96.94 339 SER A O 1
ATOM 2810 N N . PHE A 1 340 ? -5.011 -3.102 14.362 1.00 96.06 340 PHE A N 1
ATOM 2811 C CA . PHE A 1 340 ? -3.811 -3.719 14.934 1.00 96.06 340 PHE A CA 1
ATOM 2812 C C . PHE A 1 340 ? -3.824 -5.245 14.824 1.00 96.06 340 PHE A C 1
ATOM 2814 O O . PHE A 1 340 ? -2.815 -5.820 14.433 1.00 96.06 340 PHE A O 1
ATOM 2821 N N . LEU A 1 341 ? -4.956 -5.901 15.104 1.00 97.38 341 LEU A N 1
ATOM 2822 C CA . LEU A 1 341 ? -5.101 -7.351 14.923 1.00 97.38 341 LEU A CA 1
ATOM 2823 C C . LEU A 1 341 ? -4.891 -7.761 13.462 1.00 97.38 341 LEU A C 1
ATOM 2825 O O . LEU A 1 341 ? -4.218 -8.751 13.178 1.00 97.38 341 LEU A O 1
ATOM 2829 N N . CYS A 1 342 ? -5.429 -6.982 12.522 1.00 97.06 342 CYS A N 1
ATOM 2830 C CA . CYS A 1 342 ? -5.243 -7.238 11.100 1.00 97.06 342 CYS A CA 1
ATOM 2831 C C . CYS A 1 342 ? -3.776 -7.079 10.684 1.00 97.06 342 CYS A C 1
ATOM 2833 O O . CYS A 1 342 ? -3.236 -7.965 10.028 1.00 97.06 342 CYS A O 1
ATOM 2835 N N . ILE A 1 343 ? -3.111 -6.002 11.112 1.00 95.69 343 ILE A N 1
ATOM 2836 C CA . ILE A 1 343 ? -1.687 -5.787 10.828 1.00 95.69 343 ILE A CA 1
ATOM 2837 C C . ILE A 1 343 ? -0.837 -6.895 11.471 1.00 95.69 343 ILE A C 1
ATOM 2839 O O . ILE A 1 343 ? 0.030 -7.438 10.800 1.00 95.69 343 ILE A O 1
ATOM 2843 N N . LEU A 1 344 ? -1.125 -7.302 12.711 1.00 95.81 344 LEU A N 1
ATOM 2844 C CA . LEU A 1 344 ? -0.431 -8.407 13.385 1.00 95.81 344 LEU A CA 1
ATOM 2845 C C . LEU A 1 344 ? -0.634 -9.753 12.664 1.00 95.81 344 LEU A C 1
ATOM 2847 O O . LEU A 1 344 ? 0.290 -10.546 12.523 1.00 95.81 344 LEU A O 1
ATOM 2851 N N . SER A 1 345 ? -1.834 -10.013 12.148 1.00 96.19 345 SER A N 1
ATOM 2852 C CA . SER A 1 345 ? -2.088 -11.224 11.352 1.00 96.19 345 SER A CA 1
ATOM 2853 C C . SER A 1 345 ? -1.296 -11.200 10.041 1.00 96.19 345 SER A C 1
ATOM 2855 O O . SER A 1 345 ? -0.788 -12.224 9.594 1.00 96.19 345 SER A O 1
ATOM 2857 N N . TYR A 1 346 ? -1.148 -10.022 9.432 1.00 94.31 346 TYR A N 1
ATOM 2858 C CA . TYR A 1 346 ? -0.312 -9.855 8.249 1.00 94.31 346 TYR A CA 1
ATOM 2859 C C . TYR A 1 346 ? 1.179 -10.032 8.558 1.00 94.31 346 TYR A C 1
ATOM 2861 O O . TYR A 1 346 ? 1.886 -10.669 7.780 1.00 94.31 346 TYR A O 1
ATOM 2869 N N . THR A 1 347 ? 1.663 -9.530 9.697 1.00 92.75 347 THR A N 1
ATOM 2870 C CA . THR A 1 347 ? 3.068 -9.701 10.097 1.00 92.75 347 THR A CA 1
ATOM 2871 C C . THR A 1 347 ? 3.398 -11.170 10.348 1.00 92.75 347 THR A C 1
ATOM 2873 O O . THR A 1 347 ? 4.471 -11.602 9.948 1.00 92.75 347 THR A O 1
ATOM 2876 N N . CYS A 1 348 ? 2.453 -11.973 10.858 1.00 93.44 348 CYS A N 1
ATOM 2877 C CA . CYS A 1 348 ? 2.606 -13.433 10.938 1.00 93.44 348 CYS A CA 1
ATOM 2878 C C . CYS A 1 348 ? 2.889 -14.062 9.562 1.00 93.44 348 CYS A C 1
ATOM 2880 O O . CYS A 1 348 ? 3.773 -14.903 9.427 1.00 93.44 348 CYS A O 1
ATOM 2882 N N . VAL A 1 349 ? 2.160 -13.644 8.518 1.00 91.12 349 VAL A N 1
ATOM 2883 C CA . VAL A 1 349 ? 2.386 -14.138 7.147 1.00 91.12 349 VAL A CA 1
ATOM 2884 C C . VAL A 1 349 ? 3.760 -13.722 6.634 1.00 91.12 349 VAL A C 1
ATOM 2886 O O . VAL A 1 349 ? 4.455 -14.530 6.023 1.00 91.12 349 VAL A O 1
ATOM 2889 N N . LEU A 1 350 ? 4.172 -12.481 6.899 1.00 88.94 350 LEU A N 1
ATOM 2890 C CA . LEU A 1 350 ? 5.504 -12.012 6.523 1.00 88.94 350 LEU A CA 1
ATOM 2891 C C . LEU A 1 350 ? 6.611 -12.811 7.208 1.00 88.94 350 LEU A C 1
ATOM 2893 O O . LEU A 1 350 ? 7.616 -13.099 6.558 1.00 88.94 350 LEU A O 1
ATOM 2897 N N . GLU A 1 351 ? 6.434 -13.175 8.476 1.00 89.88 351 GLU A N 1
ATOM 2898 C CA . GLU A 1 351 ? 7.394 -14.013 9.191 1.00 89.88 351 GLU A CA 1
ATOM 2899 C C . GLU A 1 351 ? 7.481 -15.416 8.614 1.00 89.88 351 GLU A C 1
ATOM 2901 O O . GLU A 1 351 ? 8.582 -15.875 8.340 1.00 89.88 351 GLU A O 1
ATOM 2906 N N . LEU A 1 352 ? 6.350 -16.068 8.331 1.00 89.25 352 LEU A N 1
ATOM 2907 C CA . LEU A 1 352 ? 6.356 -17.397 7.712 1.00 89.25 352 LEU A CA 1
ATOM 2908 C C . LEU A 1 352 ? 7.068 -17.397 6.353 1.00 89.25 352 LEU A C 1
ATOM 2910 O O . LEU A 1 352 ? 7.863 -18.289 6.083 1.00 89.25 352 LEU A O 1
ATOM 2914 N N . VAL A 1 353 ? 6.840 -16.370 5.529 1.00 85.81 353 VAL A N 1
ATOM 2915 C CA . VAL A 1 353 ? 7.539 -16.211 4.240 1.00 85.81 353 VAL A CA 1
ATOM 2916 C C . VAL A 1 353 ? 9.037 -15.967 4.441 1.00 85.81 353 VAL A C 1
ATOM 2918 O O . VAL A 1 353 ? 9.851 -16.425 3.646 1.00 85.81 353 VAL A O 1
ATOM 2921 N N . SER A 1 354 ? 9.418 -15.227 5.484 1.00 83.62 354 SER A N 1
ATOM 2922 C CA . SER A 1 354 ? 10.828 -14.923 5.763 1.00 83.62 354 SER A CA 1
ATOM 2923 C C . SER A 1 354 ? 11.561 -16.138 6.334 1.00 83.62 354 SER A C 1
ATOM 2925 O O . SER A 1 354 ? 12.719 -16.361 6.000 1.00 83.62 354 SER A O 1
ATOM 2927 N N . TYR A 1 355 ? 10.873 -16.939 7.147 1.00 86.94 355 TYR A N 1
ATOM 2928 C CA . TYR A 1 355 ? 11.362 -18.206 7.674 1.00 86.94 355 TYR A CA 1
ATOM 2929 C C . TYR A 1 355 ? 11.582 -19.237 6.561 1.00 86.94 355 TYR A C 1
ATOM 2931 O O . TYR A 1 355 ? 12.653 -19.830 6.486 1.00 86.94 355 TYR A O 1
ATOM 2939 N N . ASP A 1 356 ? 10.611 -19.398 5.659 1.00 84.75 356 ASP A N 1
ATOM 2940 C CA . ASP A 1 356 ? 10.728 -20.303 4.509 1.00 84.75 356 ASP A CA 1
ATOM 2941 C C . ASP A 1 356 ? 11.900 -19.914 3.593 1.00 84.75 356 ASP A C 1
ATOM 2943 O O . ASP A 1 356 ? 12.707 -20.758 3.208 1.00 84.75 356 ASP A O 1
ATOM 2947 N N . ALA A 1 357 ? 12.074 -18.612 3.337 1.00 81.12 357 ALA A N 1
ATOM 2948 C CA . ALA A 1 357 ? 13.223 -18.109 2.590 1.00 81.12 357 ALA A CA 1
ATOM 2949 C C . ALA A 1 357 ? 14.557 -18.401 3.301 1.00 81.12 357 ALA A C 1
ATOM 2951 O O . ALA A 1 357 ? 15.503 -18.844 2.656 1.00 81.12 357 ALA A O 1
ATOM 2952 N N . ALA A 1 358 ? 14.645 -18.188 4.619 1.00 83.50 358 ALA A N 1
ATOM 2953 C CA . ALA A 1 358 ? 15.858 -18.480 5.385 1.00 83.50 358 ALA A CA 1
ATOM 2954 C C . ALA A 1 358 ? 16.234 -19.970 5.315 1.00 83.50 358 ALA A C 1
ATOM 2956 O O . ALA A 1 358 ? 17.391 -20.293 5.052 1.00 83.50 358 ALA A O 1
ATOM 2957 N N . LEU A 1 359 ? 15.247 -20.867 5.448 1.00 84.00 359 LEU A N 1
ATOM 2958 C CA . LEU A 1 359 ? 15.445 -22.307 5.268 1.00 84.00 359 LEU A CA 1
ATOM 2959 C C . LEU A 1 359 ? 15.928 -22.648 3.855 1.00 84.00 359 LEU A C 1
ATOM 2961 O O . LEU A 1 359 ? 16.863 -23.430 3.704 1.00 84.00 359 LEU A O 1
ATOM 2965 N N . HIS A 1 360 ? 15.319 -22.051 2.828 1.00 78.00 360 HIS A N 1
ATOM 2966 C CA . HIS A 1 360 ? 15.683 -22.302 1.435 1.00 78.00 360 HIS A CA 1
ATOM 2967 C C . HIS A 1 360 ? 17.118 -21.863 1.109 1.00 78.00 360 HIS A C 1
ATOM 2969 O O . HIS A 1 360 ? 17.827 -22.559 0.387 1.00 78.00 360 HIS A O 1
ATOM 2975 N N . TYR A 1 361 ? 17.561 -20.732 1.663 1.00 77.12 361 TYR A N 1
ATOM 2976 C CA . TYR A 1 361 ? 18.917 -20.217 1.463 1.00 77.12 361 TYR A CA 1
ATOM 2977 C C . TYR A 1 361 ? 19.952 -20.785 2.447 1.00 77.12 361 TYR A C 1
ATOM 2979 O O . TYR A 1 361 ? 21.124 -20.427 2.353 1.00 77.12 361 TYR A O 1
ATOM 2987 N N . GLY A 1 362 ? 19.547 -21.654 3.381 1.00 81.56 362 GLY A N 1
ATOM 2988 C CA . GLY A 1 362 ? 20.441 -22.227 4.392 1.00 81.56 362 GLY A CA 1
ATOM 2989 C C . GLY A 1 362 ? 21.017 -21.188 5.362 1.00 81.56 362 GLY A C 1
ATOM 2990 O O . GLY A 1 362 ? 22.144 -21.347 5.822 1.00 81.56 362 GLY A O 1
ATOM 2991 N N . ILE A 1 363 ? 20.273 -20.111 5.637 1.00 83.75 363 ILE A N 1
ATOM 2992 C CA . ILE A 1 363 ? 20.685 -19.019 6.529 1.00 83.75 363 ILE A CA 1
ATOM 2993 C C . ILE A 1 363 ? 20.023 -19.210 7.896 1.00 83.75 363 ILE A C 1
ATOM 2995 O O . ILE A 1 363 ? 18.828 -19.507 7.980 1.00 83.75 363 ILE A O 1
ATOM 2999 N N . ASP A 1 364 ? 20.776 -18.979 8.972 1.00 83.12 364 ASP A N 1
ATOM 3000 C CA . ASP A 1 364 ? 20.245 -19.036 10.334 1.00 83.12 364 ASP A CA 1
ATOM 3001 C C . ASP A 1 364 ? 19.118 -18.013 10.545 1.00 83.12 364 ASP A C 1
ATOM 3003 O O . ASP A 1 364 ? 19.290 -16.799 10.398 1.00 83.12 364 ASP A O 1
ATOM 3007 N N . TYR A 1 365 ? 17.942 -18.503 10.943 1.00 83.31 365 TYR A N 1
ATOM 3008 C CA . TYR A 1 365 ? 16.795 -17.656 11.255 1.00 83.31 365 TYR A CA 1
ATOM 3009 C C . TYR A 1 365 ? 16.868 -17.157 12.706 1.00 83.31 365 TYR A C 1
ATOM 3011 O O . TYR A 1 365 ? 16.380 -17.796 13.641 1.00 83.31 365 TYR A O 1
ATOM 3019 N N . VAL A 1 366 ? 17.498 -15.995 12.887 1.00 86.00 366 VAL A N 1
ATOM 3020 C CA . VAL A 1 366 ? 17.700 -15.339 14.189 1.00 86.00 366 VAL A CA 1
ATOM 3021 C C . VAL A 1 366 ? 16.688 -14.219 14.459 1.00 86.00 366 VAL A C 1
ATOM 3023 O O . VAL A 1 366 ? 15.922 -13.793 13.587 1.00 86.00 366 VAL A O 1
ATOM 3026 N N . VAL A 1 367 ? 16.668 -13.713 15.696 1.00 83.00 367 VAL A N 1
ATOM 3027 C CA . VAL A 1 367 ? 15.862 -12.534 16.042 1.00 83.00 367 VAL A CA 1
ATOM 3028 C C . VAL A 1 367 ? 16.332 -11.333 15.212 1.00 83.00 367 VAL A C 1
ATOM 3030 O O . VAL A 1 367 ? 17.522 -11.040 15.161 1.00 83.00 367 VAL A O 1
ATOM 3033 N N . GLY A 1 368 ? 15.401 -10.641 14.556 1.00 73.81 368 GLY A N 1
ATOM 3034 C CA . GLY A 1 368 ? 15.682 -9.517 13.659 1.00 73.81 368 GLY A CA 1
ATOM 3035 C C . GLY A 1 368 ? 15.953 -9.902 12.199 1.00 73.81 368 GLY A C 1
ATOM 3036 O O . GLY A 1 368 ? 16.034 -9.007 11.360 1.00 73.81 368 GLY A O 1
ATOM 3037 N N . ALA A 1 369 ? 16.002 -11.196 11.856 1.00 69.69 369 ALA A N 1
ATOM 3038 C CA . ALA A 1 369 ? 16.297 -11.670 10.494 1.00 69.69 369 ALA A CA 1
ATOM 3039 C C . ALA A 1 369 ? 15.273 -11.225 9.428 1.00 69.69 369 ALA A C 1
ATOM 3041 O O . ALA A 1 369 ? 15.578 -11.186 8.239 1.00 69.69 369 ALA A O 1
ATOM 3042 N N . ALA A 1 370 ? 14.060 -10.832 9.827 1.00 62.91 370 ALA A N 1
ATOM 3043 C CA . ALA A 1 370 ? 13.053 -10.295 8.910 1.00 62.91 370 ALA A CA 1
ATOM 3044 C C . ALA A 1 370 ? 13.355 -8.856 8.418 1.00 62.91 370 ALA A C 1
ATOM 3046 O O . ALA A 1 370 ? 12.644 -8.362 7.540 1.00 62.91 370 ALA A O 1
ATOM 3047 N N . GLY A 1 371 ? 14.384 -8.199 8.977 1.00 50.75 371 GLY A N 1
ATOM 3048 C CA . GLY A 1 371 ? 14.606 -6.748 9.013 1.00 50.75 371 GLY A CA 1
ATOM 3049 C C . GLY A 1 371 ? 14.805 -6.006 7.688 1.00 50.75 371 GLY A C 1
ATOM 3050 O O . GLY A 1 371 ? 14.253 -4.914 7.515 1.00 50.75 371 GLY A O 1
ATOM 3051 N N . ASP A 1 372 ? 15.557 -6.569 6.742 1.00 45.91 372 ASP A N 1
ATOM 3052 C CA . ASP A 1 372 ? 16.222 -5.730 5.729 1.00 45.91 372 ASP A CA 1
ATOM 3053 C C . ASP A 1 372 ? 15.337 -5.290 4.544 1.00 45.91 372 ASP A C 1
ATOM 3055 O O . ASP A 1 372 ? 15.626 -4.279 3.908 1.00 45.91 372 ASP A O 1
ATOM 3059 N N . ASP A 1 373 ? 14.187 -5.938 4.301 1.00 57.62 373 ASP A N 1
ATOM 3060 C CA . ASP A 1 373 ? 13.218 -5.523 3.259 1.00 57.62 373 ASP A CA 1
ATOM 3061 C C . ASP A 1 373 ? 11.792 -5.296 3.812 1.00 57.62 373 ASP A C 1
ATOM 3063 O O . ASP A 1 373 ? 10.784 -5.351 3.097 1.00 57.62 373 ASP A O 1
ATOM 3067 N N . LEU A 1 374 ? 11.671 -5.014 5.117 1.00 64.50 374 LEU A N 1
ATOM 3068 C CA . LEU A 1 374 ? 10.378 -4.716 5.762 1.00 64.50 374 LEU A CA 1
ATOM 3069 C C . LEU A 1 374 ? 9.682 -3.506 5.153 1.00 64.50 374 LEU A C 1
ATOM 3071 O O . LEU A 1 374 ? 8.451 -3.444 5.078 1.00 64.50 374 LEU A O 1
ATOM 3075 N N . SER A 1 375 ? 10.486 -2.571 4.662 1.00 63.25 375 SER A N 1
ATOM 3076 C CA . SER A 1 375 ? 9.999 -1.389 3.988 1.00 63.25 375 SER A CA 1
ATOM 3077 C C . SER A 1 375 ? 9.151 -1.780 2.769 1.00 63.25 375 SER A C 1
ATOM 3079 O O . SER A 1 375 ? 8.037 -1.292 2.650 1.00 63.25 375 SER A O 1
ATOM 3081 N N . ARG A 1 376 ? 9.561 -2.742 1.930 1.00 71.31 376 ARG A N 1
ATOM 3082 C CA . ARG A 1 376 ? 8.741 -3.290 0.829 1.00 71.31 376 ARG A CA 1
ATOM 3083 C C . ARG A 1 376 ? 7.475 -3.967 1.326 1.00 71.31 376 ARG A C 1
ATOM 3085 O O . ARG A 1 376 ? 6.392 -3.742 0.793 1.00 71.31 376 ARG A O 1
ATOM 3092 N N . LYS A 1 377 ? 7.594 -4.787 2.366 1.00 71.94 377 LYS A N 1
ATOM 3093 C CA . LYS A 1 377 ? 6.487 -5.603 2.882 1.00 71.94 377 LYS A CA 1
ATOM 3094 C C . LYS A 1 377 ? 5.369 -4.758 3.524 1.00 71.94 377 LYS A C 1
ATOM 3096 O O . LYS A 1 377 ? 4.205 -5.160 3.445 1.00 71.94 377 LYS A O 1
ATOM 3101 N N . LYS A 1 378 ? 5.689 -3.558 4.040 1.00 80.50 378 LYS A N 1
ATOM 3102 C CA . LYS A 1 378 ? 4.740 -2.531 4.535 1.00 80.50 378 LYS A CA 1
ATOM 3103 C C . LYS A 1 378 ? 3.753 -2.044 3.465 1.00 80.50 378 LYS A C 1
ATOM 3105 O O . LYS A 1 378 ? 2.661 -1.591 3.802 1.00 80.50 378 LYS A O 1
ATOM 3110 N N . PHE A 1 379 ? 4.105 -2.147 2.181 1.00 84.25 379 PHE A N 1
ATOM 3111 C CA . PHE A 1 379 ? 3.311 -1.609 1.071 1.00 84.25 379 PHE A CA 1
ATOM 3112 C C . PHE A 1 379 ? 1.843 -2.068 1.087 1.00 84.25 379 PHE A C 1
ATOM 3114 O O . PHE A 1 379 ? 0.944 -1.266 0.856 1.00 84.25 379 PHE A O 1
ATOM 3121 N N . PHE A 1 380 ? 1.583 -3.323 1.463 1.00 87.69 380 PHE A N 1
ATOM 3122 C CA . PHE A 1 380 ? 0.237 -3.907 1.439 1.00 87.69 380 PHE A CA 1
ATOM 3123 C C . PHE A 1 380 ? -0.668 -3.511 2.616 1.00 87.69 380 PHE A C 1
ATOM 3125 O O . PHE A 1 380 ? -1.874 -3.731 2.554 1.00 87.69 380 PHE A O 1
ATOM 3132 N N . ILE A 1 381 ? -0.111 -2.914 3.673 1.00 91.12 381 ILE A N 1
ATOM 3133 C CA . ILE A 1 381 ? -0.859 -2.432 4.850 1.00 91.12 381 ILE A CA 1
ATOM 3134 C C . ILE A 1 381 ? -0.844 -0.907 4.968 1.00 91.12 381 ILE A C 1
ATOM 3136 O O . ILE A 1 381 ? -1.457 -0.348 5.879 1.00 91.12 381 ILE A O 1
ATOM 3140 N N . VAL A 1 382 ? -0.177 -0.211 4.042 1.00 92.69 382 VAL A N 1
ATOM 3141 C CA . VAL A 1 382 ? 0.040 1.238 4.115 1.00 92.69 382 VAL A CA 1
ATOM 3142 C C . VAL A 1 382 ? -1.277 2.016 4.217 1.00 92.69 382 VAL A C 1
ATOM 3144 O O . VAL A 1 382 ? -1.403 2.917 5.046 1.00 92.69 382 VAL A O 1
ATOM 3147 N N . PHE A 1 383 ? -2.322 1.600 3.488 1.00 95.69 383 PHE A N 1
ATOM 3148 C CA . PHE A 1 383 ? -3.624 2.264 3.582 1.00 95.69 383 PHE A CA 1
ATOM 3149 C C . PHE A 1 383 ? -4.317 2.026 4.928 1.00 95.69 383 PHE A C 1
ATOM 3151 O O . PHE A 1 383 ? -5.085 2.883 5.352 1.00 95.69 383 PHE A O 1
ATOM 3158 N N . MET A 1 384 ? -4.051 0.912 5.629 1.00 95.69 384 MET A N 1
ATOM 3159 C CA . MET A 1 384 ? -4.573 0.723 6.993 1.00 95.69 384 MET A CA 1
ATOM 3160 C C . MET A 1 384 ? -3.968 1.760 7.934 1.00 95.69 384 MET A C 1
ATOM 3162 O O . MET A 1 384 ? -4.701 2.425 8.663 1.00 95.69 384 MET A O 1
ATOM 3166 N N . VAL A 1 385 ? -2.650 1.956 7.847 1.00 94.56 385 VAL A N 1
ATOM 3167 C CA . VAL A 1 385 ? -1.932 2.958 8.641 1.00 94.56 385 VAL A CA 1
ATOM 3168 C C . VAL A 1 385 ? -2.459 4.362 8.336 1.00 94.56 385 VAL A C 1
ATOM 3170 O O . VAL A 1 385 ? -2.790 5.108 9.254 1.00 94.56 385 VAL A O 1
ATOM 3173 N N . TYR A 1 386 ? -2.644 4.718 7.062 1.00 95.62 386 TYR A N 1
ATOM 3174 C CA . TYR A 1 386 ? -3.189 6.031 6.701 1.00 95.62 386 TYR A CA 1
ATOM 3175 C C . TYR A 1 386 ? -4.632 6.230 7.161 1.00 95.62 386 TYR A C 1
ATOM 3177 O O . TYR A 1 386 ? -4.969 7.321 7.620 1.00 95.62 386 TYR A O 1
ATOM 3185 N N . MET A 1 387 ? -5.481 5.196 7.105 1.00 96.50 387 MET A N 1
ATOM 3186 C CA . MET A 1 387 ? -6.824 5.264 7.686 1.00 96.50 387 MET A CA 1
ATOM 3187 C C . MET A 1 387 ? -6.763 5.493 9.200 1.00 96.50 387 MET A C 1
ATOM 3189 O O . MET A 1 387 ? -7.523 6.313 9.710 1.00 96.50 387 MET A O 1
ATOM 3193 N N . MET A 1 388 ? -5.856 4.816 9.915 1.00 96.62 388 MET A N 1
ATOM 3194 C CA . MET A 1 388 ? -5.655 5.011 11.356 1.00 96.62 388 MET A CA 1
ATOM 3195 C C . MET A 1 388 ? -5.277 6.458 11.683 1.00 96.62 388 MET A C 1
ATOM 3197 O O . MET A 1 388 ? -5.948 7.095 12.498 1.00 96.62 388 MET A O 1
ATOM 3201 N N . ILE A 1 389 ? -4.271 7.001 10.993 1.00 95.88 389 ILE A N 1
ATOM 3202 C CA . ILE A 1 389 ? -3.779 8.369 11.201 1.00 95.88 389 ILE A CA 1
ATOM 3203 C C . ILE A 1 389 ? -4.861 9.400 10.855 1.00 95.88 389 ILE A C 1
ATOM 3205 O O . ILE A 1 389 ? -5.177 10.270 11.670 1.00 95.88 389 ILE A O 1
ATOM 3209 N N . ALA A 1 390 ? -5.479 9.288 9.674 1.00 95.44 390 ALA A N 1
ATOM 3210 C CA . ALA A 1 390 ? -6.528 10.208 9.241 1.00 95.44 390 ALA A CA 1
ATOM 3211 C C . ALA A 1 390 ? -7.729 10.188 10.199 1.00 95.44 390 ALA A C 1
ATOM 3213 O O . ALA A 1 390 ? -8.284 11.241 10.522 1.00 95.44 390 ALA A O 1
ATOM 3214 N N . TYR A 1 391 ? -8.121 9.004 10.681 1.00 96.25 391 TYR A N 1
ATOM 3215 C CA . TYR A 1 391 ? -9.217 8.853 11.634 1.00 96.25 391 TYR A CA 1
ATOM 3216 C C . TYR A 1 391 ? -8.884 9.501 12.979 1.00 96.25 391 TYR A C 1
ATOM 3218 O O . TYR A 1 391 ? -9.704 10.251 13.510 1.00 96.25 391 TYR A O 1
ATOM 3226 N N . ALA A 1 392 ? -7.675 9.278 13.504 1.00 95.50 392 ALA A N 1
ATOM 3227 C CA . ALA A 1 392 ? -7.231 9.885 14.754 1.00 95.50 392 ALA A CA 1
ATOM 3228 C C . ALA A 1 392 ? -7.296 11.421 14.687 1.00 95.50 392 ALA A C 1
ATOM 3230 O O . ALA A 1 392 ? -7.929 12.056 15.533 1.00 95.50 392 ALA A O 1
ATOM 3231 N N . ILE A 1 393 ? -6.726 12.022 13.638 1.00 94.19 393 ILE A N 1
ATOM 3232 C CA . ILE A 1 393 ? -6.730 13.481 13.448 1.00 94.19 393 ILE A CA 1
ATOM 3233 C C . ILE A 1 393 ? -8.162 14.013 13.297 1.00 94.19 393 ILE A C 1
ATOM 3235 O O . ILE A 1 393 ? -8.528 15.009 13.927 1.00 94.19 393 ILE A O 1
ATOM 3239 N N . ALA A 1 394 ? -9.005 13.333 12.515 1.00 93.19 394 ALA A N 1
ATOM 3240 C CA . ALA A 1 394 ? -10.395 13.737 12.331 1.00 93.19 394 ALA A CA 1
ATOM 3241 C C . ALA A 1 394 ? -11.189 13.717 13.648 1.00 93.19 394 ALA A C 1
ATOM 3243 O O . ALA A 1 394 ? -11.950 14.651 13.914 1.00 93.19 394 ALA A O 1
ATOM 3244 N N . VAL A 1 395 ? -10.985 12.704 14.497 1.00 92.31 395 VAL A N 1
ATOM 3245 C CA . VAL A 1 395 ? -11.618 12.609 15.823 1.00 92.31 395 VAL A CA 1
ATOM 3246 C C . VAL A 1 395 ? -11.128 13.717 16.758 1.00 92.31 395 VAL A C 1
ATOM 3248 O O . VAL A 1 395 ? -11.955 14.373 17.392 1.00 92.31 395 VAL A O 1
ATOM 3251 N N . MET A 1 396 ? -9.820 13.990 16.804 1.00 91.06 396 MET A N 1
ATOM 3252 C CA . MET A 1 396 ? -9.269 15.077 17.626 1.00 91.06 396 MET A CA 1
ATOM 3253 C C . MET A 1 396 ? -9.807 16.451 17.202 1.00 91.06 396 MET A C 1
ATOM 3255 O O . MET A 1 396 ? -10.215 17.241 18.052 1.00 91.06 396 MET A O 1
ATOM 3259 N N . SER A 1 397 ? -9.894 16.714 15.893 1.00 87.81 397 SER A N 1
ATOM 3260 C CA . SER A 1 397 ? -10.387 17.996 15.362 1.00 87.81 397 SER A CA 1
ATOM 3261 C C . SER A 1 397 ? -11.839 18.300 15.746 1.00 87.81 397 SER A C 1
ATOM 3263 O O . SER A 1 397 ? -12.213 19.457 15.929 1.00 87.81 397 SER A O 1
ATOM 3265 N N . ALA A 1 398 ? -12.667 17.261 15.893 1.00 78.62 398 ALA A N 1
ATOM 3266 C CA . ALA A 1 398 ? -14.068 17.410 16.262 1.00 78.62 398 ALA A CA 1
ATOM 3267 C C . ALA A 1 398 ? -14.248 17.809 17.733 1.00 78.62 398 ALA A C 1
ATOM 3269 O O . ALA A 1 398 ? -15.286 18.364 18.082 1.00 78.62 398 ALA A O 1
ATOM 327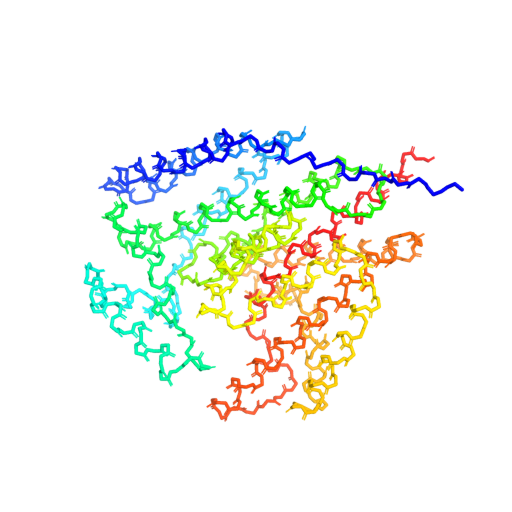0 N N . LYS A 1 399 ? -13.247 17.542 18.583 1.00 65.94 399 LYS A N 1
ATOM 3271 C CA . LYS A 1 399 ? -13.254 17.930 19.996 1.00 65.94 399 LYS A CA 1
ATOM 3272 C C . LYS A 1 399 ? -12.905 19.402 20.189 1.00 65.94 399 LYS A C 1
ATOM 3274 O O . LYS A 1 399 ? -13.519 2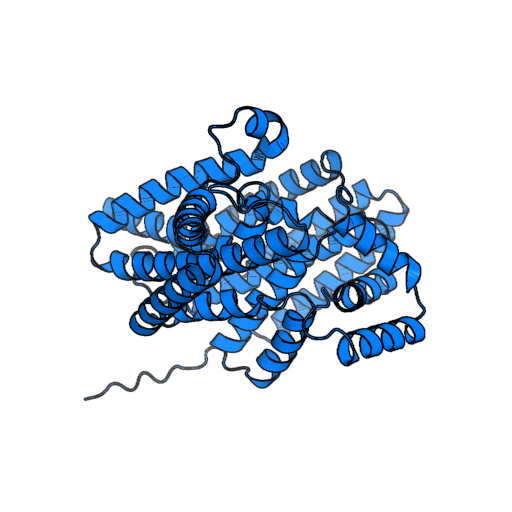0.027 21.023 1.00 65.94 399 LYS A O 1
ATOM 3279 N N . ILE A 1 400 ? -11.987 19.962 19.400 1.00 61.84 400 ILE A N 1
ATOM 3280 C CA . ILE A 1 400 ? -11.613 21.390 19.500 1.00 61.84 400 ILE A CA 1
ATOM 3281 C C . ILE A 1 400 ? -12.804 22.314 19.178 1.00 61.84 400 ILE A C 1
ATOM 3283 O O . ILE A 1 400 ? -12.835 23.464 19.593 1.00 61.84 400 ILE A O 1
ATOM 3287 N N . ARG A 1 401 ? -13.797 21.815 18.430 1.00 52.44 401 ARG A N 1
ATOM 3288 C CA . ARG A 1 401 ? -14.996 22.572 18.041 1.00 52.44 401 ARG A CA 1
ATOM 3289 C C . ARG A 1 401 ? -16.170 22.454 19.021 1.00 52.44 401 ARG A C 1
ATOM 3291 O O . ARG A 1 401 ? -17.210 23.045 18.746 1.00 52.44 401 ARG A O 1
ATOM 3298 N N . LYS A 1 402 ? -16.042 21.662 20.086 1.00 47.25 402 LYS A N 1
ATOM 3299 C CA . LYS A 1 402 ? -17.021 21.554 21.174 1.00 47.25 402 LYS A CA 1
ATOM 3300 C C . LYS A 1 402 ? -16.398 22.092 22.444 1.00 47.25 402 LYS A C 1
ATOM 3302 O O . LYS A 1 402 ? -17.148 22.741 23.196 1.00 47.25 402 LYS A O 1
#

Foldseek 3Di:
DDPPPPPPPPPPPPPVLVVVLVVLLLVLLQQLLVVVVVPLLVSLLVSLVSCLVNQCPQPAPDSVLSNVLSVLLSVLLSVCLVPPDQQDDPLLVVLLVVCVVCPPVVVVLVVVVVVCCVPPVPPDLPSSLVNVVVSVQCVSSVDSDLSSQLSVLVSLLSLLLSLVLVCCLPQQDADFLFSSLLSSQLSSCSSNQSLSSNVSSHRDCLSVLSSLLSVLLSCVVSVVVVVNVVSVVSSCSNPVCSCLLSVLVVCLSVLVLVVLVVLLVVLLVVQCVQVNPQLNLQLVVLLVCLQQPVPLVDPVCCVPVVSNNVSSVVSVVLVVLLVVCCVVPVSCVSSVSSLSSSSSSLSSVLSVVQSVVCVVVVHDRGRCSSPDCSSSSSSSSSSSSSSSSSRSVRRVVSVVVD

pLDDT: mean 82.74, std 14.18, range [32.47, 97.81]